Protein AF-0000000087011635 (afdb_homodimer)

Radius of gyration: 23.68 Å; Cα contacts (8 Å, |Δi|>4): 1236; chains: 2; bounding box: 45×70×46 Å

InterPro domains:
  IPR001110 Uncharacterised protein family UPF0012, conserved site [PS01227] (114-134)
  IPR003010 Carbon-nitrogen hydrolase [PF00795] (13-171)
  IPR003010 Carbon-nitrogen hydrolase [PS50263] (1-216)
  IPR036526 Carbon-nitrogen hydrolase superfamily [G3DSA:3.60.110.10] (1-232)
  IPR036526 Carbon-nitrogen hydrolase superfamily [SSF56317] (1-221)

Solvent-accessible surface area (backbone atoms only — not comparable to full-atom values): 23886 Å² total; per-residue (Å²): 87,33,38,22,34,37,24,33,79,45,71,67,49,37,54,52,43,50,49,52,42,42,73,72,57,27,44,31,38,34,22,15,20,49,64,45,60,36,54,86,66,44,64,55,70,60,52,24,49,50,12,41,76,62,56,11,32,38,29,81,17,27,23,32,68,82,48,33,43,34,24,53,34,28,34,40,79,31,42,71,67,45,69,37,36,31,56,46,61,60,76,73,42,55,79,68,38,49,58,36,69,39,46,36,33,36,67,59,96,84,42,31,33,26,52,37,48,38,62,27,56,61,38,66,64,58,59,50,54,39,41,76,71,55,34,46,35,37,39,28,23,16,69,48,37,57,92,45,44,68,63,48,49,46,44,54,50,44,55,19,64,60,57,36,25,28,34,39,33,11,19,20,28,49,79,85,53,17,40,27,55,22,37,29,40,35,39,40,72,44,96,87,70,48,74,46,74,43,78,63,31,67,45,58,79,55,75,44,62,43,62,32,77,48,57,66,75,78,29,41,65,62,24,53,56,51,60,69,64,63,75,89,64,51,74,43,70,53,125,87,34,37,22,35,38,23,34,78,45,71,70,52,37,54,51,43,50,48,52,41,42,74,71,55,27,43,31,38,34,23,13,21,50,64,47,60,34,54,87,67,45,65,55,69,60,52,25,51,50,12,40,76,63,56,12,32,36,30,82,17,29,21,30,68,83,47,33,45,35,25,52,35,28,33,40,79,31,44,72,67,44,69,39,37,31,56,47,61,60,78,72,42,56,79,66,38,50,59,34,69,39,44,37,33,36,67,60,94,85,44,32,35,26,54,38,47,37,62,28,56,60,39,66,64,58,57,49,55,39,41,77,72,54,34,45,35,36,38,27,23,15,68,51,38,58,91,45,44,70,63,46,50,45,43,55,49,45,54,19,64,62,57,37,25,30,35,39,32,10,19,19,27,48,79,88,53,17,41,27,55,22,37,29,40,35,41,41,70,44,95,87,70,48,73,46,74,42,77,64,32,69,46,58,79,56,76,45,63,42,62,32,78,47,57,66,75,77,30,41,66,62,23,53,55,50,60,70,64,63,75,88,66,49,74,44,70,53,125

Secondary structure (DSSP, 8-state):
-EEEEEE-SSHHHHHHHHHHHHHTT-SEEE--EEEEEEGGGS-HHHHHHHHHHHT-EEE--EEE-SSSEEEEEE-TTS-EEEEEE-SS--TTHHHH----SEEEEEEETTEEEEE--GGGGGSHHHHHHHHHTT--EEEEEE---GGGHHHHHHHHHHHHHHHT-EEEEEE-EETTTEE---EEEEEEE-TTS-EEEEEEEE--SSSEEEEEE--GGGGHHHHHHHHHH----EEEEP-/-EEEEEE-SSHHHHHHHHHHHHHTT-SEEE--EEEEEEGGGS-HHHHHHHHHHHT-EEE--EEE-SSSEEEEEE-TTS-EEEEEE-SS--TTHHHH----SEEEEEEETTEEEEE--GGGGGSHHHHHHHHHTT--EEEEEE---GGGHHHHHHHHHHHHHHHT-EEEEEE-EETTTEE---EEEEEEE-TTS-EEEEEEEE--SSSEEEEEE--GGGGHHHHHHHHHH----EEEEP-

Organism: Acidianus infernus (NCBI:txid12915)

pLDDT: mean 98.01, std 1.63, range [86.88, 99.0]

Nearest PDB structures (foldseek):
  5h8k-assembly1_H  TM=8.091E-01  e=4.372E-18  Medicago truncatula
  4lf0-assembly1_A  TM=7.720E-01  e=9.788E-16  Bacillus sp. (in: firmicutes)
  2plq-assembly1_A  TM=7.707E-01  e=1.041E-15  Aeribacillus pallidus
  2uxy-assembly1_A  TM=7.615E-01  e=1.252E-15  Pseudomonas aeruginosa
  4gyl-assembly1_A  TM=7.641E-01  e=2.618E-15  Bacillus sp. (in: firmicutes)

Sequence (478 aa):
MKIAIVQSSSVSSALVLTEKALLSGAKLVLLPEKWVKTIEELPLNEFQRLAIKYTAYIIPGAVEDGVSIISPIIDSNGNIKGLAKKLHLFNKEREKLIPGTYSTIFSISGIKVGIAICYDLDFPEVIRKMVLKGAEIILVPSKISYNGIEIWREYLRVRSLENRVAIVNANVYSPPDYPGKSVIFVPYKRSDNIVDLLTLAELGEEENFAIADINPLSYFHIRLERIKEIKDFDVMELQMKIAIVQSSSVSSALVLTEKALLSGAKLVLLPEKWVKTIEELPLNEFQRLAIKYTAYIIPGAVEDGVSIISPIIDSNGNIKGLAKKLHLFNKEREKLIPGTYSTIFSISGIKVGIAICYDLDFPEVIRKMVLKGAEIILVPSKISYNGIEIWREYLRVRSLENRVAIVNANVYSPPDYPGKSVIFVPYKRSDNIVDLLTLAELGEEENFAIADINPLSYFHIRLERIKEIKDFDVMELQ

Structure (mmCIF, N/CA/C/O backbone):
data_AF-0000000087011635-model_v1
#
loop_
_entity.id
_entity.type
_entity.pdbx_description
1 polymer 'Carbon-nitrogen hydrolase family protein'
#
loop_
_atom_site.group_PDB
_atom_site.id
_atom_site.type_symbol
_atom_site.label_atom_id
_atom_site.label_alt_id
_atom_site.label_comp_id
_atom_site.label_asym_id
_atom_site.label_entity_id
_atom_site.label_seq_id
_atom_site.pdbx_PDB_ins_code
_atom_site.Cartn_x
_atom_site.Cartn_y
_atom_site.Cartn_z
_atom_site.occupancy
_atom_site.B_iso_or_equiv
_atom_site.auth_seq_id
_atom_site.auth_comp_id
_atom_site.auth_asym_id
_atom_site.auth_atom_id
_atom_site.pdbx_PDB_model_num
ATOM 1 N N . MET A 1 1 ? 21.375 13.711 3.842 1 97.75 1 MET A N 1
ATOM 2 C CA . MET A 1 1 ? 20.703 14.914 4.324 1 97.75 1 MET A CA 1
ATOM 3 C C . MET A 1 1 ? 20.078 14.68 5.699 1 97.75 1 MET A C 1
ATOM 5 O O . MET A 1 1 ? 19.312 13.727 5.887 1 97.75 1 MET A O 1
ATOM 9 N N . LYS A 1 2 ? 20.391 15.477 6.691 1 98.75 2 LYS A N 1
ATOM 10 C CA . LYS A 1 2 ? 19.812 15.344 8.023 1 98.75 2 LYS A CA 1
ATOM 11 C C . LYS A 1 2 ? 18.406 15.953 8.07 1 98.75 2 LYS A C 1
ATOM 13 O O . LYS A 1 2 ? 18.25 17.156 7.844 1 98.75 2 LYS A O 1
ATOM 18 N N . ILE A 1 3 ? 17.406 15.133 8.367 1 98.94 3 ILE A N 1
ATOM 19 C CA . ILE A 1 3 ? 16.016 15.562 8.422 1 98.94 3 ILE A CA 1
ATOM 20 C C . ILE A 1 3 ? 15.445 15.281 9.812 1 98.94 3 ILE A C 1
ATOM 22 O O . ILE A 1 3 ? 15.695 14.219 10.391 1 98.94 3 ILE A O 1
ATOM 26 N N . ALA A 1 4 ? 14.727 16.234 10.336 1 98.94 4 ALA A N 1
ATOM 27 C CA . ALA A 1 4 ? 14.148 16.062 11.664 1 98.94 4 ALA A CA 1
ATOM 28 C C . ALA A 1 4 ? 12.625 16.078 11.602 1 98.94 4 ALA A C 1
ATOM 30 O O . ALA A 1 4 ? 12.031 16.75 10.758 1 98.94 4 ALA A O 1
ATOM 31 N N . ILE A 1 5 ? 12.016 15.297 12.445 1 99 5 ILE A N 1
ATOM 32 C CA . ILE A 1 5 ? 10.586 15.336 12.719 1 99 5 ILE A CA 1
ATOM 33 C C . ILE A 1 5 ? 10.344 15.883 14.125 1 99 5 ILE A C 1
ATOM 35 O O . ILE A 1 5 ? 11.125 15.625 15.039 1 99 5 ILE A O 1
ATOM 39 N N . VAL A 1 6 ? 9.258 16.656 14.281 1 98.94 6 VAL A N 1
ATOM 40 C CA . VAL A 1 6 ? 8.969 17.312 15.555 1 98.94 6 VAL A CA 1
ATOM 41 C C . VAL A 1 6 ? 7.547 16.969 16 1 98.94 6 VAL A C 1
ATOM 43 O O . VAL A 1 6 ? 6.605 17.047 15.211 1 98.94 6 VAL A O 1
ATOM 46 N N . GLN A 1 7 ? 7.43 16.484 17.219 1 98.5 7 GLN A N 1
ATOM 47 C CA . GLN A 1 7 ? 6.156 16.359 17.906 1 98.5 7 GLN A CA 1
ATOM 48 C C . GLN A 1 7 ? 6.02 17.406 19.016 1 98.5 7 GLN A C 1
ATOM 50 O O . GLN A 1 7 ? 6.73 17.359 20.016 1 98.5 7 GLN A O 1
ATOM 55 N N . SER A 1 8 ? 5.09 18.359 18.766 1 97.75 8 SER A N 1
ATOM 56 C CA . SER A 1 8 ? 4.883 19.406 19.766 1 97.75 8 SER A CA 1
ATOM 57 C C . SER A 1 8 ? 3.41 19.531 20.141 1 97.75 8 SER A C 1
ATOM 59 O O . SER A 1 8 ? 2.531 19.125 19.375 1 97.75 8 SER A O 1
ATOM 61 N N . SER A 1 9 ? 3.137 20.047 21.297 1 94.38 9 SER A N 1
ATOM 62 C CA . SER A 1 9 ? 1.762 20.234 21.75 1 94.38 9 SER A CA 1
ATOM 63 C C . SER A 1 9 ? 1.398 21.703 21.859 1 94.38 9 SER A C 1
ATOM 65 O O . SER A 1 9 ? 0.276 22.047 22.234 1 94.38 9 SER A O 1
ATOM 67 N N . SER A 1 10 ? 2.398 22.578 21.594 1 96.25 10 SER A N 1
ATOM 68 C CA . SER A 1 10 ? 2.172 24.016 21.672 1 96.25 10 SER A CA 1
ATOM 69 C C . SER A 1 10 ? 3.098 24.781 20.734 1 96.25 10 SER A C 1
ATOM 71 O O . SER A 1 10 ? 4.078 24.219 20.234 1 96.25 10 SER A O 1
ATOM 73 N N . VAL A 1 11 ? 2.758 26 20.484 1 98.12 11 VAL A N 1
ATOM 74 C CA . VAL A 1 11 ? 3.58 26.844 19.625 1 98.12 11 VAL A CA 1
ATOM 75 C C . VAL A 1 11 ? 4.965 27.016 20.25 1 98.12 11 VAL A C 1
ATOM 77 O O . VAL A 1 11 ? 5.98 26.891 19.562 1 98.12 11 VAL A O 1
ATOM 80 N N . SER A 1 12 ? 4.953 27.281 21.547 1 98 12 SER A N 1
ATOM 81 C CA . SER A 1 12 ? 6.223 27.469 22.234 1 98 12 SER A CA 1
ATOM 82 C C . SER A 1 12 ? 7.113 26.25 22.125 1 98 12 SER A C 1
ATOM 84 O O . SER A 1 12 ? 8.289 26.344 21.781 1 98 12 SER A O 1
ATOM 86 N N . SER A 1 13 ? 6.59 25.078 22.375 1 97.81 13 SER A N 1
ATOM 87 C CA . SER A 1 13 ? 7.375 23.844 22.297 1 97.81 13 SER A CA 1
ATOM 88 C C . SER A 1 13 ? 7.785 23.547 20.859 1 97.81 13 SER A C 1
ATOM 90 O O . SER A 1 13 ? 8.867 23 20.625 1 97.81 13 SER A O 1
ATOM 92 N N . ALA A 1 14 ? 6.969 23.875 19.906 1 98.75 14 ALA A N 1
ATOM 93 C CA . ALA A 1 14 ? 7.293 23.656 18.5 1 98.75 14 ALA A CA 1
ATOM 94 C C . ALA A 1 14 ? 8.531 24.453 18.094 1 98.75 14 ALA A C 1
ATOM 96 O O . ALA A 1 14 ? 9.43 23.922 17.438 1 98.75 14 ALA A O 1
ATOM 97 N N . LEU A 1 15 ? 8.508 25.703 18.516 1 98.81 15 LEU A N 1
ATOM 98 C CA . LEU A 1 15 ? 9.633 26.578 18.156 1 98.81 15 LEU A CA 1
ATOM 99 C C . LEU A 1 15 ? 10.914 26.109 18.844 1 98.81 15 LEU A C 1
ATOM 101 O O . LEU A 1 15 ? 11.969 26.047 18.203 1 98.81 15 LEU A O 1
ATOM 105 N N . VAL A 1 16 ? 10.812 25.703 20.078 1 98.81 16 VAL A N 1
ATOM 106 C CA . VAL A 1 16 ? 11.969 25.266 20.859 1 98.81 16 VAL A CA 1
ATOM 107 C C . VAL A 1 16 ? 12.508 23.969 20.281 1 98.81 16 VAL A C 1
ATOM 109 O O . VAL A 1 16 ? 13.711 23.844 20.031 1 98.81 16 VAL A O 1
ATOM 112 N N . LEU A 1 17 ? 11.688 22.984 20.031 1 98.94 17 LEU A N 1
ATOM 113 C CA . LEU A 1 17 ? 12.102 21.672 19.516 1 98.94 17 LEU A CA 1
ATOM 114 C C . LEU A 1 17 ? 12.648 21.797 18.094 1 98.94 17 LEU A C 1
ATOM 116 O O . LEU A 1 17 ? 13.609 21.109 17.734 1 98.94 17 LEU A O 1
ATOM 120 N N . THR A 1 18 ? 11.992 22.609 17.266 1 98.94 18 THR A N 1
ATOM 121 C CA . THR A 1 18 ? 12.5 22.859 15.93 1 98.94 18 THR A CA 1
ATOM 122 C C . THR A 1 18 ? 13.914 23.438 15.977 1 98.94 18 THR A C 1
ATOM 124 O O . THR A 1 18 ? 14.805 22.984 15.266 1 98.94 18 THR A O 1
ATOM 127 N N . GLU A 1 19 ? 14.062 24.438 16.812 1 98.94 19 GLU A N 1
ATOM 128 C CA . GLU A 1 19 ? 15.391 25.047 16.906 1 98.94 19 GLU A CA 1
ATOM 129 C C . GLU A 1 19 ? 16.422 24.047 17.406 1 98.94 19 GLU A C 1
ATOM 131 O O . GLU A 1 19 ? 17.562 24.016 16.922 1 98.94 19 GLU A O 1
ATOM 136 N N . LYS A 1 20 ? 16.062 23.234 18.406 1 98.88 20 LYS A N 1
ATOM 137 C CA . LYS A 1 20 ? 16.969 22.203 18.875 1 98.88 20 LYS A CA 1
ATOM 138 C C . LYS A 1 20 ? 17.359 21.25 17.75 1 98.88 20 LYS A C 1
ATOM 140 O O . LYS A 1 20 ? 18.516 20.844 17.641 1 98.88 20 LYS A O 1
ATOM 145 N N . ALA A 1 21 ? 16.391 20.844 16.906 1 98.94 21 ALA A N 1
ATOM 146 C CA . ALA A 1 21 ? 16.672 20 15.75 1 98.94 21 ALA A CA 1
ATOM 147 C C . ALA A 1 21 ? 17.656 20.656 14.789 1 98.94 21 ALA A C 1
ATOM 149 O O . ALA A 1 21 ? 18.578 20.016 14.297 1 98.94 21 ALA A O 1
ATOM 150 N N . LEU A 1 22 ? 17.438 21.953 14.57 1 98.88 22 LEU A N 1
ATOM 151 C CA . LEU A 1 22 ? 18.297 22.719 13.68 1 98.88 22 LEU A CA 1
ATOM 152 C C . LEU A 1 22 ? 19.703 22.844 14.258 1 98.88 22 LEU A C 1
ATOM 154 O O . LEU A 1 22 ? 20.688 22.672 13.547 1 98.88 22 LEU A O 1
ATOM 158 N N . LEU A 1 23 ? 19.734 23.109 15.547 1 98.75 23 LEU A N 1
ATOM 159 C CA . LEU A 1 23 ? 21.016 23.188 16.25 1 98.75 23 LEU A CA 1
ATOM 160 C C . LEU A 1 23 ? 21.766 21.859 16.141 1 98.75 23 LEU A C 1
ATOM 162 O O . LEU A 1 23 ? 23 21.844 16.109 1 98.75 23 LEU A O 1
ATOM 166 N N . SER A 1 24 ? 21.047 20.797 16.047 1 98.62 24 SER A N 1
ATOM 167 C CA . SER A 1 24 ? 21.625 19.453 15.953 1 98.62 24 SER A CA 1
ATOM 168 C C . SER A 1 24 ? 22.016 19.125 14.516 1 98.62 24 SER A C 1
ATOM 170 O O . SER A 1 24 ? 22.422 18 14.234 1 98.62 24 SER A O 1
ATOM 172 N N . GLY A 1 25 ? 21.766 20.047 13.586 1 98.56 25 GLY A N 1
ATOM 173 C CA . GLY A 1 25 ? 22.312 19.906 12.242 1 98.56 25 GLY A CA 1
ATOM 174 C C . GLY A 1 25 ? 21.266 19.547 11.203 1 98.56 25 GLY A C 1
ATOM 175 O O . GLY A 1 25 ? 21.594 19.281 10.047 1 98.56 25 GLY A O 1
ATOM 176 N N . ALA A 1 26 ? 20.016 19.484 11.562 1 98.88 26 ALA A N 1
ATOM 177 C CA . ALA A 1 26 ? 18.969 19.188 10.586 1 98.88 26 ALA A CA 1
ATOM 178 C C . ALA A 1 26 ? 18.969 20.219 9.453 1 98.88 26 ALA A C 1
ATOM 180 O O . ALA A 1 26 ? 19.109 21.406 9.695 1 98.88 26 ALA A O 1
ATOM 181 N N . LYS A 1 27 ? 18.875 19.734 8.266 1 98.75 27 LYS A N 1
ATOM 182 C CA . LYS A 1 27 ? 18.781 20.594 7.086 1 98.75 27 LYS A CA 1
ATOM 183 C C . LYS A 1 27 ? 17.328 20.781 6.648 1 98.75 27 LYS A C 1
ATOM 185 O O . LYS A 1 27 ? 17.031 21.688 5.863 1 98.75 27 LYS A O 1
ATOM 190 N N . LEU A 1 28 ? 16.5 19.969 7.133 1 98.94 28 LEU A N 1
ATOM 191 C CA . LEU A 1 28 ? 15.062 20.031 6.926 1 98.94 28 LEU A CA 1
ATOM 192 C C . LEU A 1 28 ? 14.312 19.578 8.172 1 98.94 28 LEU A C 1
ATOM 194 O O . LEU A 1 28 ? 14.68 18.578 8.797 1 98.94 28 LEU A O 1
ATOM 198 N N . VAL A 1 29 ? 13.305 20.297 8.609 1 99 29 VAL A N 1
ATOM 199 C CA . VAL A 1 29 ? 12.453 19.938 9.742 1 99 29 VAL A CA 1
ATOM 200 C C . VAL A 1 29 ? 11.008 19.812 9.281 1 99 29 VAL A C 1
ATOM 202 O O . VAL A 1 29 ? 10.508 20.672 8.547 1 99 29 VAL A O 1
ATOM 205 N N . LEU A 1 30 ? 10.383 18.766 9.664 1 99 30 LEU A N 1
ATOM 206 C CA . LEU A 1 30 ? 8.984 18.531 9.336 1 99 30 LEU A CA 1
ATOM 207 C C . LEU A 1 30 ? 8.125 18.516 10.602 1 99 30 LEU A C 1
ATOM 209 O O . LEU A 1 30 ? 8.438 17.828 11.57 1 99 30 LEU A O 1
ATOM 213 N N . LEU A 1 31 ? 7.074 19.281 10.641 1 98.94 31 LEU A N 1
ATOM 214 C CA . LEU A 1 31 ? 6.059 19.25 11.68 1 98.94 31 LEU A CA 1
ATOM 215 C C . LEU A 1 31 ? 4.766 18.625 11.164 1 98.94 31 LEU A C 1
ATOM 217 O O . LEU A 1 31 ? 4.609 18.422 9.961 1 98.94 31 LEU A O 1
ATOM 221 N N . PRO A 1 32 ? 3.785 18.281 12.039 1 98.94 32 PRO A N 1
ATOM 222 C CA . PRO A 1 32 ? 2.605 17.5 11.672 1 98.94 32 PRO A CA 1
ATOM 223 C C . PRO A 1 32 ? 1.509 18.344 11.031 1 98.94 32 PRO A C 1
ATOM 225 O O . PRO A 1 32 ? 1.62 19.578 10.984 1 98.94 32 PRO A O 1
ATOM 228 N N . GLU A 1 33 ? 0.515 17.688 10.484 1 98.75 33 GLU A N 1
ATOM 229 C CA . GLU A 1 33 ? -0.721 18.328 10.055 1 98.75 33 GLU A CA 1
ATOM 230 C C . GLU A 1 33 ? -1.56 18.766 11.25 1 98.75 33 GLU A C 1
ATOM 232 O O . GLU A 1 33 ? -1.772 17.984 12.188 1 98.75 33 GLU A O 1
ATOM 237 N N . LYS A 1 34 ? -2.027 20 11.25 1 97.81 34 LYS A N 1
ATOM 238 C CA . LYS A 1 34 ? -3.018 20.562 12.156 1 97.81 34 LYS A CA 1
ATOM 239 C C . LYS A 1 34 ? -2.57 20.438 13.609 1 97.81 34 LYS A C 1
ATOM 241 O O . LYS A 1 34 ? -3.391 20.203 14.5 1 97.81 34 LYS A O 1
ATOM 246 N N . TRP A 1 35 ? -1.239 20.422 13.781 1 98.12 35 TRP A N 1
ATOM 247 C CA . TRP A 1 35 ? -0.787 20.594 15.156 1 98.12 35 TRP A CA 1
ATOM 248 C C . TRP A 1 35 ? -1.19 21.969 15.695 1 98.12 35 TRP A C 1
ATOM 250 O O . TRP A 1 35 ? -1.37 22.141 16.906 1 98.12 35 TRP A O 1
ATOM 260 N N . VAL A 1 36 ? -1.263 22.969 14.852 1 97.88 36 VAL A N 1
ATOM 261 C CA . VAL A 1 36 ? -2.131 24.125 14.961 1 97.88 36 VAL A CA 1
ATOM 262 C C . VAL A 1 36 ? -3.164 24.109 13.836 1 97.88 36 VAL A C 1
ATOM 264 O O . VAL A 1 36 ? -2.859 23.703 12.711 1 97.88 36 VAL A O 1
ATOM 267 N N . LYS A 1 37 ? -4.316 24.641 14.086 1 95.62 37 LYS A N 1
ATOM 268 C CA . LYS A 1 37 ? -5.426 24.406 13.172 1 95.62 37 LYS A CA 1
ATOM 269 C C . LYS A 1 37 ? -5.348 25.312 11.953 1 95.62 37 LYS A C 1
ATOM 271 O O . LYS A 1 37 ? -5.535 24.875 10.82 1 95.62 37 LYS A O 1
ATOM 276 N N . THR A 1 38 ? -5.055 26.609 12.172 1 97.62 38 THR A N 1
ATOM 277 C CA . THR A 1 38 ? -5.199 27.578 11.094 1 97.62 38 THR A CA 1
ATOM 278 C C . THR A 1 38 ? -3.857 28.234 10.766 1 97.62 38 THR A C 1
ATOM 280 O O . THR A 1 38 ? -2.939 28.219 11.594 1 97.62 38 THR A O 1
ATOM 283 N N . ILE A 1 39 ? -3.816 28.844 9.594 1 97.5 39 ILE A N 1
ATOM 284 C CA . ILE A 1 39 ? -2.605 29.516 9.141 1 97.5 39 ILE A CA 1
ATOM 285 C C . ILE A 1 39 ? -2.301 30.703 10.07 1 97.5 39 ILE A C 1
ATOM 287 O O . ILE A 1 39 ? -1.136 31.031 10.297 1 97.5 39 ILE A O 1
ATOM 291 N N . GLU A 1 40 ? -3.281 31.297 10.734 1 97.25 40 GLU A N 1
ATOM 292 C CA . GLU A 1 40 ? -3.088 32.406 11.656 1 97.25 40 GLU A CA 1
ATOM 293 C C . GLU A 1 40 ? -2.396 31.953 12.938 1 97.25 40 GLU A C 1
ATOM 295 O O . GLU A 1 40 ? -1.658 32.719 13.562 1 97.25 40 GLU A O 1
ATOM 300 N N . GLU A 1 41 ? -2.6 30.703 13.25 1 98.06 41 GLU A N 1
ATOM 301 C CA . GLU A 1 41 ? -2.023 30.141 14.469 1 98.06 41 GLU A CA 1
ATOM 302 C C . GLU A 1 41 ? -0.593 29.656 14.234 1 98.06 41 GLU A C 1
ATOM 304 O O . GLU A 1 41 ? 0.145 29.406 15.188 1 98.06 41 GLU A O 1
ATOM 309 N N . LEU A 1 42 ? -0.224 29.484 13.016 1 98.25 42 LEU A N 1
ATOM 310 C CA . LEU A 1 42 ? 1.106 29.016 12.648 1 98.25 42 LEU A CA 1
ATOM 311 C C . LEU A 1 42 ? 2.145 30.125 12.836 1 98.25 42 LEU A C 1
ATOM 313 O O . LEU A 1 42 ? 2.008 31.203 12.273 1 98.25 42 LEU A O 1
ATOM 317 N N . PRO A 1 43 ? 3.137 29.891 13.672 1 98.56 43 PRO A N 1
ATOM 318 C CA . PRO A 1 43 ? 4.164 30.922 13.844 1 98.56 43 PRO A CA 1
ATOM 319 C C . PRO A 1 43 ? 5.117 31.016 12.648 1 98.56 43 PRO A C 1
ATOM 321 O O . PRO A 1 43 ? 6.32 30.797 12.797 1 98.56 43 PRO A O 1
ATOM 324 N N . LEU A 1 44 ? 4.59 31.438 11.547 1 98.56 44 LEU A N 1
ATOM 325 C CA . LEU A 1 44 ? 5.285 31.438 10.266 1 98.56 44 LEU A CA 1
ATOM 326 C C . LEU A 1 44 ? 6.527 32.312 10.32 1 98.56 44 LEU A C 1
ATOM 328 O O . LEU A 1 44 ? 7.602 31.906 9.875 1 98.56 44 LEU A O 1
ATOM 332 N N . ASN A 1 45 ? 6.359 33.5 10.875 1 98.56 45 ASN A N 1
ATOM 333 C CA . ASN A 1 45 ? 7.477 34.438 10.945 1 98.56 45 ASN A CA 1
ATOM 334 C C . ASN A 1 45 ? 8.641 33.844 11.75 1 98.56 45 ASN A C 1
ATOM 336 O O . ASN A 1 45 ? 9.805 34.031 11.375 1 98.56 45 ASN A O 1
ATOM 340 N N . GLU A 1 46 ? 8.32 33.219 12.836 1 98.81 46 GLU A N 1
ATOM 341 C CA . GLU A 1 46 ? 9.352 32.625 13.672 1 98.81 46 GLU A CA 1
ATOM 342 C C . GLU A 1 46 ? 10.047 31.469 12.938 1 98.81 46 GLU A C 1
ATOM 344 O O . GLU A 1 46 ? 11.273 31.328 13.016 1 98.81 46 GLU A O 1
ATOM 349 N N . PHE A 1 47 ? 9.32 30.641 12.242 1 98.94 47 PHE A N 1
ATOM 350 C CA . PHE A 1 47 ? 9.906 29.547 11.477 1 98.94 47 PHE A CA 1
ATOM 351 C C . PHE A 1 47 ? 10.789 30.094 10.359 1 98.94 47 PHE A C 1
ATOM 353 O O . PHE A 1 47 ? 11.852 29.531 10.078 1 98.94 47 PHE A O 1
ATOM 360 N N . GLN A 1 48 ? 10.312 31.156 9.664 1 98.88 48 GLN A N 1
ATOM 361 C CA . GLN A 1 48 ? 11.125 31.766 8.617 1 98.88 48 GLN A CA 1
ATOM 362 C C . GLN A 1 48 ? 12.445 32.281 9.18 1 98.88 48 GLN A C 1
ATOM 364 O O . GLN A 1 48 ? 13.5 32.094 8.555 1 98.88 48 GLN A O 1
ATOM 369 N N . ARG A 1 49 ? 12.367 32.906 10.344 1 98.81 49 ARG A N 1
ATOM 370 C CA . ARG A 1 49 ? 13.578 33.406 10.992 1 98.81 49 ARG A CA 1
ATOM 371 C C . ARG A 1 49 ? 14.523 32.281 11.328 1 98.81 49 ARG A C 1
ATOM 373 O O . ARG A 1 49 ? 15.734 32.375 11.141 1 98.81 49 ARG A O 1
ATOM 380 N N . LEU A 1 50 ? 13.977 31.172 11.852 1 98.88 50 LEU A N 1
ATOM 381 C CA . LEU A 1 50 ? 14.797 30 12.172 1 98.88 50 LEU A CA 1
ATOM 382 C C . LEU A 1 50 ? 15.43 29.422 10.914 1 98.88 50 LEU A C 1
ATOM 384 O O . LEU A 1 50 ? 16.594 29 10.938 1 98.88 50 LEU A O 1
ATOM 388 N N . ALA A 1 51 ? 14.648 29.375 9.836 1 98.94 51 ALA A N 1
ATOM 389 C CA . ALA A 1 51 ? 15.156 28.859 8.57 1 98.94 51 ALA A CA 1
ATOM 390 C C . ALA A 1 51 ? 16.375 29.656 8.109 1 98.94 51 ALA A C 1
ATOM 392 O O . ALA A 1 51 ? 17.391 29.062 7.688 1 98.94 51 ALA A O 1
ATOM 393 N N . ILE A 1 52 ? 16.297 30.953 8.242 1 98.75 52 ILE A N 1
ATOM 394 C CA . ILE A 1 52 ? 17.391 31.844 7.859 1 98.75 52 ILE A CA 1
ATOM 395 C C . ILE A 1 52 ? 18.594 31.594 8.773 1 98.75 52 ILE A C 1
ATOM 397 O O . ILE A 1 52 ? 19.703 31.375 8.297 1 98.75 52 ILE A O 1
ATOM 401 N N . LYS A 1 53 ? 18.281 31.641 10.023 1 98.81 53 LYS A N 1
ATOM 402 C CA . LYS A 1 53 ? 19.328 31.562 11.031 1 98.81 53 LYS A CA 1
ATOM 403 C C . LYS A 1 53 ? 20.172 30.297 10.859 1 98.81 53 LYS A C 1
ATOM 405 O O . LYS A 1 53 ? 21.391 30.328 11.031 1 98.81 53 LYS A O 1
ATOM 410 N N . TYR A 1 54 ? 19.531 29.203 10.469 1 98.81 54 TYR A N 1
ATOM 411 C CA . TYR A 1 54 ? 20.234 27.938 10.445 1 98.81 54 TYR A CA 1
ATOM 412 C C . TYR A 1 54 ? 20.406 27.422 9.023 1 98.81 54 TYR A C 1
ATOM 414 O O . TYR A 1 54 ? 20.891 26.312 8.812 1 98.81 54 TYR A O 1
ATOM 422 N N . THR A 1 55 ? 20.016 28.188 8.016 1 98.69 55 THR A N 1
ATOM 423 C CA . THR A 1 55 ? 20.109 27.844 6.605 1 98.69 55 THR A CA 1
ATOM 424 C C . THR A 1 55 ? 19.531 26.469 6.336 1 98.69 55 THR A C 1
ATOM 426 O O . THR A 1 55 ? 20.219 25.578 5.828 1 98.69 55 THR A O 1
ATOM 429 N N . ALA A 1 56 ? 18.312 26.312 6.688 1 98.81 56 ALA A N 1
ATOM 430 C CA . ALA A 1 56 ? 17.641 25.031 6.586 1 98.81 56 ALA A CA 1
ATOM 431 C C . ALA A 1 56 ? 16.219 25.188 6.062 1 98.81 56 ALA A C 1
ATOM 433 O O . ALA A 1 56 ? 15.672 26.297 6.07 1 98.81 56 ALA A O 1
ATOM 434 N N . TYR A 1 57 ? 15.68 24.156 5.527 1 98.94 57 TYR A N 1
ATOM 435 C CA . TYR A 1 57 ? 14.266 24.125 5.16 1 98.94 57 TYR A CA 1
ATOM 436 C C . TYR A 1 57 ? 13.398 23.797 6.367 1 98.94 57 TYR A C 1
ATOM 438 O O . TYR A 1 57 ? 13.789 23 7.223 1 98.94 57 TYR A O 1
ATOM 446 N N . ILE A 1 58 ? 12.266 24.391 6.422 1 98.94 58 ILE A N 1
ATOM 447 C CA . ILE A 1 58 ? 11.289 24.047 7.445 1 98.94 58 ILE A CA 1
ATOM 448 C C . ILE A 1 58 ? 9.914 23.859 6.801 1 98.94 58 ILE A C 1
ATOM 450 O O . ILE A 1 58 ? 9.43 24.75 6.094 1 98.94 58 ILE A O 1
ATOM 454 N N . ILE A 1 59 ? 9.328 22.719 6.91 1 98.94 59 ILE A N 1
ATOM 455 C CA . ILE A 1 59 ? 7.93 22.453 6.625 1 98.94 59 ILE A CA 1
ATOM 456 C C . ILE A 1 59 ? 7.117 22.484 7.918 1 98.94 59 ILE A C 1
ATOM 458 O O . ILE A 1 59 ? 7.055 21.5 8.648 1 98.94 59 ILE A O 1
ATOM 462 N N . PRO A 1 60 ? 6.52 23.547 8.227 1 98.75 60 PRO A N 1
ATOM 463 C CA . PRO A 1 60 ? 5.91 23.734 9.547 1 98.75 60 PRO A CA 1
ATOM 464 C C . PRO A 1 60 ? 4.664 22.875 9.742 1 98.75 60 PRO A C 1
ATOM 466 O O . PRO A 1 60 ? 3.957 23.016 10.742 1 98.75 60 PRO A O 1
ATOM 469 N N . GLY A 1 61 ? 4.414 21.906 8.805 1 98.38 61 GLY A N 1
ATOM 470 C CA . GLY A 1 61 ? 3.25 21.031 8.836 1 98.38 61 GLY A CA 1
ATOM 471 C C . GLY A 1 61 ? 2.205 21.391 7.801 1 98.38 61 GLY A C 1
ATOM 472 O O . GLY A 1 61 ? 2.543 21.781 6.68 1 98.38 61 GLY A O 1
ATOM 473 N N . ALA A 1 62 ? 0.981 21.047 8.062 1 98.8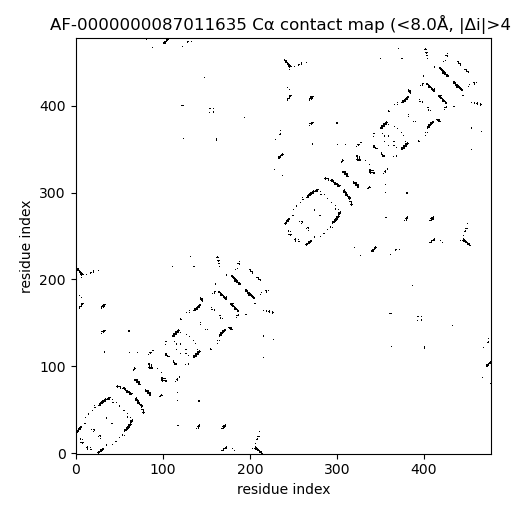1 62 ALA A N 1
ATOM 474 C CA . ALA A 1 62 ? -0.148 21.422 7.215 1 98.81 62 ALA A CA 1
ATOM 475 C C . ALA A 1 62 ? -1.292 22 8.047 1 98.81 62 ALA A C 1
ATOM 477 O O . ALA A 1 62 ? -1.577 21.516 9.141 1 98.81 62 ALA A O 1
ATOM 478 N N . VAL A 1 63 ? -1.86 23.078 7.551 1 98.69 63 VAL A N 1
ATOM 479 C CA . VAL A 1 63 ? -2.885 23.797 8.305 1 98.69 63 VAL A CA 1
ATOM 480 C C . VAL A 1 63 ? -3.994 24.25 7.355 1 98.69 63 VAL A C 1
ATOM 482 O O . VAL A 1 63 ? -3.822 24.234 6.133 1 98.69 63 VAL A O 1
ATOM 485 N N . GLU A 1 64 ? -5.098 24.656 7.945 1 98.12 64 GLU A N 1
ATOM 486 C CA . GLU A 1 64 ? -6.188 25.234 7.172 1 98.12 64 GLU A CA 1
ATOM 487 C C . GLU A 1 64 ? -5.945 26.719 6.895 1 98.12 64 GLU A C 1
ATOM 489 O O . GLU A 1 64 ? -5.504 27.453 7.777 1 98.12 64 GLU A O 1
ATOM 494 N N . ASP A 1 65 ? -6.203 27.125 5.691 1 97.31 65 ASP A N 1
ATOM 495 C CA . ASP A 1 65 ? -6.082 28.547 5.371 1 97.31 65 ASP A CA 1
ATOM 496 C C . ASP A 1 65 ? -7.453 29.172 5.109 1 97.31 65 ASP A C 1
ATOM 498 O O . ASP A 1 65 ? -7.551 30.234 4.5 1 97.31 65 ASP A O 1
ATOM 502 N N . GLY A 1 66 ? -8.477 28.531 5.508 1 94.94 66 GLY A N 1
ATOM 503 C CA . GLY A 1 66 ? -9.844 28.984 5.301 1 94.94 66 GLY A CA 1
ATOM 504 C C . GLY A 1 66 ? -10.516 28.328 4.105 1 94.94 66 GLY A C 1
ATOM 505 O O . GLY A 1 66 ? -11.734 28.141 4.09 1 94.94 66 GLY A O 1
ATOM 506 N N . VAL A 1 67 ? -9.695 27.922 3.148 1 96.56 67 VAL A N 1
ATOM 507 C CA . VAL A 1 67 ? -10.25 27.406 1.91 1 96.56 67 VAL A CA 1
ATOM 508 C C . VAL A 1 67 ? -9.703 26 1.651 1 96.56 67 VAL A C 1
ATOM 510 O O . VAL A 1 67 ? -10.336 25.188 0.964 1 96.56 67 VAL A O 1
ATOM 513 N N . SER A 1 68 ? -8.523 25.734 2.088 1 98.38 68 SER A N 1
ATOM 514 C CA . SER A 1 68 ? -7.82 24.484 1.838 1 98.38 68 SER A CA 1
ATOM 515 C C . SER A 1 68 ? -6.922 24.109 3.012 1 98.38 68 SER A C 1
ATOM 517 O O . SER A 1 68 ? -6.828 24.844 3.99 1 98.38 68 SER A O 1
ATOM 519 N N . ILE A 1 69 ? -6.414 22.891 2.965 1 98.75 69 ILE A N 1
ATOM 520 C CA . ILE A 1 69 ? -5.305 22.484 3.824 1 98.75 69 ILE A CA 1
ATOM 521 C C . ILE A 1 69 ? -3.986 22.641 3.07 1 98.75 69 ILE A C 1
ATOM 523 O O . ILE A 1 69 ? -3.783 22.016 2.027 1 98.75 69 ILE A O 1
ATOM 527 N N . ILE A 1 70 ? -3.148 23.484 3.65 1 98.75 70 ILE A N 1
ATOM 528 C CA . ILE A 1 70 ? -1.926 23.812 2.928 1 98.75 70 ILE A CA 1
ATOM 529 C C . ILE A 1 70 ? -0.711 23.531 3.809 1 98.75 70 ILE A C 1
ATOM 531 O O . ILE A 1 70 ? -0.805 23.562 5.039 1 98.75 70 ILE A O 1
ATOM 535 N N . SER A 1 71 ? 0.366 23.188 3.197 1 98.81 71 SER A N 1
ATOM 536 C CA . SER A 1 71 ? 1.675 23.031 3.822 1 98.81 71 SER A CA 1
ATOM 537 C C . SER A 1 71 ? 2.695 23.984 3.219 1 98.81 71 SER A C 1
ATOM 539 O O . SER A 1 71 ? 3.176 23.766 2.105 1 98.81 71 SER A O 1
ATOM 541 N N . PRO A 1 72 ? 3.021 25.078 3.943 1 98.81 72 PRO A N 1
ATOM 542 C CA . PRO A 1 72 ? 4.062 25.984 3.436 1 98.81 72 PRO A CA 1
ATOM 543 C C . PRO A 1 72 ? 5.441 25.328 3.4 1 98.81 72 PRO A C 1
ATOM 545 O O . PRO A 1 72 ? 5.781 24.547 4.293 1 98.81 72 PRO A O 1
ATOM 548 N N . ILE A 1 73 ? 6.172 25.625 2.346 1 98.88 73 ILE A N 1
ATOM 549 C CA . ILE A 1 73 ? 7.559 25.188 2.227 1 98.88 73 ILE A CA 1
ATOM 550 C C . ILE A 1 73 ? 8.492 26.375 2.414 1 98.88 73 ILE A C 1
ATOM 552 O O . ILE A 1 73 ? 8.602 27.234 1.53 1 98.88 73 ILE A O 1
ATOM 556 N N . ILE A 1 74 ? 9.156 26.453 3.57 1 98.88 74 ILE A N 1
ATOM 557 C CA . ILE A 1 74 ? 10.086 27.531 3.863 1 98.88 74 ILE A CA 1
ATOM 558 C C . ILE A 1 74 ? 11.5 27.109 3.473 1 98.88 74 ILE A C 1
ATOM 560 O O . ILE A 1 74 ? 12.016 26.109 3.961 1 98.88 74 ILE A O 1
ATOM 564 N N . ASP A 1 75 ? 12.125 27.891 2.602 1 98.69 75 ASP A N 1
ATOM 565 C CA . ASP A 1 75 ? 13.461 27.531 2.152 1 98.69 75 ASP A CA 1
ATOM 566 C C . ASP A 1 75 ? 14.531 28.094 3.082 1 98.69 75 ASP A C 1
ATOM 568 O O . ASP A 1 75 ? 14.211 28.703 4.105 1 98.69 75 ASP A O 1
ATOM 572 N N . SER A 1 76 ? 15.805 27.859 2.766 1 98.44 76 SER A N 1
ATOM 573 C CA . SER A 1 76 ? 16.922 28.203 3.639 1 98.44 76 SER A CA 1
ATOM 574 C C . SER A 1 76 ? 17.125 29.703 3.719 1 98.44 76 SER A C 1
ATOM 576 O O . SER A 1 76 ? 17.859 30.203 4.586 1 98.44 76 SER A O 1
ATOM 578 N N . ASN A 1 77 ? 16.453 30.484 2.861 1 98.31 77 ASN A N 1
ATOM 579 C CA . ASN A 1 77 ? 16.5 31.938 2.895 1 98.31 77 ASN A CA 1
ATOM 580 C C . ASN A 1 77 ? 15.305 32.531 3.621 1 98.31 77 ASN A C 1
ATOM 582 O O . ASN A 1 77 ? 15.109 33.75 3.615 1 98.31 77 ASN A O 1
ATOM 586 N N . GLY A 1 78 ? 14.477 31.641 4.16 1 98.5 78 GLY A N 1
ATOM 587 C CA . GLY A 1 78 ? 13.32 32.094 4.914 1 98.5 78 GLY A CA 1
ATOM 588 C C . GLY A 1 78 ? 12.125 32.438 4.035 1 98.5 78 GLY A C 1
ATOM 589 O O . GLY A 1 78 ? 11.109 32.938 4.523 1 98.5 78 GLY A O 1
ATOM 590 N N . ASN A 1 79 ? 12.234 32.219 2.734 1 98.19 79 ASN A N 1
ATOM 591 C CA . ASN A 1 79 ? 11.133 32.469 1.814 1 98.19 79 ASN A CA 1
ATOM 592 C C . ASN A 1 79 ? 10.148 31.297 1.783 1 98.19 79 ASN A C 1
ATOM 594 O O . ASN A 1 79 ? 10.539 30.141 1.938 1 98.19 79 ASN A O 1
ATOM 598 N N . ILE A 1 80 ? 8.922 31.641 1.558 1 98.25 80 ILE A N 1
ATOM 599 C CA . ILE A 1 80 ? 7.949 30.609 1.211 1 98.25 80 ILE A CA 1
ATOM 600 C C . ILE A 1 80 ? 8.109 30.219 -0.256 1 98.25 80 ILE A C 1
ATOM 602 O O . ILE A 1 80 ? 7.621 30.906 -1.147 1 98.25 80 ILE A O 1
ATOM 606 N N . LYS A 1 81 ? 8.727 29.156 -0.448 1 97.69 81 LYS A N 1
ATOM 607 C CA . LYS A 1 81 ? 9.016 28.672 -1.796 1 97.69 81 LYS A CA 1
ATOM 608 C C . LYS A 1 81 ? 7.73 28.281 -2.527 1 97.69 81 LYS A C 1
ATOM 610 O O . LYS A 1 81 ? 7.656 28.391 -3.754 1 97.69 81 LYS A O 1
ATOM 615 N N . GLY A 1 82 ? 6.746 27.812 -1.773 1 97.56 82 GLY A N 1
ATOM 616 C CA . GLY A 1 82 ? 5.457 27.375 -2.281 1 97.56 82 GLY A CA 1
ATOM 617 C C . GLY A 1 82 ? 4.562 26.781 -1.209 1 97.56 82 GLY A C 1
ATOM 618 O O . GLY A 1 82 ? 4.953 26.688 -0.044 1 97.56 82 GLY A O 1
ATOM 619 N N . LEU A 1 83 ? 3.395 26.5 -1.665 1 97.75 83 LEU A N 1
ATOM 620 C CA . LEU A 1 83 ? 2.389 25.875 -0.81 1 97.75 83 LEU A CA 1
ATOM 621 C C . LEU A 1 83 ? 1.901 24.562 -1.409 1 97.75 83 LEU A C 1
ATOM 623 O O . LEU A 1 83 ? 1.366 24.547 -2.52 1 97.75 83 LEU A O 1
ATOM 627 N N . ALA A 1 84 ? 2.176 23.516 -0.727 1 98.62 84 ALA A N 1
ATOM 628 C CA . ALA A 1 84 ? 1.507 22.266 -1.096 1 98.62 84 ALA A CA 1
ATOM 629 C C . ALA A 1 84 ? 0.071 22.234 -0.578 1 98.62 84 ALA A C 1
ATOM 631 O O . ALA A 1 84 ? -0.208 22.719 0.521 1 98.62 84 ALA A O 1
ATOM 632 N N . LYS A 1 85 ? -0.839 21.734 -1.332 1 98.56 85 LYS A N 1
ATOM 633 C CA . LYS A 1 85 ? -2.24 21.625 -0.937 1 98.56 85 LYS A CA 1
ATOM 634 C C . LYS A 1 85 ? -2.67 20.156 -0.856 1 98.56 85 LYS A C 1
ATOM 636 O O . LYS A 1 85 ? -2.287 19.344 -1.701 1 98.56 85 LYS A O 1
ATOM 641 N N . LYS A 1 86 ? -3.391 19.922 0.199 1 98.69 86 LYS A N 1
ATOM 642 C CA . LYS A 1 86 ? -3.924 18.562 0.374 1 98.69 86 LYS A CA 1
ATOM 643 C C . LYS A 1 86 ? -4.844 18.188 -0.783 1 98.69 86 LYS A C 1
ATOM 645 O O . LYS A 1 86 ? -5.77 18.922 -1.116 1 98.69 86 LYS A O 1
ATOM 650 N N . LEU A 1 87 ? -4.645 17 -1.443 1 98.56 87 LEU A N 1
ATOM 651 C CA . LEU A 1 87 ? -5.406 16.547 -2.604 1 98.56 87 LEU A CA 1
ATOM 652 C C . LEU A 1 87 ? -6.68 15.82 -2.174 1 98.56 87 LEU A C 1
ATOM 654 O O . LEU A 1 87 ? -7.73 15.977 -2.801 1 98.56 87 LEU A O 1
ATOM 658 N N . HIS A 1 88 ? -6.551 14.969 -1.19 1 98.38 88 HIS A N 1
ATOM 659 C CA . HIS A 1 88 ? -7.656 14.141 -0.709 1 98.38 88 HIS A CA 1
ATOM 660 C C . HIS A 1 88 ? -8.117 14.594 0.672 1 98.38 88 HIS A C 1
ATOM 662 O O . HIS A 1 88 ? -7.469 14.297 1.677 1 98.38 88 HIS A O 1
ATOM 668 N N . LEU A 1 89 ? -9.266 15.219 0.694 1 97.38 89 LEU A N 1
ATOM 669 C CA . LEU A 1 89 ? -9.836 15.727 1.938 1 97.38 89 LEU A CA 1
ATOM 670 C C . LEU A 1 89 ? -10.516 14.609 2.717 1 97.38 89 LEU A C 1
ATOM 672 O O . LEU A 1 89 ? -11.172 13.75 2.125 1 97.38 89 LEU A O 1
ATOM 676 N N . PHE A 1 90 ? -10.406 14.594 4.008 1 94.69 90 PHE A N 1
ATOM 677 C CA . PHE A 1 90 ? -10.883 13.508 4.855 1 94.69 90 PHE A CA 1
ATOM 678 C C . PHE A 1 90 ? -12.188 13.883 5.539 1 94.69 90 PHE A C 1
ATOM 680 O O . PHE A 1 90 ? -12.281 14.93 6.18 1 94.69 90 PHE A O 1
ATOM 687 N N . ASN A 1 91 ? -13.188 13.062 5.414 1 91.06 91 ASN A N 1
ATOM 688 C CA . ASN A 1 91 ? -14.461 13.133 6.121 1 91.06 91 ASN A CA 1
ATOM 689 C C . ASN A 1 91 ? -15.078 14.531 6.023 1 91.06 91 ASN A C 1
ATOM 691 O O . ASN A 1 91 ? -15.453 14.969 4.938 1 91.06 91 ASN A O 1
ATOM 695 N N . LYS A 1 92 ? -15.047 15.289 7.152 1 90.88 92 LYS A N 1
ATOM 696 C CA . LYS A 1 92 ? -15.742 16.578 7.238 1 90.88 92 LYS A CA 1
ATOM 697 C C . LYS A 1 92 ? -15.008 17.656 6.445 1 90.88 92 LYS A C 1
ATOM 699 O O . LYS A 1 92 ? -15.578 18.688 6.129 1 90.88 92 LYS A O 1
ATOM 704 N N . GLU A 1 93 ? -13.695 17.406 6.184 1 93.75 93 GLU A N 1
ATOM 705 C CA . GLU A 1 93 ? -12.945 18.359 5.363 1 93.75 93 GLU A CA 1
ATOM 706 C C . GLU A 1 93 ? -13.602 18.547 4 1 93.75 93 GLU A C 1
ATOM 708 O O . GLU A 1 93 ? -13.555 19.641 3.43 1 93.75 93 GLU A O 1
ATOM 713 N N . ARG A 1 94 ? -14.211 17.516 3.471 1 92.38 94 ARG A N 1
ATOM 714 C CA . ARG A 1 94 ? -14.789 17.516 2.129 1 92.38 94 ARG A CA 1
ATOM 715 C C . ARG A 1 94 ? -15.992 18.453 2.043 1 92.38 94 ARG A C 1
ATOM 717 O O . ARG A 1 94 ? -16.344 18.922 0.958 1 92.38 94 ARG A O 1
ATOM 724 N N . GLU A 1 95 ? -16.594 18.641 3.139 1 92.94 95 GLU A N 1
ATOM 725 C CA . GLU A 1 95 ? -17.797 19.469 3.18 1 92.94 95 GLU A CA 1
ATOM 726 C C . GLU A 1 95 ? -17.453 20.953 3.182 1 92.94 95 GLU A C 1
ATOM 728 O O . GLU A 1 95 ? -18.266 21.781 2.785 1 92.94 95 GLU A O 1
ATOM 733 N N . LYS A 1 96 ? -16.188 21.234 3.555 1 94.56 96 LYS A N 1
ATOM 734 C CA . LYS A 1 96 ? -15.922 22.641 3.885 1 94.56 96 LYS A CA 1
ATOM 735 C C . LYS A 1 96 ? -14.742 23.172 3.082 1 94.56 96 LYS A C 1
ATOM 737 O O . LYS A 1 96 ? -14.562 24.391 2.961 1 94.56 96 LYS A O 1
ATOM 742 N N . LEU A 1 97 ? -13.914 22.297 2.652 1 97.5 97 LEU A N 1
ATOM 743 C CA . LEU A 1 97 ? -12.648 22.734 2.078 1 97.5 97 LEU A CA 1
ATOM 744 C C . LEU A 1 97 ? -12.539 22.312 0.615 1 97.5 97 LEU A C 1
ATOM 746 O O . LEU A 1 97 ? -13.281 21.453 0.158 1 97.5 97 LEU A O 1
ATOM 750 N N . ILE A 1 98 ? -11.664 22.969 -0.075 1 97.56 98 ILE A N 1
ATOM 751 C CA . ILE A 1 98 ? -11.398 22.688 -1.482 1 97.56 98 ILE A CA 1
ATOM 752 C C . ILE A 1 98 ? -10.07 21.953 -1.619 1 97.56 98 ILE A C 1
ATOM 754 O O . ILE A 1 98 ? -9.055 22.375 -1.063 1 97.56 98 ILE A O 1
ATOM 758 N N . PRO A 1 99 ? -10.102 20.812 -2.316 1 97.88 99 PRO A N 1
ATOM 759 C CA . PRO A 1 99 ? -8.875 20.031 -2.484 1 97.88 99 PRO A CA 1
ATOM 760 C C . PRO A 1 99 ? -7.867 20.719 -3.414 1 97.88 99 PRO A C 1
ATOM 762 O O . PRO A 1 99 ? -8.25 21.547 -4.242 1 97.88 99 PRO A O 1
ATOM 765 N N . GLY A 1 100 ? -6.57 20.391 -3.193 1 97.44 100 GLY A N 1
ATOM 766 C CA . GLY A 1 100 ? -5.578 20.766 -4.191 1 97.44 100 GLY A CA 1
ATOM 767 C C . GLY A 1 100 ? -5.766 20.047 -5.512 1 97.44 100 GLY A C 1
ATOM 768 O O . GLY A 1 100 ? -6.578 19.125 -5.613 1 97.44 100 GLY A O 1
ATOM 769 N N . THR A 1 101 ? -4.938 20.484 -6.531 1 96.69 101 THR A N 1
ATOM 770 C CA . THR A 1 101 ? -5.098 19.906 -7.855 1 96.69 101 THR A CA 1
ATOM 771 C C . THR A 1 101 ? -3.773 19.328 -8.359 1 96.69 101 THR A C 1
ATOM 773 O O . THR A 1 101 ? -3.711 18.75 -9.445 1 96.69 101 THR A O 1
ATOM 776 N N . TYR A 1 102 ? -2.738 19.469 -7.566 1 98 102 TYR A N 1
ATOM 777 C CA . TYR A 1 102 ? -1.443 18.891 -7.906 1 98 102 TYR A CA 1
ATOM 778 C C . TYR A 1 102 ? -0.681 18.484 -6.648 1 98 102 TYR A C 1
ATOM 780 O O . TYR A 1 102 ? -0.839 19.094 -5.594 1 98 102 TYR A O 1
ATOM 788 N N . SER A 1 103 ? 0.087 17.391 -6.77 1 98.38 103 SER A N 1
ATOM 789 C CA . SER A 1 103 ? 1.07 17.094 -5.734 1 98.38 103 SER A CA 1
ATOM 790 C C . SER A 1 103 ? 2.34 17.922 -5.926 1 98.38 103 SER A C 1
ATOM 792 O O . SER A 1 103 ? 2.613 18.406 -7.027 1 98.38 103 SER A O 1
ATOM 794 N N . THR A 1 104 ? 3.084 18.188 -4.902 1 98.81 104 THR A N 1
ATOM 795 C CA . THR A 1 104 ? 4.168 19.172 -4.938 1 98.81 104 THR A CA 1
ATOM 796 C C . THR A 1 104 ? 5.508 18.5 -4.648 1 98.81 104 THR A C 1
ATOM 798 O O . THR A 1 104 ? 5.633 17.734 -3.688 1 98.81 104 THR A O 1
ATOM 801 N N . ILE A 1 105 ? 6.531 18.719 -5.492 1 98.88 105 ILE A N 1
ATOM 802 C CA . ILE A 1 105 ? 7.91 18.312 -5.227 1 98.88 105 ILE A CA 1
ATOM 803 C C . ILE A 1 105 ? 8.828 19.531 -5.305 1 98.88 105 ILE A C 1
ATOM 805 O O . ILE A 1 105 ? 8.469 20.547 -5.906 1 98.88 105 ILE A O 1
ATOM 809 N N . PHE A 1 106 ? 9.938 19.516 -4.652 1 98.75 106 PHE A N 1
ATOM 810 C CA . PHE A 1 106 ? 10.961 20.547 -4.68 1 98.75 106 PHE A CA 1
ATOM 811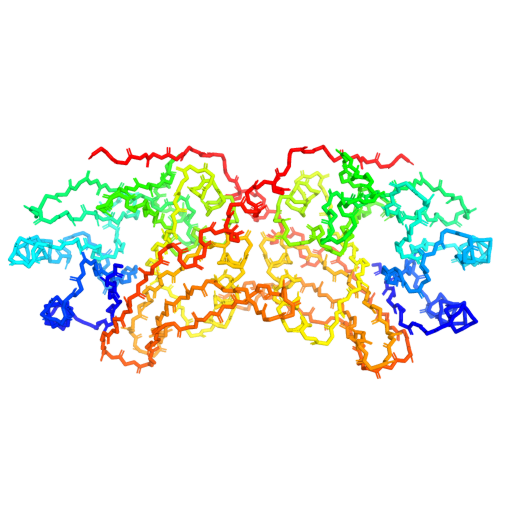 C C . PHE A 1 106 ? 12.344 19.938 -4.434 1 98.75 106 PHE A C 1
ATOM 813 O O . PHE A 1 106 ? 12.453 18.781 -4.047 1 98.75 106 PHE A O 1
ATOM 820 N N . SER A 1 107 ? 13.367 20.703 -4.719 1 98.19 107 SER A N 1
ATOM 821 C CA . SER A 1 107 ? 14.727 20.203 -4.609 1 98.19 107 SER A CA 1
ATOM 822 C C . SER A 1 107 ? 15.477 20.875 -3.465 1 98.19 107 SER A C 1
ATOM 824 O O . SER A 1 107 ? 15.336 22.078 -3.248 1 98.19 107 SER A O 1
ATOM 826 N N . ILE A 1 108 ? 16.172 20.141 -2.689 1 97.69 108 ILE A N 1
ATOM 827 C CA . ILE A 1 108 ? 17.125 20.609 -1.685 1 97.69 108 ILE A CA 1
ATOM 828 C C . ILE A 1 108 ? 18.5 20.016 -1.963 1 97.69 108 ILE A C 1
ATOM 830 O O . ILE A 1 108 ? 18.719 18.812 -1.785 1 97.69 108 ILE A O 1
ATOM 834 N N . SER A 1 109 ? 19.422 20.844 -2.398 1 95.44 109 SER A N 1
ATOM 835 C CA . SER A 1 109 ? 20.781 20.406 -2.689 1 95.44 109 SER A CA 1
ATOM 836 C C . SER A 1 109 ? 20.781 19.234 -3.658 1 95.44 109 SER A C 1
ATOM 838 O O . SER A 1 109 ? 21.453 18.219 -3.42 1 95.44 109 SER A O 1
ATOM 840 N N . GLY A 1 110 ? 19.922 19.266 -4.617 1 96.38 110 GLY A N 1
ATOM 841 C CA . GLY A 1 110 ? 19.891 18.266 -5.676 1 96.38 110 GLY A CA 1
ATOM 842 C C . GLY A 1 110 ? 19 17.078 -5.359 1 96.38 110 GLY A C 1
ATOM 843 O O . GLY A 1 110 ? 18.75 16.234 -6.223 1 96.38 110 GLY A O 1
ATOM 844 N N . ILE A 1 111 ? 18.594 16.969 -4.117 1 98.19 111 ILE A N 1
ATOM 845 C CA . ILE A 1 111 ? 17.703 15.891 -3.719 1 98.19 111 ILE A CA 1
ATOM 846 C C . ILE A 1 111 ? 16.25 16.312 -3.93 1 98.19 111 ILE A C 1
ATOM 848 O O . ILE A 1 111 ? 15.836 17.391 -3.463 1 98.19 111 ILE A O 1
ATOM 852 N N . LYS A 1 112 ? 15.469 15.555 -4.645 1 98.56 112 LYS A N 1
ATOM 853 C CA . LYS A 1 112 ? 14.062 15.875 -4.875 1 98.56 112 LYS A CA 1
ATOM 854 C C . LYS A 1 112 ? 13.18 15.328 -3.754 1 98.56 112 LYS A C 1
ATOM 856 O O . LYS A 1 112 ? 13.242 14.141 -3.432 1 98.56 112 LYS A O 1
ATOM 861 N N . VAL A 1 113 ? 12.406 16.203 -3.211 1 98.88 113 VAL A N 1
ATOM 862 C CA . VAL A 1 113 ? 11.57 15.922 -2.049 1 98.88 113 VAL A CA 1
ATOM 863 C C . VAL A 1 113 ? 10.109 16.188 -2.385 1 98.88 113 VAL A C 1
ATOM 865 O O . VAL A 1 113 ? 9.781 17.188 -3.023 1 98.88 113 VAL A O 1
ATOM 868 N N . GLY A 1 114 ? 9.219 15.234 -2.074 1 98.94 114 GLY A N 1
ATOM 869 C CA . GLY A 1 114 ? 7.789 15.43 -2.24 1 98.94 114 GLY A CA 1
ATOM 870 C C . GLY A 1 114 ? 7.051 15.578 -0.923 1 98.94 114 GLY A C 1
ATOM 871 O O . GLY A 1 114 ? 7.578 15.227 0.134 1 98.94 114 GLY A O 1
ATOM 872 N N . ILE A 1 115 ? 5.832 16.109 -0.979 1 98.94 115 ILE A N 1
ATOM 873 C CA . ILE A 1 115 ? 4.996 16.25 0.207 1 98.94 115 ILE A CA 1
ATOM 874 C C . ILE A 1 115 ? 3.633 15.602 -0.045 1 98.94 115 ILE A C 1
ATOM 876 O O . ILE A 1 115 ? 2.988 15.883 -1.061 1 98.94 115 ILE A O 1
ATOM 880 N N . ALA A 1 116 ? 3.232 14.695 0.729 1 98.88 116 ALA A N 1
ATOM 881 C CA . ALA A 1 116 ? 1.899 14.102 0.786 1 98.88 116 ALA A CA 1
ATOM 882 C C . ALA A 1 116 ? 1.239 14.367 2.137 1 98.88 116 ALA A C 1
ATOM 884 O O . ALA A 1 116 ? 1.714 13.891 3.17 1 98.88 116 ALA A O 1
ATOM 885 N N . ILE A 1 117 ? 0.153 15.094 2.152 1 98.88 117 ILE A N 1
ATOM 886 C CA . ILE A 1 117 ? -0.43 15.555 3.408 1 98.88 117 ILE A CA 1
ATOM 887 C C . ILE A 1 117 ? -1.44 14.523 3.916 1 98.88 117 ILE A C 1
ATOM 889 O O . ILE A 1 117 ? -2.549 14.422 3.385 1 98.88 117 ILE A O 1
ATOM 893 N N . CYS A 1 118 ? -1.029 13.75 4.906 1 98.69 118 CYS A N 1
ATOM 894 C CA . CYS A 1 118 ? -1.889 12.875 5.688 1 98.69 118 CYS A CA 1
ATOM 895 C C . CYS A 1 118 ? -2.678 11.938 4.785 1 98.69 118 CYS A C 1
ATOM 897 O O . CYS A 1 118 ? -2.098 11.078 4.117 1 98.69 118 CYS A O 1
ATOM 899 N N . TYR A 1 119 ? -3.957 12.109 4.594 1 98.56 119 TYR A N 1
ATOM 900 C CA . TYR A 1 119 ? -4.883 11.25 3.867 1 98.56 119 TYR A CA 1
ATOM 901 C C . TYR A 1 119 ? -4.426 11.047 2.428 1 98.56 119 TYR A C 1
ATOM 903 O O . TYR A 1 119 ? -4.754 10.039 1.799 1 98.56 119 TYR A O 1
ATOM 911 N N . ASP A 1 120 ? -3.631 11.938 1.885 1 98.81 120 ASP A N 1
ATOM 912 C CA . ASP A 1 120 ? -3.061 11.781 0.55 1 98.81 120 ASP A CA 1
ATOM 913 C C . ASP A 1 120 ? -2.309 10.453 0.428 1 98.81 120 ASP A C 1
ATOM 915 O O . ASP A 1 120 ? -2.275 9.852 -0.645 1 98.81 120 ASP A O 1
ATOM 919 N N . LEU A 1 121 ? -1.779 10.031 1.512 1 98.75 121 LEU A N 1
ATOM 920 C CA . LEU A 1 121 ? -0.893 8.867 1.492 1 98.75 121 LEU A CA 1
ATOM 921 C C . LEU A 1 121 ? -1.688 7.582 1.31 1 98.75 121 LEU A C 1
ATOM 923 O O . LEU A 1 121 ? -1.122 6.539 0.965 1 98.75 121 LEU A O 1
ATOM 927 N N . ASP A 1 122 ? -2.984 7.59 1.614 1 98.62 122 ASP A N 1
ATOM 928 C CA . ASP A 1 122 ? -3.83 6.414 1.424 1 98.62 122 ASP A CA 1
ATOM 929 C C . ASP A 1 122 ? -3.922 6.035 -0.052 1 98.62 122 ASP A C 1
ATOM 931 O O . ASP A 1 122 ? -4.352 4.934 -0.39 1 98.62 122 ASP A O 1
ATOM 935 N N . PHE A 1 123 ? -3.633 6.941 -0.904 1 98.81 123 PHE A N 1
ATOM 936 C CA . PHE A 1 123 ? -3.766 6.762 -2.346 1 98.81 123 PHE A CA 1
ATOM 937 C C . PHE A 1 123 ? -2.4 6.555 -2.992 1 98.81 123 PHE A C 1
ATOM 939 O O . PHE A 1 123 ? -1.593 7.484 -3.059 1 98.81 123 PHE A O 1
ATOM 946 N N . PRO A 1 124 ? -2.197 5.352 -3.527 1 98.75 124 PRO A N 1
ATOM 947 C CA . PRO A 1 124 ? -0.852 5.039 -4.02 1 98.75 124 PRO A CA 1
ATOM 948 C C . PRO A 1 124 ? -0.426 5.934 -5.18 1 98.75 124 PRO A C 1
ATOM 950 O O . PRO A 1 124 ? 0.77 6.16 -5.383 1 98.75 124 PRO A O 1
ATOM 953 N N . GLU A 1 125 ? -1.398 6.547 -5.941 1 98.62 125 GLU A N 1
ATOM 954 C CA . GLU A 1 125 ? -1.103 7.395 -7.094 1 98.62 125 GLU A CA 1
ATOM 955 C C . GLU A 1 125 ? -0.277 8.609 -6.684 1 98.62 125 GLU A C 1
ATOM 957 O O . GLU A 1 125 ? 0.582 9.07 -7.441 1 98.62 125 GLU A O 1
ATOM 962 N N . VAL A 1 126 ? -0.562 9.109 -5.484 1 98.88 126 VAL A N 1
ATOM 963 C CA . VAL A 1 126 ? 0.05 10.352 -5.043 1 98.88 126 VAL A CA 1
ATOM 964 C C . VAL A 1 126 ? 1.562 10.172 -4.918 1 98.88 126 VAL A C 1
ATOM 966 O O . VAL A 1 126 ? 2.336 10.945 -5.492 1 98.88 126 VAL A O 1
ATOM 969 N N . ILE A 1 127 ? 1.991 9.125 -4.227 1 98.88 127 ILE A N 1
ATOM 970 C CA . ILE A 1 127 ? 3.414 8.883 -4.027 1 98.88 127 ILE A CA 1
ATOM 971 C C . ILE A 1 127 ? 4.051 8.422 -5.336 1 98.88 127 ILE A C 1
ATOM 973 O O . ILE A 1 127 ? 5.125 8.898 -5.715 1 98.88 127 ILE A O 1
ATOM 977 N N . ARG A 1 128 ? 3.369 7.551 -6.074 1 98.75 128 ARG A N 1
ATOM 978 C CA . ARG A 1 128 ? 3.891 6.996 -7.32 1 98.75 128 ARG A CA 1
ATOM 979 C C . ARG A 1 128 ? 4.199 8.102 -8.32 1 98.75 128 ARG A C 1
ATOM 981 O O . ARG A 1 128 ? 5.281 8.125 -8.914 1 98.75 128 ARG A O 1
ATOM 988 N N . LYS A 1 129 ? 3.273 9.008 -8.477 1 98.62 129 LYS A N 1
ATOM 989 C CA . LYS A 1 129 ? 3.475 10.078 -9.461 1 98.62 129 LYS A CA 1
ATOM 990 C C . LYS A 1 129 ? 4.664 10.953 -9.078 1 98.62 129 LYS A C 1
ATOM 992 O O . LYS A 1 129 ? 5.441 11.367 -9.938 1 98.62 129 LYS A O 1
ATOM 997 N N . MET A 1 130 ? 4.809 11.273 -7.816 1 98.81 130 MET A N 1
ATOM 998 C CA . MET A 1 130 ? 5.941 12.086 -7.375 1 98.81 130 MET A CA 1
ATOM 999 C C . MET A 1 130 ? 7.258 11.352 -7.609 1 98.81 130 MET A C 1
ATOM 1001 O O . MET A 1 130 ? 8.242 11.961 -8.031 1 98.81 130 MET A O 1
ATOM 1005 N N . VAL A 1 131 ? 7.258 10.039 -7.336 1 98.75 131 VAL A N 1
ATOM 1006 C CA . VAL A 1 131 ? 8.453 9.227 -7.504 1 98.75 131 VAL A CA 1
ATOM 1007 C C . VAL A 1 131 ? 8.836 9.164 -8.984 1 98.75 131 VAL A C 1
ATOM 1009 O O . VAL A 1 131 ? 10.016 9.273 -9.336 1 98.75 131 VAL A O 1
ATOM 1012 N N . LEU A 1 132 ? 7.82 9.008 -9.828 1 98.38 132 LEU A N 1
ATOM 1013 C CA . LEU A 1 132 ? 8.07 8.961 -11.266 1 98.38 132 LEU A CA 1
ATOM 1014 C C . LEU A 1 132 ? 8.594 10.297 -11.773 1 98.38 132 LEU A C 1
ATOM 1016 O O . LEU A 1 132 ? 9.211 10.367 -12.844 1 98.38 132 LEU A O 1
ATOM 1020 N N . LYS A 1 133 ? 8.328 11.359 -11.008 1 98.44 133 LYS A N 1
ATOM 1021 C CA . LYS A 1 133 ? 8.859 12.672 -11.344 1 98.44 133 LYS A CA 1
ATOM 1022 C C . LYS A 1 133 ? 10.195 12.922 -10.648 1 98.44 133 LYS A C 1
ATOM 1024 O O . LYS A 1 133 ? 10.742 14.023 -10.727 1 98.44 133 LYS A O 1
ATOM 1029 N N . GLY A 1 134 ? 10.648 11.977 -9.891 1 98.31 134 GLY A N 1
ATOM 1030 C CA . GLY A 1 134 ? 12.023 12.031 -9.422 1 98.31 134 GLY A CA 1
ATOM 1031 C C . GLY A 1 134 ? 12.133 12.148 -7.914 1 98.31 134 GLY A C 1
ATOM 1032 O O . GLY A 1 134 ? 13.242 12.172 -7.367 1 98.31 134 GLY A O 1
ATOM 1033 N N . ALA A 1 135 ? 11.07 12.227 -7.191 1 98.81 135 ALA A N 1
ATOM 1034 C CA . ALA A 1 135 ? 11.133 12.375 -5.738 1 98.81 135 ALA A CA 1
ATOM 1035 C C . ALA A 1 135 ? 11.859 11.195 -5.098 1 98.81 135 ALA A C 1
ATOM 1037 O O . ALA A 1 135 ? 11.617 10.039 -5.445 1 98.81 135 ALA A O 1
ATOM 1038 N N . GLU A 1 136 ? 12.727 11.492 -4.168 1 98.81 136 GLU A N 1
ATOM 1039 C CA . GLU A 1 136 ? 13.539 10.492 -3.479 1 98.81 136 GLU A CA 1
ATOM 1040 C C . GLU A 1 136 ? 13.156 10.383 -2.006 1 98.81 136 GLU A C 1
ATOM 1042 O O . GLU A 1 136 ? 13.477 9.391 -1.346 1 98.81 136 GLU A O 1
ATOM 1047 N N . ILE A 1 137 ? 12.625 11.391 -1.462 1 98.94 137 ILE A N 1
ATOM 1048 C CA . ILE A 1 137 ? 12.141 11.492 -0.09 1 98.94 137 ILE A CA 1
ATOM 1049 C C . ILE A 1 137 ? 10.719 12.039 -0.083 1 98.94 137 ILE A C 1
ATOM 1051 O O . ILE A 1 137 ? 10.406 12.992 -0.804 1 98.94 137 ILE A O 1
ATOM 1055 N N . ILE A 1 138 ? 9.836 11.422 0.625 1 99 138 ILE A N 1
ATOM 1056 C CA . ILE A 1 138 ? 8.461 11.906 0.751 1 99 138 ILE A CA 1
ATOM 1057 C C . ILE A 1 138 ? 8.211 12.359 2.186 1 99 138 ILE A C 1
ATOM 1059 O O . ILE A 1 138 ? 8.375 11.586 3.131 1 99 138 ILE A O 1
ATOM 1063 N N . LEU A 1 139 ? 7.883 13.648 2.393 1 99 139 LEU A N 1
ATOM 1064 C CA . LEU A 1 139 ? 7.465 14.203 3.672 1 99 139 LEU A CA 1
ATOM 1065 C C . LEU A 1 139 ? 5.965 14.031 3.879 1 99 139 LEU A C 1
ATOM 1067 O O . LEU A 1 139 ? 5.168 14.336 2.986 1 99 139 LEU A O 1
ATOM 1071 N N . VAL A 1 140 ? 5.598 13.578 5.059 1 99 140 VAL A N 1
ATOM 1072 C CA . VAL A 1 140 ? 4.195 13.266 5.32 1 99 140 VAL A CA 1
ATOM 1073 C C . VAL A 1 140 ? 3.766 13.891 6.645 1 99 140 VAL A C 1
ATOM 1075 O O . VAL A 1 140 ? 3.748 13.219 7.68 1 99 140 VAL A O 1
ATOM 1078 N N . PRO A 1 141 ? 3.367 15.156 6.637 1 98.94 141 PRO A N 1
ATOM 1079 C CA . PRO A 1 141 ? 2.682 15.68 7.82 1 98.94 141 PRO A CA 1
ATOM 1080 C C . PRO A 1 141 ? 1.292 15.078 8.016 1 98.94 141 PRO A C 1
ATOM 1082 O O . PRO A 1 141 ? 0.493 15.047 7.074 1 98.94 141 PRO A O 1
ATOM 1085 N N . SER A 1 142 ? 1.056 14.57 9.195 1 98.88 142 SER A N 1
ATOM 1086 C CA . SER A 1 142 ? -0.204 13.852 9.367 1 98.88 142 SER A CA 1
ATOM 1087 C C . SER A 1 142 ? -0.839 14.156 10.719 1 98.88 142 SER A C 1
ATOM 1089 O O . SER A 1 142 ? -0.198 14.75 11.594 1 98.88 142 SER A O 1
ATOM 1091 N N . LYS A 1 143 ? -2.068 13.891 10.852 1 98.62 143 LYS A N 1
ATOM 1092 C CA . LYS A 1 143 ? -2.855 13.859 12.086 1 98.62 143 LYS A CA 1
ATOM 1093 C C . LYS A 1 143 ? -3.68 12.578 12.18 1 98.62 143 LYS A C 1
ATOM 1095 O O . LYS A 1 143 ? -4.836 12.547 11.758 1 98.62 143 LYS A O 1
ATOM 1100 N N . ILE A 1 144 ? -3.102 11.609 12.797 1 98.5 144 ILE A N 1
ATOM 1101 C CA . ILE A 1 144 ? -3.695 10.281 12.891 1 98.5 144 ILE A CA 1
ATOM 1102 C C . ILE A 1 144 ? -3.984 9.953 14.352 1 98.5 144 ILE A C 1
ATOM 1104 O O . ILE A 1 144 ? -3.117 10.102 15.211 1 98.5 144 ILE A O 1
ATOM 1108 N N . SER A 1 145 ? -5.141 9.539 14.602 1 97.94 145 SER A N 1
ATOM 1109 C CA . SER A 1 145 ? -5.543 9.219 15.961 1 97.94 145 SER A CA 1
ATOM 1110 C C . SER A 1 145 ? -4.98 7.871 16.406 1 97.94 145 SER A C 1
ATOM 1112 O O . SER A 1 145 ? -4.512 7.09 15.578 1 97.94 145 SER A O 1
ATOM 1114 N N . TYR A 1 146 ? -5.102 7.641 17.656 1 97.88 146 TYR A N 1
ATOM 1115 C CA . TYR A 1 146 ? -4.66 6.398 18.281 1 97.88 146 TYR A CA 1
ATOM 1116 C C . TYR A 1 146 ? -5.316 5.195 17.609 1 97.88 146 TYR A C 1
ATOM 1118 O O . TYR A 1 146 ? -4.66 4.176 17.375 1 97.88 146 TYR A O 1
ATOM 1126 N N . ASN A 1 147 ? -6.551 5.324 17.266 1 97.44 147 ASN A N 1
ATOM 1127 C CA . ASN A 1 147 ? -7.332 4.211 16.734 1 97.44 147 ASN A CA 1
ATOM 1128 C C . ASN A 1 147 ? -6.883 3.842 15.32 1 97.44 147 ASN A C 1
ATOM 1130 O O . ASN A 1 147 ? -7.184 2.75 14.836 1 97.44 147 ASN A O 1
ATOM 1134 N N . GLY A 1 148 ? -6.191 4.723 14.625 1 97.94 148 GLY A N 1
ATOM 1135 C CA . GLY A 1 148 ? -5.828 4.473 13.242 1 97.94 148 GLY A CA 1
ATOM 1136 C C . GLY A 1 148 ? -4.336 4.289 13.039 1 97.94 148 GLY A C 1
ATOM 1137 O O . GLY A 1 148 ? -3.879 4.07 11.914 1 97.94 148 GLY A O 1
ATOM 1138 N N . ILE A 1 149 ? -3.564 4.312 14.18 1 98.5 149 ILE A N 1
ATOM 1139 C CA . ILE A 1 149 ? -2.119 4.488 14.07 1 98.5 149 ILE A CA 1
ATOM 1140 C C . ILE A 1 149 ? -1.492 3.232 13.461 1 98.5 149 ILE A C 1
ATOM 1142 O O . ILE A 1 149 ? -0.535 3.32 12.688 1 98.5 149 ILE A O 1
ATOM 1146 N N . GLU A 1 150 ? -1.964 2.016 13.773 1 98.12 150 GLU A N 1
ATOM 1147 C CA . GLU A 1 150 ? -1.386 0.78 13.258 1 98.12 150 GLU A CA 1
ATOM 1148 C C . GLU A 1 150 ? -1.637 0.639 11.758 1 98.12 150 GLU A C 1
ATOM 1150 O O . GLU A 1 150 ? -0.735 0.268 11.008 1 98.12 150 GLU A O 1
ATOM 1155 N N . ILE A 1 151 ? -2.842 0.911 11.312 1 98.62 151 ILE A N 1
ATOM 1156 C CA . ILE A 1 151 ? -3.182 0.886 9.891 1 98.62 151 ILE A CA 1
ATOM 1157 C C . ILE A 1 151 ? -2.369 1.944 9.148 1 98.62 151 ILE A C 1
ATOM 1159 O O . ILE A 1 151 ? -1.851 1.687 8.062 1 98.62 151 ILE A O 1
ATOM 1163 N N . TRP A 1 152 ? -2.221 3.1 9.797 1 98.75 152 TRP A N 1
ATOM 1164 C CA . TRP A 1 152 ? -1.439 4.191 9.227 1 98.75 152 TRP A CA 1
ATOM 1165 C C . TRP A 1 152 ? 0.004 3.76 8.992 1 98.75 152 TRP A C 1
ATOM 1167 O O . TRP A 1 152 ? 0.573 4.031 7.93 1 98.75 152 TRP A O 1
ATOM 1177 N N . ARG A 1 153 ? 0.54 3.062 9.938 1 98.75 153 ARG A N 1
ATOM 1178 C CA . ARG A 1 153 ? 1.911 2.578 9.82 1 98.75 153 ARG A CA 1
ATOM 1179 C C . ARG A 1 153 ? 2.059 1.633 8.625 1 98.75 153 ARG A C 1
ATOM 1181 O O . ARG A 1 153 ? 3.072 1.661 7.93 1 98.75 153 ARG A O 1
ATOM 1188 N N . GLU A 1 154 ? 1.102 0.803 8.375 1 98.75 154 GLU A N 1
ATOM 1189 C CA . GLU A 1 154 ? 1.137 -0.088 7.219 1 98.75 154 GLU A CA 1
ATOM 1190 C C . GLU A 1 154 ? 1.166 0.703 5.914 1 98.75 154 GLU A C 1
ATOM 1192 O O . GLU A 1 154 ? 1.917 0.367 4.996 1 98.75 154 GLU A O 1
ATOM 1197 N N . TYR A 1 155 ? 0.325 1.781 5.836 1 98.88 155 TYR A N 1
ATOM 1198 C CA . TYR A 1 155 ? 0.328 2.631 4.648 1 98.88 155 TYR A CA 1
ATOM 1199 C C . TYR A 1 155 ? 1.705 3.24 4.418 1 98.88 155 TYR A C 1
ATOM 1201 O O . TYR A 1 155 ? 2.234 3.189 3.305 1 98.88 155 TYR A O 1
ATOM 1209 N N . LEU A 1 156 ? 2.279 3.787 5.488 1 98.94 156 LEU A N 1
ATOM 1210 C CA . LEU A 1 156 ? 3.596 4.41 5.398 1 98.94 156 LEU A CA 1
ATOM 1211 C C . LEU A 1 156 ? 4.629 3.42 4.875 1 98.94 156 LEU A C 1
ATOM 1213 O O . LEU A 1 156 ? 5.379 3.732 3.943 1 98.94 156 LEU A O 1
ATOM 1217 N N . ARG A 1 157 ? 4.645 2.244 5.465 1 98.94 157 ARG A N 1
ATOM 1218 C CA . ARG A 1 157 ? 5.645 1.235 5.129 1 98.94 157 ARG A CA 1
ATOM 1219 C C . ARG A 1 157 ? 5.5 0.782 3.68 1 98.94 157 ARG A C 1
ATOM 1221 O O . ARG A 1 157 ? 6.48 0.743 2.936 1 98.94 157 ARG A O 1
ATOM 1228 N N . VAL A 1 158 ? 4.309 0.515 3.281 1 98.94 158 VAL A N 1
ATOM 1229 C CA . VAL A 1 158 ? 4.094 -0.041 1.949 1 98.94 158 VAL A CA 1
ATOM 1230 C C . VAL A 1 158 ? 4.402 1.016 0.891 1 98.94 158 VAL A C 1
ATOM 1232 O O . VAL A 1 158 ? 4.93 0.698 -0.177 1 98.94 158 VAL A O 1
ATOM 1235 N N . ARG A 1 159 ? 4.078 2.324 1.201 1 98.94 159 ARG A N 1
ATOM 1236 C CA . ARG A 1 159 ? 4.449 3.377 0.261 1 98.94 159 ARG A CA 1
ATOM 1237 C C . ARG A 1 159 ? 5.957 3.418 0.052 1 98.94 159 ARG A C 1
ATOM 1239 O O . ARG A 1 159 ? 6.43 3.617 -1.07 1 98.94 159 ARG A O 1
ATOM 1246 N N . SER A 1 160 ? 6.68 3.254 1.126 1 98.94 160 SER A N 1
ATOM 1247 C CA . SER A 1 160 ? 8.133 3.223 1.019 1 98.94 160 SER A CA 1
ATOM 1248 C C . SER A 1 160 ? 8.602 1.984 0.264 1 98.94 160 SER A C 1
ATOM 1250 O O . SER A 1 160 ? 9.43 2.084 -0.65 1 98.94 160 SER A O 1
ATOM 1252 N N . LEU A 1 161 ? 8.086 0.851 0.574 1 98.88 161 LEU A N 1
ATOM 1253 C CA . LEU A 1 161 ? 8.5 -0.427 0.001 1 98.88 161 LEU A CA 1
ATOM 1254 C C . LEU A 1 161 ? 8.227 -0.462 -1.499 1 98.88 161 LEU A C 1
ATOM 1256 O O . LEU A 1 161 ? 9.094 -0.839 -2.285 1 98.88 161 LEU A O 1
ATOM 1260 N N . GLU A 1 162 ? 7.035 0.01 -1.923 1 98.81 162 GLU A N 1
ATOM 1261 C CA . GLU A 1 162 ? 6.613 -0.178 -3.309 1 98.81 162 GLU A CA 1
ATOM 1262 C C . GLU A 1 162 ? 7.246 0.867 -4.223 1 98.81 162 GLU A C 1
ATOM 1264 O O . GLU A 1 162 ? 7.227 0.72 -5.449 1 98.81 162 GLU A O 1
ATOM 1269 N N . ASN A 1 163 ? 7.781 1.926 -3.619 1 98.88 163 ASN A N 1
ATOM 1270 C CA . ASN A 1 163 ? 8.383 2.984 -4.422 1 98.88 163 ASN A CA 1
ATOM 1271 C C . ASN A 1 163 ? 9.891 3.072 -4.195 1 98.88 163 ASN A C 1
ATOM 1273 O O . ASN A 1 163 ? 10.594 3.756 -4.941 1 98.88 163 ASN A O 1
ATOM 1277 N N . ARG A 1 164 ? 10.391 2.41 -3.178 1 98.88 164 ARG A N 1
ATOM 1278 C CA . ARG A 1 164 ? 11.805 2.404 -2.816 1 98.88 164 ARG A CA 1
ATOM 1279 C C . ARG A 1 164 ? 12.305 3.818 -2.549 1 98.88 164 ARG A C 1
ATOM 1281 O O . ARG A 1 164 ? 13.352 4.219 -3.066 1 98.88 164 ARG A O 1
ATOM 1288 N N . VAL A 1 165 ? 11.578 4.543 -1.704 1 98.94 165 VAL A N 1
ATOM 1289 C CA . VAL A 1 165 ? 11.945 5.895 -1.304 1 98.94 165 VAL A CA 1
ATOM 1290 C C . VAL A 1 165 ? 11.852 6.031 0.214 1 98.94 165 VAL A C 1
ATOM 1292 O O . VAL A 1 165 ? 11.203 5.215 0.876 1 98.94 165 VAL A O 1
ATOM 1295 N N . ALA A 1 166 ? 12.5 7.051 0.791 1 98.94 166 ALA A N 1
ATOM 1296 C CA . ALA A 1 166 ? 12.359 7.363 2.211 1 98.94 166 ALA A CA 1
ATOM 1297 C C . ALA A 1 166 ? 11 7.988 2.504 1 98.94 166 ALA A C 1
ATOM 1299 O O . ALA A 1 166 ? 10.492 8.781 1.709 1 98.94 166 ALA A O 1
ATOM 1300 N N . ILE A 1 167 ? 10.453 7.637 3.564 1 98.94 167 ILE A N 1
ATOM 1301 C CA . ILE A 1 167 ? 9.25 8.273 4.094 1 98.94 167 ILE A CA 1
ATOM 1302 C C . ILE A 1 167 ? 9.578 8.977 5.41 1 98.94 167 ILE A C 1
ATOM 1304 O O . ILE A 1 167 ? 10.188 8.383 6.305 1 98.94 167 ILE A O 1
ATOM 1308 N N . VAL A 1 168 ? 9.273 10.219 5.484 1 99 168 VAL A N 1
ATOM 1309 C CA . VAL A 1 168 ? 9.406 11.031 6.688 1 99 168 VAL A CA 1
ATOM 1310 C C . VAL A 1 168 ? 8.031 11.461 7.18 1 99 168 VAL A C 1
ATOM 1312 O O . VAL A 1 168 ? 7.402 12.352 6.59 1 99 168 VAL A O 1
ATOM 1315 N N . ASN A 1 169 ? 7.602 10.859 8.227 1 99 169 ASN A N 1
ATOM 1316 C CA . ASN A 1 169 ? 6.262 11.133 8.734 1 99 169 ASN A CA 1
ATOM 1317 C C . ASN A 1 169 ? 6.309 11.859 10.078 1 99 169 ASN A C 1
ATOM 1319 O O . ASN A 1 169 ? 6.938 11.375 11.023 1 99 169 ASN A O 1
ATOM 1323 N N . ALA A 1 170 ? 5.766 13.023 10.172 1 98.94 170 ALA A N 1
ATOM 1324 C CA . ALA A 1 170 ? 5.496 13.719 11.43 1 98.94 170 ALA A CA 1
ATOM 1325 C C . ALA A 1 170 ? 4.004 13.688 11.758 1 98.94 170 ALA A C 1
ATOM 1327 O O . ALA A 1 170 ? 3.193 14.266 11.031 1 98.94 170 ALA A O 1
ATOM 1328 N N . ASN A 1 171 ? 3.629 13.023 12.797 1 98.94 171 ASN A N 1
ATOM 1329 C CA . ASN A 1 171 ? 2.24 12.906 13.227 1 98.94 171 ASN A CA 1
ATOM 1330 C C . ASN A 1 171 ? 1.974 13.727 14.484 1 98.94 171 ASN A C 1
ATOM 1332 O O . ASN A 1 171 ? 2.836 13.828 15.359 1 98.94 171 ASN A O 1
ATOM 1336 N N . VAL A 1 172 ? 0.826 14.227 14.594 1 98.44 172 VAL A N 1
ATOM 1337 C CA . VAL A 1 172 ? 0.451 15.148 15.656 1 98.44 172 VAL A CA 1
ATOM 1338 C C . VAL A 1 172 ? 0.518 14.438 17 1 98.44 172 VAL A C 1
ATOM 1340 O O . VAL A 1 172 ? 0.117 13.273 17.125 1 98.44 172 VAL A O 1
ATOM 1343 N N . TYR A 1 173 ? 1.04 15.148 17.953 1 98.19 173 TYR A N 1
ATOM 1344 C CA . TYR A 1 173 ? 0.983 14.727 19.344 1 98.19 173 TYR A CA 1
ATOM 1345 C C . TYR A 1 173 ? 0.029 15.609 20.141 1 98.19 173 TYR A C 1
ATOM 1347 O O . TYR A 1 173 ? 0.304 16.781 20.375 1 98.19 173 TYR A O 1
ATOM 1355 N N . SER A 1 174 ? -1.077 15.102 20.484 1 97.25 174 SER A N 1
ATOM 1356 C CA . SER A 1 174 ? -2.105 15.742 21.297 1 97.25 174 SER A CA 1
ATOM 1357 C C . SER A 1 174 ? -2.895 14.711 22.094 1 97.25 174 SER A C 1
ATOM 1359 O O . SER A 1 174 ? -4.004 14.336 21.719 1 97.25 174 SER A O 1
ATOM 1361 N N . PRO A 1 175 ? -2.396 14.359 23.25 1 94.44 175 PRO A N 1
ATOM 1362 C CA . PRO A 1 175 ? -3.066 13.312 24.016 1 94.44 175 PRO A CA 1
ATOM 1363 C C . PRO A 1 175 ? -4.449 13.742 24.516 1 94.44 175 PRO A C 1
ATOM 1365 O O . PRO A 1 175 ? -4.688 14.93 24.734 1 94.44 175 PRO A O 1
ATOM 1368 N N . PRO A 1 176 ? -5.332 12.75 24.656 1 95.19 176 PRO A N 1
ATOM 1369 C CA . PRO A 1 176 ? -5.121 11.312 24.484 1 95.19 176 PRO A CA 1
ATOM 1370 C C . PRO A 1 176 ? -5.418 10.844 23.062 1 95.19 176 PRO A C 1
ATOM 1372 O O . PRO A 1 176 ? -5.133 9.703 22.703 1 95.19 176 PRO A O 1
ATOM 1375 N N . ASP A 1 177 ? -5.875 11.656 22.234 1 96.81 177 ASP A N 1
ATOM 1376 C CA . ASP A 1 177 ? -6.48 11.211 20.984 1 96.81 177 ASP A CA 1
ATOM 1377 C C . ASP A 1 177 ? -5.414 10.984 19.906 1 96.81 177 ASP A C 1
ATOM 1379 O O . ASP A 1 177 ? -5.574 10.133 19.031 1 96.81 177 ASP A O 1
ATOM 1383 N N . TYR A 1 178 ? -4.383 11.766 20 1 98.31 178 TYR A N 1
ATOM 1384 C CA . TYR A 1 178 ? -3.35 11.727 18.969 1 98.31 178 TYR A CA 1
ATOM 1385 C C . TYR A 1 178 ? -1.992 11.391 19.578 1 98.31 178 TYR A C 1
ATOM 1387 O O . TYR A 1 178 ? -1.422 12.188 20.328 1 98.31 178 TYR A O 1
ATOM 1395 N N . PRO A 1 179 ? -1.438 10.281 19.234 1 98.38 179 PRO A N 1
ATOM 1396 C CA . PRO A 1 179 ? -0.304 9.734 19.984 1 98.38 179 PRO A CA 1
ATOM 1397 C C . PRO A 1 179 ? 1.043 10.234 19.469 1 98.38 179 PRO A C 1
ATOM 1399 O O . PRO A 1 179 ? 2.072 10.031 20.125 1 98.38 179 PRO A O 1
ATOM 1402 N N . GLY A 1 180 ? 1.039 10.891 18.359 1 98.62 180 GLY A N 1
ATOM 1403 C CA . GLY A 1 180 ? 2.307 11.094 17.672 1 98.62 180 GLY A CA 1
ATOM 1404 C C . GLY A 1 180 ? 2.787 9.875 16.922 1 98.62 180 GLY A C 1
ATOM 1405 O O . GLY A 1 180 ? 2.088 9.367 16.047 1 98.62 180 GLY A O 1
ATOM 1406 N N . LYS A 1 181 ? 3.93 9.32 17.453 1 98.81 181 LYS A N 1
ATOM 1407 C CA . LYS A 1 181 ? 4.5 8.133 16.828 1 98.81 181 LYS A CA 1
ATOM 1408 C C . LYS A 1 181 ? 5.008 8.453 15.414 1 98.81 181 LYS A C 1
ATOM 1410 O O . LYS A 1 181 ? 4.77 7.688 14.477 1 98.81 181 LYS A O 1
ATOM 1415 N N . SER A 1 182 ? 5.652 9.594 15.273 1 98.94 182 SER A N 1
ATOM 1416 C CA . SER A 1 182 ? 6.32 10 14.039 1 98.94 182 SER A CA 1
ATOM 1417 C C . SER A 1 182 ? 7.477 9.07 13.703 1 98.94 182 SER A C 1
ATOM 1419 O O . SER A 1 182 ? 8.062 8.445 14.602 1 98.94 182 SER A O 1
ATOM 1421 N N . VAL A 1 183 ? 7.766 8.938 12.414 1 98.94 183 VAL A N 1
ATOM 1422 C CA . VAL A 1 183 ? 8.766 7.93 12.07 1 98.94 183 VAL A CA 1
ATOM 1423 C C . VAL A 1 183 ? 9.438 8.297 10.75 1 98.94 183 VAL A C 1
ATOM 1425 O O . VAL A 1 183 ? 8.844 8.984 9.914 1 98.94 183 VAL A O 1
ATOM 1428 N N . ILE A 1 184 ? 10.688 7.895 10.594 1 98.94 184 ILE A N 1
ATOM 1429 C CA . ILE A 1 184 ? 11.453 7.992 9.359 1 98.94 184 ILE A CA 1
ATOM 1430 C C . ILE A 1 184 ? 11.969 6.609 8.953 1 98.94 184 ILE A C 1
ATOM 1432 O O . ILE A 1 184 ? 12.672 5.957 9.727 1 98.94 184 ILE A O 1
ATOM 1436 N N . PHE A 1 185 ? 11.484 6.152 7.637 1 98.06 185 PHE A N 1
ATOM 1437 C CA . PHE A 1 185 ? 11.93 4.895 7.055 1 98.06 185 PHE A CA 1
ATOM 1438 C C . PHE A 1 185 ? 12.789 5.141 5.824 1 98.06 185 PHE A C 1
ATOM 1440 O O . PHE A 1 185 ? 12.555 6.098 5.078 1 98.06 185 PHE A O 1
ATOM 1447 N N . VAL A 1 186 ? 13.758 4.227 5.676 1 98.88 186 VAL A N 1
ATOM 1448 C CA . VAL A 1 186 ? 14.414 4.133 4.375 1 98.88 186 VAL A CA 1
ATOM 1449 C C . VAL A 1 186 ? 14.422 2.682 3.9 1 98.88 186 VAL A C 1
ATOM 1451 O O . VAL A 1 186 ? 14.516 1.757 4.711 1 98.88 186 VAL A O 1
ATOM 1454 N N . PRO A 1 187 ? 14.297 2.482 2.605 1 98.88 187 PRO A N 1
ATOM 1455 C CA . PRO A 1 187 ? 14.367 1.1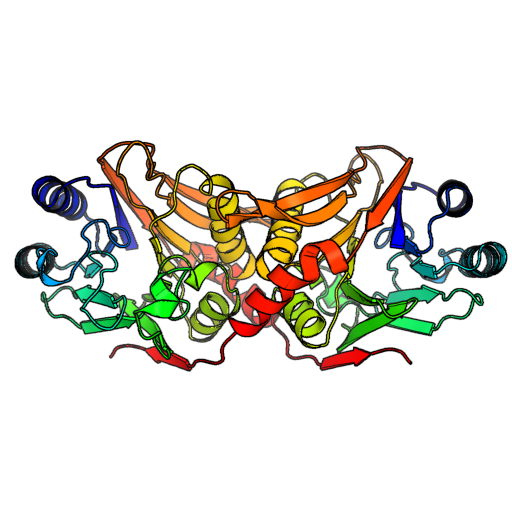12 2.094 1 98.88 187 PRO A CA 1
ATOM 1456 C C . PRO A 1 187 ? 15.805 0.608 1.951 1 98.88 187 PRO A C 1
ATOM 1458 O O . PRO A 1 187 ? 16.719 1.402 1.742 1 98.88 187 PRO A O 1
ATOM 1461 N N . TYR A 1 188 ? 15.969 -0.602 2.125 1 98.62 188 TYR A N 1
ATOM 1462 C CA . TYR A 1 188 ? 17.25 -1.241 1.871 1 98.62 188 TYR A CA 1
ATOM 1463 C C . TYR A 1 188 ? 17.062 -2.666 1.366 1 98.62 188 TYR A C 1
ATOM 1465 O O . TYR A 1 188 ? 16 -3.262 1.554 1 98.62 188 TYR A O 1
ATOM 1473 N N . LYS A 1 189 ? 17.969 -3.127 0.642 1 97.62 189 LYS A N 1
ATOM 1474 C CA . LYS A 1 189 ? 17.938 -4.5 0.148 1 97.62 189 LYS A CA 1
ATOM 1475 C C . LYS A 1 189 ? 18.672 -5.438 1.105 1 97.62 189 LYS A C 1
ATOM 1477 O O . LYS A 1 189 ? 19.844 -5.219 1.427 1 97.62 189 LYS A O 1
ATOM 1482 N N . ARG A 1 190 ? 18.031 -6.477 1.575 1 97.31 190 ARG A N 1
ATOM 1483 C CA . ARG A 1 190 ? 18.641 -7.492 2.434 1 97.31 190 ARG A CA 1
ATOM 1484 C C . ARG A 1 190 ? 19.578 -8.383 1.64 1 97.31 190 ARG A C 1
ATOM 1486 O O . ARG A 1 190 ? 19.562 -8.383 0.407 1 97.31 190 ARG A O 1
ATOM 1493 N N . SER A 1 191 ? 20.344 -9.188 2.34 1 94.81 191 SER A N 1
ATOM 1494 C CA . SER A 1 191 ? 21.281 -10.102 1.706 1 94.81 191 SER A CA 1
ATOM 1495 C C . SER A 1 191 ? 20.562 -11.156 0.871 1 94.81 191 SER A C 1
ATOM 1497 O O . SER A 1 191 ? 21.125 -11.695 -0.079 1 94.81 191 SER A O 1
ATOM 1499 N N . ASP A 1 192 ? 19.344 -11.453 1.201 1 92.62 192 ASP A N 1
ATOM 1500 C CA . ASP A 1 192 ? 18.578 -12.453 0.462 1 92.62 192 ASP A CA 1
ATOM 1501 C C . ASP A 1 192 ? 17.797 -11.805 -0.682 1 92.62 192 ASP A C 1
ATOM 1503 O O . ASP A 1 192 ? 16.906 -12.43 -1.252 1 92.62 192 ASP A O 1
ATOM 1507 N N . ASN A 1 193 ? 18.016 -10.555 -0.973 1 90.94 193 ASN A N 1
ATOM 1508 C CA . ASN A 1 193 ? 17.531 -9.797 -2.123 1 90.94 193 ASN A CA 1
ATOM 1509 C C . ASN A 1 193 ? 16.109 -9.289 -1.899 1 90.94 193 ASN A C 1
ATOM 1511 O O . ASN A 1 193 ? 15.484 -8.758 -2.816 1 90.94 193 ASN A O 1
ATOM 1515 N N . ILE A 1 194 ? 15.609 -9.461 -0.661 1 95.5 194 ILE A N 1
ATOM 1516 C CA . ILE A 1 194 ? 14.328 -8.875 -0.295 1 95.5 194 ILE A CA 1
ATOM 1517 C C . ILE A 1 194 ? 14.523 -7.422 0.12 1 95.5 194 ILE A C 1
ATOM 1519 O O . ILE A 1 194 ? 15.453 -7.102 0.859 1 95.5 194 ILE A O 1
ATOM 1523 N N . VAL A 1 195 ? 13.75 -6.543 -0.442 1 98 195 VAL A N 1
ATOM 1524 C CA . VAL A 1 195 ? 13.789 -5.148 -0.01 1 98 195 VAL A CA 1
ATOM 1525 C C . VAL A 1 195 ? 12.961 -4.984 1.265 1 98 195 VAL A C 1
ATOM 1527 O O . VAL A 1 195 ? 11.82 -5.445 1.338 1 98 195 VAL A O 1
ATOM 1530 N N . ASP A 1 196 ? 13.539 -4.398 2.24 1 98.44 196 ASP A N 1
ATOM 1531 C CA . ASP A 1 196 ? 12.922 -4.133 3.537 1 98.44 196 ASP A CA 1
ATOM 1532 C C . ASP A 1 196 ? 13.117 -2.674 3.949 1 98.44 196 ASP A C 1
ATOM 1534 O O . ASP A 1 196 ? 13.531 -1.845 3.139 1 98.44 196 ASP A O 1
ATOM 1538 N N . LEU A 1 197 ? 12.68 -2.344 5.148 1 98.75 197 LEU A N 1
ATOM 1539 C CA . LEU A 1 197 ? 12.789 -0.968 5.621 1 98.75 197 LEU A CA 1
ATOM 1540 C C . LEU A 1 197 ? 13.672 -0.889 6.863 1 98.75 197 LEU A C 1
ATOM 1542 O O . LEU A 1 197 ? 13.633 -1.779 7.715 1 98.75 197 LEU A O 1
ATOM 1546 N N . LEU A 1 198 ? 14.438 0.126 6.895 1 98.62 198 LEU A N 1
ATOM 1547 C CA . LEU A 1 198 ? 15.18 0.506 8.086 1 98.62 198 LEU A CA 1
ATOM 1548 C C . LEU A 1 198 ? 14.57 1.741 8.742 1 98.62 198 LEU A C 1
ATOM 1550 O O . LEU A 1 198 ? 14.375 2.766 8.086 1 98.62 198 LEU A O 1
ATOM 1554 N N . THR A 1 199 ? 14.172 1.604 10 1 98.81 199 THR A N 1
ATOM 1555 C CA . THR A 1 199 ? 13.727 2.775 10.75 1 98.81 199 THR A CA 1
ATOM 1556 C C . THR A 1 199 ? 14.922 3.6 11.219 1 98.81 199 THR A C 1
ATOM 1558 O O . THR A 1 199 ? 15.703 3.145 12.055 1 98.81 199 THR A O 1
ATOM 1561 N N . LEU A 1 200 ? 15.016 4.789 10.68 1 98.81 200 LEU A N 1
ATOM 1562 C CA . LEU A 1 200 ? 16.156 5.625 11.031 1 98.81 200 LEU A CA 1
ATOM 1563 C C . LEU A 1 200 ? 15.875 6.441 12.289 1 98.81 200 LEU A C 1
ATOM 1565 O O . LEU A 1 200 ? 16.797 6.762 13.047 1 98.81 200 LEU A O 1
ATOM 1569 N N . ALA A 1 201 ? 14.625 6.832 12.484 1 98.88 201 ALA A N 1
ATOM 1570 C CA . ALA A 1 201 ? 14.188 7.609 13.641 1 98.88 201 ALA A CA 1
ATOM 1571 C C . ALA A 1 201 ? 12.711 7.359 13.938 1 98.88 201 ALA A C 1
ATOM 1573 O O . ALA A 1 201 ? 11.914 7.145 13.023 1 98.88 201 ALA A O 1
ATOM 1574 N N . GLU A 1 202 ? 12.359 7.379 15.133 1 98.75 202 GLU A N 1
ATOM 1575 C CA . GLU A 1 202 ? 10.984 7.207 15.57 1 98.75 202 GLU A CA 1
ATOM 1576 C C . GLU A 1 202 ? 10.734 7.914 16.891 1 98.75 202 GLU A C 1
ATOM 1578 O O . GLU A 1 202 ? 11.609 7.953 17.766 1 98.75 202 GLU A O 1
ATOM 1583 N N . LEU A 1 203 ? 9.617 8.508 17.016 1 98.81 203 LEU A N 1
ATOM 1584 C CA . LEU A 1 203 ? 9.195 9.125 18.266 1 98.81 203 LEU A CA 1
ATOM 1585 C C . LEU A 1 203 ? 8.055 8.344 18.906 1 98.81 203 LEU A C 1
ATOM 1587 O O . LEU A 1 203 ? 7.219 7.77 18.188 1 98.81 203 LEU A O 1
ATOM 1591 N N . GLY A 1 204 ? 8.016 8.273 20.234 1 98.25 204 GLY A N 1
ATOM 1592 C CA . GLY A 1 204 ? 6.902 7.691 20.969 1 98.25 204 GLY A CA 1
ATOM 1593 C C . GLY A 1 204 ? 5.793 8.68 21.25 1 98.25 204 GLY A C 1
ATOM 1594 O O . GLY A 1 204 ? 5.562 9.609 20.484 1 98.25 204 GLY A O 1
ATOM 1595 N N . GLU A 1 205 ? 5.047 8.406 22.25 1 98.19 205 GLU A N 1
ATOM 1596 C CA . GLU A 1 205 ? 3.936 9.25 22.672 1 98.19 205 GLU A CA 1
ATOM 1597 C C . GLU A 1 205 ? 4.414 10.367 23.609 1 98.19 205 GLU A C 1
ATOM 1599 O O . GLU A 1 205 ? 4.094 10.375 24.797 1 98.19 205 GLU A O 1
ATOM 1604 N N . GLU A 1 206 ? 5.109 11.359 23.047 1 98 206 GLU A N 1
ATOM 1605 C CA . GLU A 1 206 ? 5.688 12.453 23.828 1 98 206 GLU A CA 1
ATOM 1606 C C . GLU A 1 206 ? 6.023 13.648 22.938 1 98 206 GLU A C 1
ATOM 1608 O O . GLU A 1 206 ? 6.141 13.508 21.719 1 98 206 GLU A O 1
ATOM 1613 N N . GLU A 1 207 ? 6.176 14.781 23.562 1 98 207 GLU A N 1
ATOM 1614 C CA . GLU A 1 207 ? 6.766 15.93 22.875 1 98 207 GLU A CA 1
ATOM 1615 C C . GLU A 1 207 ? 8.273 15.758 22.703 1 98 207 GLU A C 1
ATOM 1617 O O . GLU A 1 207 ? 8.984 15.523 23.672 1 98 207 GLU A O 1
ATOM 1622 N N . ASN A 1 208 ? 8.68 15.789 21.578 1 98.75 208 ASN A N 1
ATOM 1623 C CA . ASN A 1 208 ? 10.102 15.633 21.281 1 98.75 208 ASN A CA 1
ATOM 1624 C C . ASN A 1 208 ? 10.398 15.82 19.797 1 98.75 208 ASN A C 1
ATOM 1626 O O . ASN A 1 208 ? 9.508 16.156 19.031 1 98.75 208 ASN A O 1
ATOM 1630 N N . PHE A 1 209 ? 11.633 15.758 19.453 1 98.88 209 PHE A N 1
ATOM 1631 C CA . PHE A 1 209 ? 12.055 15.68 18.047 1 98.88 209 PHE A CA 1
ATOM 1632 C C . PHE A 1 209 ? 13.008 14.516 17.844 1 98.88 209 PHE A C 1
ATOM 1634 O O . PHE A 1 209 ? 13.562 13.977 18.797 1 98.88 209 PHE A O 1
ATOM 1641 N N . ALA A 1 210 ? 13.133 14.07 16.641 1 98.94 210 ALA A N 1
ATOM 1642 C CA . ALA A 1 210 ? 14.117 13.07 16.219 1 98.94 210 ALA A CA 1
ATOM 1643 C C . ALA A 1 210 ? 14.75 13.438 14.883 1 98.94 210 ALA A C 1
ATOM 1645 O O . ALA A 1 210 ? 14.117 14.086 14.047 1 98.94 210 ALA A O 1
ATOM 1646 N N . ILE A 1 211 ? 15.992 13.07 14.719 1 98.81 211 ILE A N 1
ATOM 1647 C CA . ILE A 1 211 ? 16.75 13.422 13.523 1 98.81 211 ILE A CA 1
ATOM 1648 C C . ILE A 1 211 ? 17.312 12.156 12.875 1 98.81 211 ILE A C 1
ATOM 1650 O O . ILE A 1 211 ? 17.688 11.211 13.578 1 98.81 211 ILE A O 1
ATOM 1654 N N . ALA A 1 212 ? 17.344 12.094 11.609 1 98.81 212 ALA A N 1
ATOM 1655 C CA . ALA A 1 212 ? 17.953 11 10.852 1 98.81 212 ALA A CA 1
ATOM 1656 C C . ALA A 1 212 ? 18.781 11.539 9.68 1 98.81 212 ALA A C 1
ATOM 1658 O O . ALA A 1 212 ? 18.422 12.555 9.086 1 98.81 212 ALA A O 1
ATOM 1659 N N . ASP A 1 213 ? 19.844 10.836 9.406 1 98.75 213 ASP A N 1
ATOM 1660 C CA . ASP A 1 213 ? 20.609 11.102 8.188 1 98.75 213 ASP A CA 1
ATOM 1661 C C . ASP A 1 213 ? 20.141 10.211 7.043 1 98.75 213 ASP A C 1
ATOM 1663 O O . ASP A 1 213 ? 20.344 8.992 7.07 1 98.75 213 ASP A O 1
ATOM 1667 N N . ILE A 1 214 ? 19.531 10.836 6.047 1 98.81 214 ILE A N 1
ATOM 1668 C CA . ILE A 1 214 ? 19.016 10.094 4.898 1 98.81 214 ILE A CA 1
ATOM 1669 C C . ILE A 1 214 ? 19.969 10.25 3.713 1 98.81 214 ILE A C 1
ATOM 1671 O O . ILE A 1 214 ? 20.297 11.375 3.322 1 98.81 214 ILE A O 1
ATOM 1675 N N . ASN A 1 215 ? 20.406 9.18 3.174 1 98.5 215 ASN A N 1
ATOM 1676 C CA . ASN A 1 215 ? 21.281 9.156 2 1 98.5 215 ASN A CA 1
ATOM 1677 C C . ASN A 1 215 ? 20.609 8.469 0.818 1 98.5 215 ASN A C 1
ATOM 1679 O O . ASN A 1 215 ? 20.734 7.25 0.646 1 98.5 215 ASN A O 1
ATOM 1683 N N . PRO A 1 216 ? 19.984 9.266 -0.023 1 98.5 216 PRO A N 1
ATOM 1684 C CA . PRO A 1 216 ? 19.25 8.672 -1.151 1 98.5 216 PRO A CA 1
ATOM 1685 C C . PRO A 1 216 ? 20.141 7.781 -2.018 1 98.5 216 PRO A C 1
ATOM 1687 O O . PRO A 1 216 ? 19.656 6.887 -2.703 1 98.5 216 PRO A O 1
ATOM 1690 N N . LEU A 1 217 ? 21.438 7.984 -2.035 1 98.19 217 LEU A N 1
ATOM 1691 C CA . LEU A 1 217 ? 22.344 7.145 -2.809 1 98.19 217 LEU A CA 1
ATOM 1692 C C . LEU A 1 217 ? 22.312 5.703 -2.309 1 98.19 217 LEU A C 1
ATOM 1694 O O . LEU A 1 217 ? 22.562 4.77 -3.074 1 98.19 217 LEU A O 1
ATOM 1698 N N . SER A 1 218 ? 22.016 5.539 -1.015 1 98.31 218 SER A N 1
ATOM 1699 C CA . SER A 1 218 ? 22.047 4.207 -0.415 1 98.31 218 SER A CA 1
ATOM 1700 C C . SER A 1 218 ? 20.938 3.324 -0.992 1 98.31 218 SER A C 1
ATOM 1702 O O . SER A 1 218 ? 21.031 2.096 -0.927 1 98.31 218 SER A O 1
ATOM 1704 N N . TYR A 1 219 ? 19.906 3.92 -1.53 1 98.69 219 TYR A N 1
ATOM 1705 C CA . TYR A 1 219 ? 18.844 3.113 -2.117 1 98.69 219 TYR A CA 1
ATOM 1706 C C . TYR A 1 219 ? 18.609 3.502 -3.57 1 98.69 219 TYR A C 1
ATOM 1708 O O . TYR A 1 219 ? 17.547 3.215 -4.129 1 98.69 219 TYR A O 1
ATOM 1716 N N . PHE A 1 220 ? 19.578 4.141 -4.16 1 98.44 220 PHE A N 1
ATOM 1717 C CA . PHE A 1 220 ? 19.484 4.613 -5.539 1 98.44 220 PHE A CA 1
ATOM 1718 C C . PHE A 1 220 ? 19.25 3.447 -6.492 1 98.44 220 PHE A C 1
ATOM 1720 O O . PHE A 1 220 ? 18.344 3.488 -7.324 1 98.44 220 PHE A O 1
ATOM 1727 N N . HIS A 1 221 ? 19.984 2.379 -6.34 1 98.06 221 HIS A N 1
ATOM 1728 C CA . HIS A 1 221 ? 19.953 1.269 -7.285 1 98.06 221 HIS A CA 1
ATOM 1729 C C . HIS A 1 221 ? 18.625 0.522 -7.203 1 98.06 221 HIS A C 1
ATOM 1731 O O . HIS A 1 221 ? 18.047 0.159 -8.227 1 98.06 221 HIS A O 1
ATOM 1737 N N . ILE A 1 222 ? 18.125 0.28 -5.949 1 98.31 222 ILE A N 1
ATOM 1738 C CA . ILE A 1 222 ? 16.875 -0.47 -5.836 1 98.31 222 ILE A CA 1
ATOM 1739 C C . ILE A 1 222 ? 15.703 0.392 -6.312 1 98.31 222 ILE A C 1
ATOM 1741 O O . ILE A 1 222 ? 14.727 -0.126 -6.848 1 98.31 222 ILE A O 1
ATOM 1745 N N . ARG A 1 223 ? 15.836 1.694 -6.129 1 98.5 223 ARG A N 1
ATOM 1746 C CA . ARG A 1 223 ? 14.828 2.613 -6.648 1 98.5 223 ARG A CA 1
ATOM 1747 C C . ARG A 1 223 ? 14.797 2.59 -8.172 1 98.5 223 ARG A C 1
ATOM 1749 O O . ARG A 1 223 ? 13.727 2.496 -8.773 1 98.5 223 ARG A O 1
ATOM 1756 N N . LEU A 1 224 ? 15.938 2.643 -8.797 1 97.88 224 LEU A N 1
ATOM 1757 C CA . LEU A 1 224 ? 16.047 2.621 -10.25 1 97.88 224 LEU A CA 1
ATOM 1758 C C . LEU A 1 224 ? 15.484 1.321 -10.812 1 97.88 224 LEU A C 1
ATOM 1760 O O . LEU A 1 224 ? 14.766 1.333 -11.82 1 97.88 224 LEU A O 1
ATOM 1764 N N . GLU A 1 225 ? 15.844 0.205 -10.195 1 96.88 225 GLU A N 1
ATOM 1765 C CA . GLU A 1 225 ? 15.336 -1.097 -10.617 1 96.88 225 GLU A CA 1
ATOM 1766 C C . GLU A 1 225 ? 13.812 -1.142 -10.547 1 96.88 225 GLU A C 1
ATOM 1768 O O . GLU A 1 225 ? 13.156 -1.646 -11.461 1 96.88 225 GLU A O 1
ATOM 1773 N N . ARG A 1 226 ? 13.242 -0.584 -9.477 1 98.19 226 ARG A N 1
ATOM 1774 C CA . ARG A 1 226 ? 11.797 -0.582 -9.281 1 98.19 226 ARG A CA 1
ATOM 1775 C C . ARG A 1 226 ? 11.102 0.244 -10.359 1 98.19 226 ARG A C 1
ATOM 1777 O O . ARG A 1 226 ? 10.086 -0.179 -10.922 1 98.19 226 ARG A O 1
ATOM 1784 N N . ILE A 1 227 ? 11.617 1.401 -10.648 1 98 227 ILE A N 1
ATOM 1785 C CA . ILE A 1 227 ? 11.016 2.295 -11.633 1 98 227 ILE A CA 1
ATOM 1786 C C . ILE A 1 227 ? 10.977 1.605 -12.992 1 98 227 ILE A C 1
ATOM 1788 O O . ILE A 1 227 ? 9.992 1.722 -13.727 1 98 227 ILE A O 1
ATOM 1792 N N . LYS A 1 228 ? 11.992 0.821 -13.273 1 96.88 228 LYS A N 1
ATOM 1793 C CA . LYS A 1 228 ? 12.07 0.116 -14.555 1 96.88 228 LYS A CA 1
ATOM 1794 C C . LYS A 1 228 ? 11.008 -0.972 -14.641 1 96.88 228 LYS A C 1
ATOM 1796 O O . LYS A 1 228 ? 10.648 -1.41 -15.742 1 96.88 228 LYS A O 1
ATOM 1801 N N . GLU A 1 229 ? 10.5 -1.418 -13.516 1 97.5 229 GLU A N 1
ATOM 1802 C CA . GLU A 1 229 ? 9.539 -2.514 -13.492 1 97.5 229 GLU A CA 1
ATOM 1803 C C . GLU A 1 229 ? 8.117 -2 -13.672 1 97.5 229 GLU A C 1
ATOM 1805 O O . GLU A 1 229 ? 7.195 -2.779 -13.93 1 97.5 229 GLU A O 1
ATOM 1810 N N . ILE A 1 230 ? 7.93 -0.676 -13.453 1 97.19 230 ILE A N 1
ATOM 1811 C CA . ILE A 1 230 ? 6.594 -0.107 -13.602 1 97.19 230 ILE A CA 1
ATOM 1812 C C . ILE A 1 230 ? 6.188 -0.135 -15.07 1 97.19 230 ILE A C 1
ATOM 1814 O O . ILE A 1 230 ? 6.953 0.285 -15.945 1 97.19 230 ILE A O 1
ATOM 1818 N N . LYS A 1 231 ? 5.027 -0.702 -15.328 1 93.88 231 LYS A N 1
ATOM 1819 C CA . LYS A 1 231 ? 4.605 -0.845 -16.719 1 93.88 231 LYS A CA 1
ATOM 1820 C C . LYS A 1 231 ? 3.17 -0.366 -16.906 1 93.88 231 LYS A C 1
ATOM 1822 O O . LYS A 1 231 ? 2.395 -0.312 -15.953 1 93.88 231 LYS A O 1
ATOM 1827 N N . ASP A 1 232 ? 2.941 0.066 -18.125 1 93.25 232 ASP A N 1
ATOM 1828 C CA . ASP A 1 232 ? 1.569 0.333 -18.547 1 93.25 232 ASP A CA 1
ATOM 1829 C C . ASP A 1 232 ? 0.929 -0.913 -19.156 1 93.25 232 ASP A C 1
ATOM 1831 O O . ASP A 1 232 ? 1.574 -1.643 -19.906 1 93.25 232 ASP A O 1
ATOM 1835 N N . PHE A 1 233 ? -0.2 -1.235 -18.75 1 96.44 233 PHE A N 1
ATOM 1836 C CA . PHE A 1 233 ? -0.936 -2.406 -19.203 1 96.44 233 PHE A CA 1
ATOM 1837 C C . PHE A 1 233 ? -2.438 -2.154 -19.156 1 96.44 233 PHE A C 1
ATOM 1839 O O . PHE A 1 233 ? -2.896 -1.227 -18.5 1 96.44 233 PHE A O 1
ATOM 1846 N N . ASP A 1 234 ? -3.172 -2.965 -19.906 1 96.5 234 ASP A N 1
ATOM 1847 C CA . ASP A 1 234 ? -4.629 -2.898 -19.891 1 96.5 234 ASP A CA 1
ATOM 1848 C C . ASP A 1 234 ? -5.223 -4.004 -19.016 1 96.5 234 ASP A C 1
ATOM 1850 O O . ASP A 1 234 ? -4.5 -4.887 -18.547 1 96.5 234 ASP A O 1
ATOM 1854 N N . VAL A 1 235 ? -6.477 -3.844 -18.703 1 98.25 235 VAL A N 1
ATOM 1855 C CA . VAL A 1 235 ? -7.227 -4.887 -18.016 1 98.25 235 VAL A CA 1
ATOM 1856 C C . VAL A 1 235 ? -8.102 -5.641 -19 1 98.25 235 VAL A C 1
ATOM 1858 O O . VAL A 1 235 ? -8.875 -5.031 -19.75 1 98.25 235 VAL A O 1
ATOM 1861 N N . MET A 1 236 ? -7.949 -6.91 -19.062 1 98.06 236 MET A N 1
ATOM 1862 C CA . MET A 1 236 ? -8.75 -7.762 -19.938 1 98.06 236 MET A CA 1
ATOM 1863 C C . MET A 1 236 ? -9.836 -8.484 -19.156 1 98.06 236 MET A C 1
ATOM 1865 O O . MET A 1 236 ? -9.547 -9.164 -18.156 1 98.06 236 MET A O 1
ATOM 1869 N N . GLU A 1 237 ? -11.07 -8.312 -19.516 1 97.25 237 GLU A N 1
ATOM 1870 C CA . GLU A 1 237 ? -12.18 -9.055 -18.922 1 97.25 237 GLU A CA 1
ATOM 1871 C C . GLU A 1 237 ? -12.523 -10.289 -19.75 1 97.25 237 GLU A C 1
ATOM 1873 O O . GLU A 1 237 ? -12.859 -10.18 -20.922 1 97.25 237 GLU A O 1
ATOM 1878 N N . LEU A 1 238 ? -12.477 -11.391 -19.078 1 95.94 238 LEU A N 1
ATOM 1879 C CA . LEU A 1 238 ? -12.844 -12.625 -19.766 1 95.94 238 LEU A CA 1
ATOM 1880 C C . LEU A 1 238 ? -14.352 -12.711 -19.969 1 95.94 238 LEU A C 1
ATOM 1882 O O . LEU A 1 238 ? -15.125 -12.336 -19.078 1 95.94 238 LEU A O 1
ATOM 1886 N N . GLN A 1 239 ? -14.812 -13.117 -21.219 1 86.88 239 GLN A N 1
ATOM 1887 C CA . GLN A 1 239 ? -16.234 -13.234 -21.562 1 86.88 239 GLN A CA 1
ATOM 1888 C C . GLN A 1 239 ? -16.812 -14.555 -21.062 1 86.88 239 GLN A C 1
ATOM 1890 O O . GLN A 1 239 ? -16.094 -15.562 -20.969 1 86.88 239 GLN A O 1
ATOM 1895 N N . MET B 1 1 ? -20.344 -15.219 -1.632 1 97.75 1 MET B N 1
ATOM 1896 C CA . MET B 1 1 ? -19.719 -16.297 -2.396 1 97.75 1 MET B CA 1
ATOM 1897 C C . MET B 1 1 ? -18.688 -17.047 -1.546 1 97.75 1 MET B C 1
ATOM 1899 O O . MET B 1 1 ? -17.797 -16.438 -0.961 1 97.75 1 MET B O 1
ATOM 1903 N N . LYS B 1 2 ? -18.828 -18.344 -1.406 1 98.75 2 LYS B N 1
ATOM 1904 C CA . LYS B 1 2 ? -17.859 -19.141 -0.649 1 98.75 2 LYS B CA 1
ATOM 1905 C C . LYS B 1 2 ? -16.609 -19.406 -1.467 1 98.75 2 LYS B C 1
ATOM 1907 O O . LYS B 1 2 ? -16.656 -20.031 -2.525 1 98.75 2 LYS B O 1
ATOM 1912 N N . ILE B 1 3 ? -15.461 -18.938 -0.977 1 98.94 3 ILE B N 1
ATOM 1913 C CA . ILE B 1 3 ? -14.18 -19.094 -1.658 1 98.94 3 ILE B CA 1
ATOM 1914 C C . ILE B 1 3 ? -13.203 -19.844 -0.755 1 98.94 3 ILE B C 1
ATOM 1916 O O . ILE B 1 3 ? -13.125 -19.578 0.446 1 98.94 3 ILE B O 1
ATOM 1920 N N . ALA B 1 4 ? -12.484 -20.766 -1.312 1 98.94 4 ALA B N 1
ATOM 1921 C CA . ALA B 1 4 ? -11.531 -21.547 -0.532 1 98.94 4 ALA B CA 1
ATOM 1922 C C . ALA B 1 4 ? -10.102 -21.312 -1.02 1 98.94 4 ALA B C 1
ATOM 1924 O O . ALA B 1 4 ? -9.883 -21.078 -2.209 1 98.94 4 ALA B O 1
ATOM 1925 N N . ILE B 1 5 ? -9.195 -21.328 -0.115 1 99 5 ILE B N 1
ATOM 1926 C CA . ILE B 1 5 ? -7.762 -21.359 -0.389 1 99 5 ILE B CA 1
ATOM 1927 C C . ILE B 1 5 ? -7.195 -22.719 0.021 1 99 5 ILE B C 1
ATOM 1929 O O . ILE B 1 5 ? -7.637 -23.312 1.01 1 99 5 ILE B O 1
ATOM 1933 N N . VAL B 1 6 ? -6.211 -23.219 -0.743 1 98.94 6 VAL B N 1
ATOM 1934 C CA . VAL B 1 6 ? -5.656 -24.547 -0.505 1 98.94 6 VAL B CA 1
ATOM 1935 C C . VAL B 1 6 ? -4.137 -24.453 -0.386 1 98.94 6 VAL B C 1
ATOM 1937 O O . VAL B 1 6 ? -3.479 -23.812 -1.206 1 98.94 6 VAL B O 1
ATOM 1940 N N . GLN B 1 7 ? -3.615 -25 0.671 1 98.56 7 GLN B N 1
ATOM 1941 C CA . GLN B 1 7 ? -2.188 -25.25 0.833 1 98.56 7 GLN B CA 1
ATOM 1942 C C . GLN B 1 7 ? -1.879 -26.75 0.715 1 98.56 7 GLN B C 1
ATOM 1944 O O . GLN B 1 7 ? -2.254 -27.531 1.586 1 98.56 7 GLN B O 1
ATOM 1949 N N . SER B 1 8 ? -1.194 -27.094 -0.392 1 97.81 8 SER B N 1
ATOM 1950 C CA . SER B 1 8 ? -0.847 -28.5 -0.593 1 97.81 8 SER B CA 1
ATOM 1951 C C . SER B 1 8 ? 0.646 -28.656 -0.855 1 97.81 8 SER B C 1
ATOM 1953 O O . SER B 1 8 ? 1.318 -27.719 -1.275 1 97.81 8 SER B O 1
ATOM 1955 N N . SER B 1 9 ? 1.161 -29.844 -0.591 1 94.5 9 SER B N 1
ATOM 1956 C CA . SER B 1 9 ? 2.574 -30.109 -0.824 1 94.5 9 SER B CA 1
ATOM 1957 C C . SER B 1 9 ? 2.76 -31.141 -1.938 1 94.5 9 SER B C 1
ATOM 1959 O O . SER B 1 9 ? 3.891 -31.5 -2.279 1 94.5 9 SER B O 1
ATOM 1961 N N . SER B 1 10 ? 1.629 -31.672 -2.451 1 96.38 10 SER B N 1
ATOM 1962 C CA . SER B 1 10 ? 1.679 -32.656 -3.518 1 96.38 10 SER B CA 1
ATOM 1963 C C . SER B 1 10 ? 0.43 -32.594 -4.391 1 96.38 10 SER B C 1
ATOM 1965 O O . SER B 1 10 ? -0.571 -32 -4.012 1 96.38 10 SER B O 1
ATOM 1967 N N . VAL B 1 11 ? 0.528 -33.188 -5.535 1 98.12 11 VAL B N 1
ATOM 1968 C CA . VAL B 1 11 ? -0.611 -33.25 -6.445 1 98.12 11 VAL B CA 1
ATOM 1969 C C . VAL B 1 11 ? -1.767 -34 -5.781 1 98.12 11 VAL B C 1
ATOM 1971 O O . VAL B 1 11 ? -2.914 -33.562 -5.828 1 98.12 11 VAL B O 1
ATOM 1974 N N . SER B 1 12 ? -1.421 -35.125 -5.156 1 98.06 12 SER B N 1
ATOM 1975 C CA . SER B 1 12 ? -2.451 -35.938 -4.504 1 98.06 12 SER B CA 1
ATOM 1976 C C . SER B 1 12 ? -3.168 -35.125 -3.42 1 98.06 12 SER B C 1
ATOM 1978 O O . SER B 1 12 ? -4.398 -35.094 -3.375 1 98.06 12 SER B O 1
ATOM 1980 N N . SER B 1 13 ? -2.443 -34.438 -2.568 1 97.88 13 SER B N 1
ATOM 1981 C CA . SER B 1 13 ? -3.051 -33.656 -1.498 1 97.88 13 SER B CA 1
ATOM 1982 C C . SER B 1 13 ? -3.816 -32.469 -2.055 1 97.88 13 SER B C 1
ATOM 1984 O O . SER B 1 13 ? -4.836 -32.062 -1.496 1 97.88 13 SER B O 1
ATOM 1986 N N . ALA B 1 14 ? -3.357 -31.891 -3.129 1 98.75 14 ALA B N 1
ATOM 1987 C CA . ALA B 1 14 ? -4.047 -30.766 -3.76 1 98.75 14 ALA B CA 1
ATOM 1988 C C . ALA B 1 14 ? -5.441 -31.172 -4.227 1 98.75 14 ALA B C 1
ATOM 1990 O O . ALA B 1 14 ? -6.414 -30.453 -3.988 1 98.75 14 ALA B O 1
ATOM 1991 N N . LEU B 1 15 ? -5.457 -32.312 -4.879 1 98.81 15 LEU B N 1
ATOM 1992 C CA . LEU B 1 15 ? -6.734 -32.781 -5.402 1 98.81 15 LEU B CA 1
ATOM 1993 C C . LEU B 1 15 ? -7.695 -33.125 -4.266 1 98.81 15 LEU B C 1
ATOM 1995 O O . LEU B 1 15 ? -8.875 -32.781 -4.312 1 98.81 15 LEU B O 1
ATOM 1999 N N . VAL B 1 16 ? -7.18 -33.75 -3.232 1 98.81 16 VAL B N 1
ATOM 2000 C CA . VAL B 1 16 ? -7.996 -34.156 -2.094 1 98.81 16 VAL B CA 1
ATOM 2001 C C . VAL B 1 16 ? -8.516 -32.938 -1.355 1 98.81 16 VAL B C 1
ATOM 2003 O O . VAL B 1 16 ? -9.711 -32.812 -1.072 1 98.81 16 VAL B O 1
ATOM 2006 N N . LEU B 1 17 ? -7.684 -31.969 -1.03 1 98.94 17 LEU B N 1
ATOM 2007 C CA . LEU B 1 17 ? -8.055 -30.781 -0.283 1 98.94 17 LEU B CA 1
ATOM 2008 C C . LEU B 1 17 ? -9 -29.891 -1.096 1 98.94 17 LEU B C 1
ATOM 2010 O O . LEU B 1 17 ? -9.922 -29.297 -0.543 1 98.94 17 LEU B O 1
ATOM 2014 N N . THR B 1 18 ? -8.719 -29.781 -2.402 1 98.94 18 THR B N 1
ATOM 2015 C CA . THR B 1 18 ? -9.625 -29.031 -3.273 1 98.94 18 THR B CA 1
ATOM 2016 C C . THR B 1 18 ? -11.023 -29.641 -3.248 1 98.94 18 THR B C 1
ATOM 2018 O O . THR B 1 18 ? -12.016 -28.922 -3.105 1 98.94 18 THR B O 1
ATOM 2021 N N . GLU B 1 19 ? -11.047 -30.938 -3.404 1 98.94 19 GLU B N 1
ATOM 2022 C CA . GLU B 1 19 ? -12.359 -31.594 -3.402 1 98.94 19 GLU B CA 1
ATOM 2023 C C . GLU B 1 19 ? -13.062 -31.406 -2.062 1 98.94 19 GLU B C 1
ATOM 2025 O O . GLU B 1 19 ? -14.273 -31.188 -2.018 1 98.94 19 GLU B O 1
ATOM 2030 N N . LYS B 1 20 ? -12.336 -31.531 -0.958 1 98.88 20 LYS B N 1
ATOM 2031 C CA . LYS B 1 20 ? -12.922 -31.281 0.355 1 98.88 20 LYS B CA 1
ATOM 2032 C C . LYS B 1 20 ? -13.492 -29.875 0.442 1 98.88 20 LYS B C 1
ATOM 2034 O O . LYS B 1 20 ? -14.57 -29.672 1.015 1 98.88 20 LYS B O 1
ATOM 2039 N N . ALA B 1 21 ? -12.773 -28.875 -0.067 1 98.94 21 ALA B N 1
ATOM 2040 C CA . ALA B 1 21 ? -13.25 -27.484 -0.097 1 98.94 21 ALA B CA 1
ATOM 2041 C C . ALA B 1 21 ? -14.547 -27.375 -0.89 1 98.94 21 ALA B C 1
ATOM 2043 O O . ALA B 1 21 ? -15.484 -26.703 -0.466 1 98.94 21 ALA B O 1
ATOM 2044 N N . LEU B 1 22 ? -14.57 -28.078 -2.029 1 98.88 22 LEU B N 1
ATOM 2045 C CA . LEU B 1 22 ? -15.758 -28.062 -2.883 1 98.88 22 LEU B CA 1
ATOM 2046 C C . LEU B 1 22 ? -16.938 -28.734 -2.195 1 98.88 22 LEU B C 1
ATOM 2048 O O . LEU B 1 22 ? -18.062 -28.234 -2.236 1 98.88 22 LEU B O 1
ATOM 2052 N N . LEU B 1 23 ? -16.625 -29.859 -1.583 1 98.75 23 LEU B N 1
ATOM 2053 C CA . LEU B 1 23 ? -17.641 -30.562 -0.821 1 98.75 23 LEU B CA 1
ATOM 2054 C C . LEU B 1 23 ? -18.219 -29.688 0.286 1 98.75 23 LEU B C 1
ATOM 2056 O O . LEU B 1 23 ? -19.391 -29.812 0.64 1 98.75 23 LEU B O 1
ATOM 2060 N N . SER B 1 24 ? -17.422 -28.797 0.79 1 98.62 24 SER B N 1
ATOM 2061 C CA . SER B 1 24 ? -17.828 -27.906 1.869 1 98.62 24 SER B CA 1
ATOM 2062 C C . SER B 1 24 ? -18.562 -26.688 1.328 1 98.62 24 SER B C 1
ATOM 2064 O O . SER B 1 24 ? -18.891 -25.781 2.082 1 98.62 24 SER B O 1
ATOM 2066 N N . GLY B 1 25 ? -18.703 -26.609 -0.008 1 98.56 25 GLY B N 1
ATOM 2067 C CA . GLY B 1 25 ? -19.594 -25.609 -0.584 1 98.56 25 GLY B CA 1
ATOM 2068 C C . GLY B 1 25 ? -18.859 -24.484 -1.287 1 98.56 25 GLY B C 1
ATOM 2069 O O . GLY B 1 25 ? -19.469 -23.5 -1.713 1 98.56 25 GLY B O 1
ATOM 2070 N N . ALA B 1 26 ? -17.578 -24.547 -1.382 1 98.88 26 ALA B N 1
ATOM 2071 C CA . ALA B 1 26 ? -16.828 -23.516 -2.076 1 98.88 26 ALA B CA 1
ATOM 2072 C C . ALA B 1 26 ? -17.281 -23.375 -3.527 1 98.88 26 ALA B C 1
ATOM 2074 O O . ALA B 1 26 ? -17.5 -24.375 -4.211 1 98.88 26 ALA B O 1
ATOM 2075 N N . LYS B 1 27 ? -17.469 -22.172 -3.957 1 98.75 27 LYS B N 1
ATOM 2076 C CA . LYS B 1 27 ? -17.844 -21.891 -5.34 1 98.75 27 LYS B CA 1
ATOM 2077 C C . LYS B 1 27 ? -16.625 -21.5 -6.172 1 98.75 27 LYS B C 1
ATOM 2079 O O . LYS B 1 27 ? -16.672 -21.5 -7.402 1 98.75 27 LYS B O 1
ATOM 2084 N N . LEU B 1 28 ? -15.578 -21.203 -5.516 1 98.94 28 LEU B N 1
ATOM 2085 C CA . LEU B 1 28 ? -14.281 -20.922 -6.109 1 98.94 28 LEU B CA 1
ATOM 2086 C C . LEU B 1 28 ? -13.148 -21.406 -5.215 1 98.94 28 LEU B C 1
ATOM 2088 O O . LEU B 1 28 ? -13.195 -21.234 -3.994 1 98.94 28 LEU B O 1
ATOM 2092 N N . VAL B 1 29 ? -12.164 -22.094 -5.758 1 99 29 VAL B N 1
ATOM 2093 C CA . VAL B 1 29 ? -10.984 -22.547 -5.031 1 99 29 VAL B CA 1
ATOM 2094 C C . VAL B 1 29 ? -9.727 -21.953 -5.648 1 99 29 VAL B C 1
ATOM 2096 O O . VAL B 1 29 ? -9.57 -21.938 -6.875 1 99 29 VAL B O 1
ATOM 2099 N N . LEU B 1 30 ? -8.883 -21.438 -4.832 1 99 30 LEU B N 1
ATOM 2100 C CA . LEU B 1 30 ? -7.621 -20.859 -5.273 1 99 30 LEU B CA 1
ATOM 2101 C C . LEU B 1 30 ? -6.441 -21.656 -4.734 1 99 30 LEU B C 1
ATOM 2103 O O . LEU B 1 30 ? -6.375 -21.938 -3.535 1 99 30 LEU B O 1
ATOM 2107 N N . LEU B 1 31 ? -5.531 -22.062 -5.559 1 98.94 31 LEU B N 1
ATOM 2108 C CA . LEU B 1 31 ? -4.262 -22.672 -5.176 1 98.94 31 LEU B CA 1
ATOM 2109 C C . LEU B 1 31 ? -3.104 -21.719 -5.43 1 98.94 31 LEU B C 1
ATOM 2111 O O . LEU B 1 31 ? -3.277 -20.688 -6.078 1 98.94 31 LEU B O 1
ATOM 2115 N N . PRO B 1 32 ? -1.877 -21.984 -4.906 1 98.94 32 PRO B N 1
ATOM 2116 C CA . PRO B 1 32 ? -0.763 -21.031 -4.91 1 98.94 32 PRO B CA 1
ATOM 2117 C C . PRO B 1 32 ? -0.019 -21 -6.242 1 98.94 32 PRO B C 1
ATOM 2119 O O . PRO B 1 32 ? -0.301 -21.812 -7.129 1 98.94 32 PRO B O 1
ATOM 2122 N N . GLU B 1 33 ? 0.856 -20.031 -6.395 1 98.75 33 GLU B N 1
ATOM 2123 C CA . GLU B 1 33 ? 1.819 -20 -7.492 1 98.75 33 GLU B CA 1
ATOM 2124 C C . GLU B 1 33 ? 2.9 -21.062 -7.305 1 98.75 33 GLU B C 1
ATOM 2126 O O . GLU B 1 33 ? 3.473 -21.188 -6.223 1 98.75 33 GLU B O 1
ATOM 2131 N N . LYS B 1 34 ? 3.176 -21.828 -8.336 1 97.88 34 LYS B N 1
ATOM 2132 C CA . LYS B 1 34 ? 4.301 -22.75 -8.469 1 97.88 34 LYS B CA 1
ATOM 2133 C C . LYS B 1 34 ? 4.316 -23.766 -7.336 1 97.88 34 LYS B C 1
ATOM 2135 O O . LYS B 1 34 ? 5.383 -24.156 -6.848 1 97.88 34 LYS B O 1
ATOM 2140 N N . TRP B 1 35 ? 3.102 -24.062 -6.844 1 98.12 35 TRP B N 1
ATOM 2141 C CA . TRP B 1 35 ? 3.051 -25.234 -5.973 1 98.12 35 TRP B CA 1
ATOM 2142 C C . TRP B 1 35 ? 3.414 -26.5 -6.742 1 98.12 35 TRP B C 1
ATOM 2144 O O . TRP B 1 35 ? 3.91 -27.453 -6.156 1 98.12 35 TRP B O 1
ATOM 2154 N N . VAL B 1 36 ? 3.115 -26.547 -8.008 1 97.88 36 VAL B N 1
ATOM 2155 C CA . VAL B 1 36 ? 3.82 -27.312 -9.039 1 97.88 36 VAL B CA 1
ATOM 2156 C C . VAL B 1 36 ? 4.473 -26.344 -10.031 1 97.88 36 VAL B C 1
ATOM 2158 O O . VAL B 1 36 ? 3.916 -25.297 -10.344 1 97.88 36 VAL B O 1
ATOM 2161 N N . LYS B 1 37 ? 5.562 -26.75 -10.602 1 95.69 37 LYS B N 1
ATOM 2162 C CA . LYS B 1 37 ? 6.383 -25.781 -11.32 1 95.69 37 LYS B CA 1
ATOM 2163 C C . LYS B 1 37 ? 5.836 -25.531 -12.727 1 95.69 37 LYS B C 1
ATOM 2165 O O . LYS B 1 37 ? 5.754 -24.375 -13.172 1 95.69 37 LYS B O 1
ATOM 2170 N N . THR B 1 38 ? 5.449 -26.594 -13.43 1 97.62 38 THR B N 1
ATOM 2171 C CA . THR B 1 38 ? 5.148 -26.453 -14.852 1 97.62 38 THR B CA 1
ATOM 2172 C C . THR B 1 38 ? 3.697 -26.828 -15.133 1 97.62 38 THR B C 1
ATOM 2174 O O . THR B 1 38 ? 3.064 -27.531 -14.336 1 97.62 38 THR B O 1
ATOM 2177 N N . ILE B 1 39 ? 3.244 -26.406 -16.297 1 97.5 39 ILE B N 1
ATOM 2178 C CA . ILE B 1 39 ? 1.879 -26.703 -16.719 1 97.5 39 ILE B CA 1
ATOM 2179 C C . ILE B 1 39 ? 1.704 -28.203 -16.906 1 97.5 39 ILE B C 1
ATOM 2181 O O . ILE B 1 39 ? 0.619 -28.734 -16.672 1 97.5 39 ILE B O 1
ATOM 2185 N N . GLU B 1 40 ? 2.754 -28.953 -17.203 1 97.19 40 GLU B N 1
ATOM 2186 C CA . GLU B 1 40 ? 2.693 -30.406 -17.375 1 97.19 40 GLU B CA 1
ATOM 2187 C C . GLU B 1 40 ? 2.465 -31.109 -16.031 1 97.19 40 GLU B C 1
ATOM 2189 O O . GLU B 1 40 ? 1.845 -32.188 -15.977 1 97.19 40 GLU B O 1
ATOM 2194 N N . GLU B 1 41 ? 2.912 -30.469 -15 1 98.12 41 GLU B N 1
ATOM 2195 C CA . GLU B 1 41 ? 2.791 -31.047 -13.664 1 98.12 41 GLU B CA 1
ATOM 2196 C C . GLU B 1 41 ? 1.429 -30.734 -13.047 1 98.12 41 GLU B C 1
ATOM 2198 O O . GLU B 1 41 ? 1.035 -31.344 -12.055 1 98.12 41 GLU B O 1
ATOM 2203 N N . LEU B 1 42 ? 0.749 -29.781 -13.578 1 98.25 42 LEU B N 1
ATOM 2204 C CA . LEU B 1 42 ? -0.557 -29.359 -13.086 1 98.25 42 LEU B CA 1
ATOM 2205 C C . LEU B 1 42 ? -1.634 -30.375 -13.461 1 98.25 42 LEU B C 1
ATOM 2207 O O . LEU B 1 42 ? -1.808 -30.688 -14.641 1 98.25 42 LEU B O 1
ATOM 2211 N N . PRO B 1 43 ? -2.303 -30.953 -12.492 1 98.56 43 PRO B N 1
ATOM 2212 C CA . PRO B 1 43 ? -3.363 -31.906 -12.828 1 98.56 43 PRO B CA 1
ATOM 2213 C C . PRO B 1 43 ? -4.617 -31.219 -13.367 1 98.56 43 PRO B C 1
ATOM 2215 O O . PRO B 1 43 ? -5.691 -31.328 -12.766 1 98.56 43 PRO B O 1
ATOM 2218 N N . LEU B 1 44 ? -4.496 -30.641 -14.516 1 98.56 44 LEU B N 1
ATOM 2219 C CA . LEU B 1 44 ? -5.523 -29.797 -15.117 1 98.56 44 LEU B CA 1
ATOM 2220 C C . LEU B 1 44 ? -6.801 -30.594 -15.367 1 98.56 44 LEU B C 1
ATOM 2222 O O . LEU B 1 44 ? -7.895 -30.141 -15.031 1 98.56 44 LEU B O 1
ATOM 2226 N N . ASN B 1 45 ? -6.633 -31.781 -15.922 1 98.56 45 ASN B N 1
ATOM 2227 C CA . ASN B 1 45 ? -7.793 -32.594 -16.219 1 98.56 45 ASN B CA 1
ATOM 2228 C C . ASN B 1 45 ? -8.586 -32.938 -14.969 1 98.56 45 ASN B C 1
ATOM 2230 O O . ASN B 1 45 ? -9.82 -32.938 -14.984 1 98.56 45 ASN B O 1
ATOM 2234 N N . GLU B 1 46 ? -7.887 -33.281 -13.922 1 98.81 46 GLU B N 1
ATOM 2235 C CA . GLU B 1 46 ? -8.547 -33.594 -12.664 1 98.81 46 GLU B CA 1
ATOM 2236 C C . GLU B 1 46 ? -9.273 -32.375 -12.094 1 98.81 46 GLU B C 1
ATOM 2238 O O . GLU B 1 46 ? -10.391 -32.5 -11.594 1 98.81 46 GLU B O 1
ATOM 2243 N N . PHE B 1 47 ? -8.68 -31.219 -12.141 1 98.94 47 PHE B N 1
ATOM 2244 C CA . PHE B 1 47 ? -9.312 -30 -11.656 1 98.94 47 PHE B CA 1
ATOM 2245 C C . PHE B 1 47 ? -10.547 -29.656 -12.484 1 98.94 47 PHE B C 1
ATOM 2247 O O . PHE B 1 47 ? -11.562 -29.219 -11.945 1 98.94 47 PHE B O 1
ATOM 2254 N N . GLN B 1 48 ? -10.438 -29.828 -13.828 1 98.88 48 GLN B N 1
ATOM 2255 C CA . GLN B 1 48 ? -11.586 -29.594 -14.695 1 98.88 48 GLN B CA 1
ATOM 2256 C C . GLN B 1 48 ? -12.75 -30.5 -14.336 1 98.88 48 GLN B C 1
ATOM 2258 O O . GLN B 1 48 ? -13.898 -30.078 -14.289 1 98.88 48 GLN B O 1
ATOM 2263 N N . ARG B 1 49 ? -12.414 -31.766 -14.086 1 98.81 49 ARG B N 1
ATOM 2264 C CA . ARG B 1 49 ? -13.438 -32.719 -13.695 1 98.81 49 ARG B CA 1
ATOM 2265 C C . ARG B 1 49 ? -14.094 -32.344 -12.375 1 98.81 49 ARG B C 1
ATOM 2267 O O . ARG B 1 49 ? -15.312 -32.438 -12.227 1 98.81 49 ARG B O 1
ATOM 2274 N N . LEU B 1 50 ? -13.281 -31.891 -11.414 1 98.88 50 LEU B N 1
ATOM 2275 C CA . LEU B 1 50 ? -13.812 -31.438 -10.125 1 98.88 50 LEU B CA 1
ATOM 2276 C C . LEU B 1 50 ? -14.703 -30.219 -10.305 1 98.88 50 LEU B C 1
ATOM 2278 O O . LEU B 1 50 ? -15.742 -30.094 -9.656 1 98.88 50 LEU B O 1
ATOM 2282 N N . ALA B 1 51 ? -14.266 -29.297 -11.18 1 98.94 51 ALA B N 1
ATOM 2283 C CA . ALA B 1 51 ? -15.055 -28.094 -11.445 1 98.94 51 ALA B CA 1
ATOM 2284 C C . ALA B 1 51 ? -16.453 -28.453 -11.953 1 98.94 51 ALA B C 1
ATOM 2286 O O . ALA B 1 51 ? -17.438 -27.891 -11.5 1 98.94 51 ALA B O 1
ATOM 2287 N N . ILE B 1 52 ? -16.5 -29.438 -12.836 1 98.75 52 ILE B N 1
ATOM 2288 C CA . ILE B 1 52 ? -17.766 -29.891 -13.391 1 98.75 52 ILE B CA 1
ATOM 2289 C C . ILE B 1 52 ? -18.609 -30.547 -12.297 1 98.75 52 ILE B C 1
ATOM 2291 O O . ILE B 1 52 ? -19.766 -30.188 -12.109 1 98.75 52 ILE B O 1
ATOM 2295 N N . LYS B 1 53 ? -17.953 -31.422 -11.641 1 98.81 53 LYS B N 1
ATOM 2296 C CA . LYS B 1 53 ? -18.641 -32.25 -10.641 1 98.81 53 LYS B CA 1
ATOM 2297 C C . LYS B 1 53 ? -19.328 -31.359 -9.602 1 98.81 53 LYS B C 1
ATOM 2299 O O . LYS B 1 53 ? -20.438 -31.672 -9.156 1 98.81 53 LYS B O 1
ATOM 2304 N N . TYR B 1 54 ? -18.688 -30.266 -9.242 1 98.81 54 TYR B N 1
ATOM 2305 C CA . TYR B 1 54 ? -19.203 -29.484 -8.125 1 98.81 54 TYR B CA 1
ATOM 2306 C C . TYR B 1 54 ? -19.703 -28.125 -8.602 1 98.81 54 TYR B C 1
ATOM 2308 O O . TYR B 1 54 ? -20.078 -27.266 -7.789 1 98.81 54 TYR B O 1
ATOM 2316 N N . THR B 1 55 ? -19.719 -27.859 -9.906 1 98.69 55 THR B N 1
ATOM 2317 C CA . THR B 1 55 ? -20.172 -26.609 -10.516 1 98.69 55 THR B CA 1
ATOM 2318 C C . THR B 1 55 ? -19.516 -25.406 -9.852 1 98.69 55 THR B C 1
ATOM 2320 O O . THR B 1 55 ? -20.203 -24.531 -9.328 1 98.69 55 THR B O 1
ATOM 2323 N N . ALA B 1 56 ? -18.25 -25.406 -9.859 1 98.81 56 ALA B N 1
ATOM 2324 C CA . ALA B 1 56 ? -17.469 -24.375 -9.188 1 98.81 56 ALA B CA 1
ATOM 2325 C C . ALA B 1 56 ? -16.297 -23.922 -10.047 1 98.81 56 ALA B C 1
ATOM 2327 O O . ALA B 1 56 ? -15.914 -24.625 -11 1 98.81 56 ALA B O 1
ATOM 2328 N N . TYR B 1 57 ? -15.797 -22.766 -9.797 1 98.94 57 TYR B N 1
ATOM 2329 C CA . TYR B 1 57 ? -14.562 -22.297 -10.406 1 98.94 57 TYR B CA 1
ATOM 2330 C C . TYR B 1 57 ? -13.344 -22.828 -9.672 1 98.94 57 TYR B C 1
ATOM 2332 O O . TYR B 1 57 ? -13.367 -22.969 -8.445 1 98.94 57 TYR B O 1
ATOM 2340 N N . ILE B 1 58 ? -12.336 -23.125 -10.383 1 98.94 58 ILE B N 1
ATOM 2341 C CA . ILE B 1 58 ? -11.07 -23.516 -9.781 1 98.94 58 ILE B CA 1
ATOM 2342 C C . ILE B 1 58 ? -9.93 -22.75 -10.453 1 98.94 58 ILE B C 1
ATOM 2344 O O . ILE B 1 58 ? -9.789 -22.766 -11.672 1 98.94 58 ILE B O 1
ATOM 2348 N N . ILE B 1 59 ? -9.195 -21.984 -9.727 1 98.94 59 ILE B N 1
ATOM 2349 C CA . ILE B 1 59 ? -7.914 -21.406 -10.117 1 98.94 59 ILE B CA 1
ATOM 2350 C C . ILE B 1 59 ? -6.777 -22.266 -9.57 1 98.94 59 ILE B C 1
ATOM 2352 O O . ILE B 1 59 ? -6.383 -22.125 -8.406 1 98.94 59 ILE B O 1
ATOM 2356 N N . PRO B 1 60 ? -6.266 -23.141 -10.32 1 98.75 60 PRO B N 1
ATOM 2357 C CA . PRO B 1 60 ? -5.328 -24.141 -9.797 1 98.75 60 PRO B CA 1
ATOM 2358 C C . PRO B 1 60 ? -3.979 -23.531 -9.414 1 98.75 60 PRO B C 1
ATOM 2360 O O . PRO B 1 60 ? -3.039 -24.266 -9.094 1 98.75 60 PRO B O 1
ATOM 2363 N N . GLY B 1 61 ? -3.879 -22.172 -9.375 1 98.38 61 GLY B N 1
ATOM 2364 C CA . GLY B 1 61 ? -2.652 -21.453 -9.062 1 98.38 61 GLY B CA 1
ATOM 2365 C C . GLY B 1 61 ? -2.008 -20.828 -10.281 1 98.38 61 GLY B C 1
ATOM 2366 O O . GLY B 1 61 ? -2.701 -20.328 -11.172 1 98.38 61 GLY B O 1
ATOM 2367 N N . ALA B 1 62 ? -0.731 -20.609 -10.219 1 98.81 62 ALA B N 1
ATOM 2368 C CA . ALA B 1 62 ? 0.048 -20.109 -11.352 1 98.81 62 ALA B CA 1
ATOM 2369 C C . ALA B 1 62 ? 1.3 -20.953 -11.57 1 98.81 62 ALA B C 1
ATOM 2371 O O . ALA B 1 62 ? 1.95 -21.375 -10.617 1 98.81 62 ALA B O 1
ATOM 2372 N N . VAL B 1 63 ? 1.553 -21.266 -12.828 1 98.69 63 VAL B N 1
ATOM 2373 C CA . VAL B 1 63 ? 2.65 -22.156 -13.172 1 98.69 63 VAL B CA 1
ATOM 2374 C C . VAL B 1 63 ? 3.369 -21.641 -14.414 1 98.69 63 VAL B C 1
ATOM 2376 O O . VAL B 1 63 ? 2.857 -20.766 -15.117 1 98.69 63 VAL B O 1
ATOM 2379 N N . GLU B 1 64 ? 4.531 -22.203 -14.664 1 98.12 64 GLU B N 1
ATOM 2380 C CA . GLU B 1 64 ? 5.27 -21.891 -15.883 1 98.12 64 GLU B CA 1
ATOM 2381 C C . GLU B 1 64 ? 4.766 -22.734 -17.062 1 98.12 64 GLU B C 1
ATOM 2383 O O . GLU B 1 64 ? 4.508 -23.922 -16.906 1 98.12 64 GLU B O 1
ATOM 2388 N N . ASP B 1 65 ? 4.605 -22.094 -18.188 1 97.31 65 ASP B N 1
ATOM 2389 C CA . ASP B 1 65 ? 4.215 -22.844 -19.375 1 97.31 65 ASP B CA 1
ATOM 2390 C C . ASP B 1 65 ? 5.359 -22.891 -20.391 1 97.31 65 ASP B C 1
ATOM 2392 O O . ASP B 1 65 ? 5.137 -23.156 -21.578 1 97.31 65 ASP B O 1
ATOM 2396 N N . GLY B 1 66 ? 6.535 -22.609 -19.969 1 94.88 66 GLY B N 1
ATOM 2397 C CA . GLY B 1 66 ? 7.715 -22.594 -20.828 1 94.88 66 GLY B CA 1
ATOM 2398 C C . GLY B 1 66 ? 8.086 -21.188 -21.297 1 94.88 66 GLY B C 1
ATOM 2399 O O . GLY B 1 66 ? 9.266 -20.906 -21.516 1 94.88 66 GLY B O 1
ATOM 2400 N N . VAL B 1 67 ? 7.078 -20.344 -21.359 1 96.56 67 VAL B N 1
ATOM 2401 C CA . VAL B 1 67 ? 7.324 -19.016 -21.922 1 96.56 67 VAL B CA 1
ATOM 2402 C C . VAL B 1 67 ? 6.91 -17.953 -20.906 1 96.56 67 VAL B C 1
ATOM 2404 O O . VAL B 1 67 ? 7.449 -16.844 -20.906 1 96.56 67 VAL B O 1
ATOM 2407 N N . SER B 1 68 ? 5.949 -18.25 -20.094 1 98.38 68 SER B N 1
ATOM 2408 C CA . SER B 1 68 ? 5.379 -17.297 -19.141 1 98.38 68 SER B CA 1
ATOM 2409 C C . SER B 1 68 ? 4.91 -18.016 -17.875 1 98.38 68 SER B C 1
ATOM 2411 O O . SER B 1 68 ? 5.008 -19.234 -17.781 1 98.38 68 SER B O 1
ATOM 2413 N N . ILE B 1 69 ? 4.574 -17.219 -16.875 1 98.75 69 ILE B N 1
ATOM 2414 C CA . ILE B 1 69 ? 3.82 -17.719 -15.727 1 98.75 69 ILE B CA 1
ATOM 2415 C C . ILE B 1 69 ? 2.332 -17.453 -15.93 1 98.75 69 ILE B C 1
ATOM 2417 O O . ILE B 1 69 ? 1.92 -16.297 -16.078 1 98.75 69 ILE B O 1
ATOM 2421 N N . ILE B 1 70 ? 1.594 -18.531 -15.93 1 98.75 70 ILE B N 1
ATOM 2422 C CA . ILE B 1 70 ? 0.183 -18.391 -16.266 1 98.75 70 ILE B CA 1
ATOM 2423 C C . ILE B 1 70 ? -0.678 -19 -15.156 1 98.75 70 ILE B C 1
ATOM 2425 O O . ILE B 1 70 ? -0.239 -19.891 -14.445 1 98.75 70 ILE B O 1
ATOM 2429 N N . SER B 1 71 ? -1.829 -18.469 -14.984 1 98.81 71 SER B N 1
ATOM 2430 C CA . SER B 1 71 ? -2.871 -18.984 -14.102 1 98.81 71 SER B CA 1
ATOM 2431 C C . SER B 1 71 ? -4.137 -19.328 -14.883 1 98.81 71 SER B C 1
ATOM 2433 O O . SER B 1 71 ? -4.883 -18.422 -15.289 1 98.81 71 SER B O 1
ATOM 2435 N N . PRO B 1 72 ? -4.379 -20.625 -15.125 1 98.81 72 PRO B N 1
ATOM 2436 C CA . PRO B 1 72 ? -5.629 -21 -15.789 1 98.81 72 PRO B CA 1
ATOM 2437 C C . PRO B 1 72 ? -6.863 -20.703 -14.938 1 98.81 72 PRO B C 1
ATOM 2439 O O . PRO B 1 72 ? -6.828 -20.875 -13.719 1 98.81 72 PRO B O 1
ATOM 2442 N N . ILE B 1 73 ? -7.898 -20.234 -15.602 1 98.88 73 ILE B N 1
ATOM 2443 C CA . ILE B 1 73 ? -9.188 -20.031 -14.953 1 98.88 73 ILE B CA 1
ATOM 2444 C C . ILE B 1 73 ? -10.18 -21.094 -15.43 1 98.88 73 ILE B C 1
ATOM 2446 O O . ILE B 1 73 ? -10.656 -21.047 -16.562 1 98.88 73 ILE B O 1
ATOM 2450 N N . ILE B 1 74 ? -10.477 -22.078 -14.57 1 98.88 74 ILE B N 1
ATOM 2451 C CA . ILE B 1 74 ? -11.422 -23.14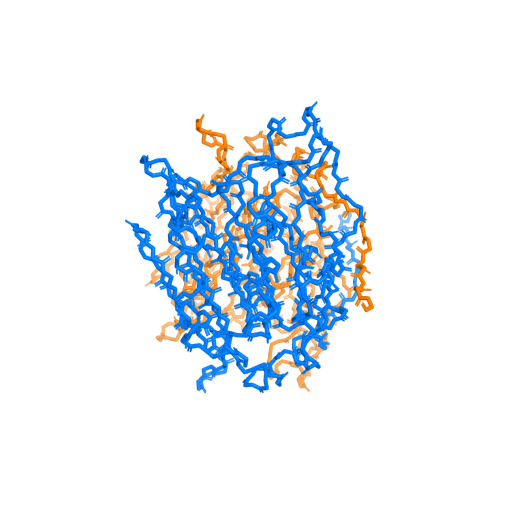1 -14.898 1 98.88 74 ILE B CA 1
ATOM 2452 C C . ILE B 1 74 ? -12.82 -22.75 -14.43 1 98.88 74 ILE B C 1
ATOM 2454 O O . ILE B 1 74 ? -13.031 -22.484 -13.242 1 98.88 74 ILE B O 1
ATOM 2458 N N . ASP B 1 75 ? -13.766 -22.734 -15.367 1 98.69 75 ASP B N 1
ATOM 2459 C CA . ASP B 1 75 ? -15.117 -22.328 -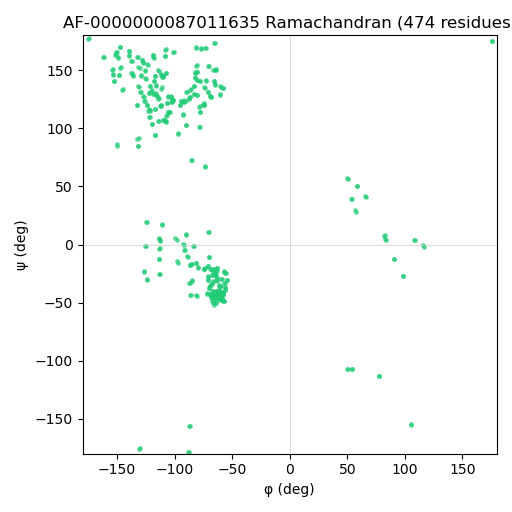14.992 1 98.69 75 ASP B CA 1
ATOM 2460 C C . ASP B 1 75 ? -15.938 -23.516 -14.516 1 98.69 75 ASP B C 1
ATOM 2462 O O . ASP B 1 75 ? -15.422 -24.641 -14.406 1 98.69 75 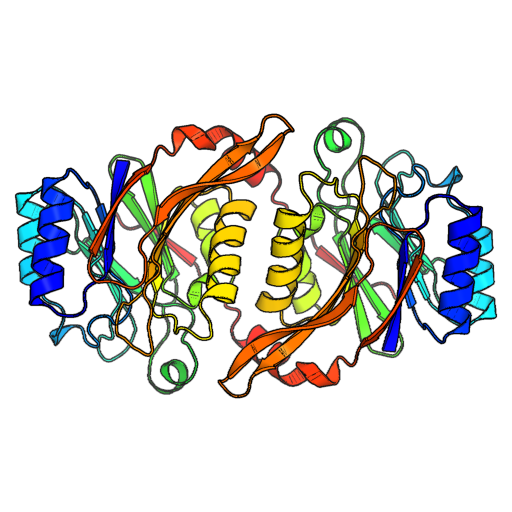ASP B O 1
ATOM 2466 N N . SER B 1 76 ? -17.203 -23.297 -14.172 1 98.44 76 SER B N 1
ATOM 2467 C CA . SER B 1 76 ? -18.062 -24.297 -13.539 1 98.44 76 SER B CA 1
ATOM 2468 C C . SER B 1 76 ? -18.422 -25.406 -14.523 1 98.44 76 SER B C 1
ATOM 2470 O O . SER B 1 76 ? -18.938 -26.453 -14.117 1 98.44 76 SER B O 1
ATOM 2472 N N . ASN B 1 77 ? -18.125 -25.219 -15.812 1 98.31 77 ASN B N 1
ATOM 2473 C CA . ASN B 1 77 ? -18.359 -26.25 -16.828 1 98.31 77 ASN B CA 1
ATOM 2474 C C . ASN B 1 77 ? -17.078 -27.016 -17.156 1 98.31 77 ASN B C 1
ATOM 2476 O O . ASN B 1 77 ? -17.062 -27.812 -18.094 1 98.31 77 ASN B O 1
ATOM 2480 N N . GLY B 1 78 ? -16.031 -26.703 -16.406 1 98.5 78 GLY B N 1
ATOM 2481 C CA . GLY B 1 78 ? -14.773 -27.406 -16.594 1 98.5 78 GLY B CA 1
ATOM 2482 C C . GLY B 1 78 ? -13.945 -26.844 -17.734 1 98.5 78 GLY B C 1
ATOM 2483 O O . GLY B 1 78 ? -12.906 -27.406 -18.094 1 98.5 78 GLY B O 1
ATOM 2484 N N . ASN B 1 79 ? -14.391 -25.75 -18.359 1 98.19 79 ASN B N 1
ATOM 2485 C CA . ASN B 1 79 ? -13.648 -25.109 -19.438 1 98.19 79 ASN B CA 1
ATOM 2486 C C . ASN B 1 79 ? -12.57 -24.188 -18.906 1 98.19 79 ASN B C 1
ATOM 2488 O O . ASN B 1 79 ? -12.742 -23.562 -17.859 1 98.19 79 ASN B O 1
ATOM 2492 N N . ILE B 1 80 ? -11.523 -24.109 -19.641 1 98.25 80 ILE B N 1
ATOM 2493 C CA . ILE B 1 80 ? -10.562 -23.031 -19.391 1 98.25 80 ILE B CA 1
ATOM 2494 C C . ILE B 1 80 ? -11.086 -21.719 -19.984 1 98.25 80 ILE B C 1
ATOM 2496 O O . ILE B 1 80 ? -10.969 -21.484 -21.188 1 98.25 80 ILE B O 1
ATOM 2500 N N . LYS B 1 81 ? -11.594 -20.938 -19.172 1 97.62 81 LYS B N 1
ATOM 2501 C CA . LYS B 1 81 ? -12.195 -19.672 -19.578 1 97.62 81 LYS B CA 1
ATOM 2502 C C . LYS B 1 81 ? -11.133 -18.719 -20.125 1 97.62 81 LYS B C 1
ATOM 2504 O O . LYS B 1 81 ? -11.43 -17.891 -20.984 1 97.62 81 LYS B O 1
ATOM 2509 N N . GLY B 1 82 ? -9.922 -18.812 -19.594 1 97.56 82 GLY B N 1
ATOM 2510 C CA . GLY B 1 82 ? -8.789 -17.984 -19.969 1 97.56 82 GLY B CA 1
ATOM 2511 C C . GLY B 1 82 ? -7.555 -18.234 -19.125 1 97.56 82 GLY B C 1
ATOM 2512 O O . GLY B 1 82 ? -7.582 -19.062 -18.219 1 97.56 82 GLY B O 1
ATOM 2513 N N . LEU B 1 83 ? -6.539 -17.562 -19.547 1 97.69 83 LEU B N 1
ATOM 2514 C CA . LEU B 1 83 ? -5.262 -17.625 -18.844 1 97.69 83 LEU B CA 1
ATOM 2515 C C . LEU B 1 83 ? -4.809 -16.234 -18.406 1 97.69 83 LEU B C 1
ATOM 2517 O O . LEU B 1 83 ? -4.637 -15.344 -19.234 1 97.69 83 LEU B O 1
ATOM 2521 N N . ALA B 1 84 ? -4.727 -16.062 -17.141 1 98.56 84 ALA B N 1
ATOM 2522 C CA . ALA B 1 84 ? -4.035 -14.867 -16.656 1 98.56 84 ALA B CA 1
ATOM 2523 C C . ALA B 1 84 ? -2.52 -15.047 -16.734 1 98.56 84 ALA B C 1
ATOM 2525 O O . ALA B 1 84 ? -2.002 -16.141 -16.484 1 98.56 84 ALA B O 1
ATOM 2526 N N . LYS B 1 85 ? -1.799 -14.031 -17.109 1 98.56 85 LYS B N 1
ATOM 2527 C CA . LYS B 1 85 ? -0.341 -14.062 -17.188 1 98.56 85 LYS B CA 1
ATOM 2528 C C . LYS B 1 85 ? 0.283 -13.078 -16.203 1 98.56 85 LYS B C 1
ATOM 2530 O O . LYS B 1 85 ? -0.216 -11.961 -16.031 1 98.56 85 LYS B O 1
ATOM 2535 N N . LYS B 1 86 ? 1.302 -13.594 -15.578 1 98.69 86 LYS B N 1
ATOM 2536 C CA . LYS B 1 86 ? 2.035 -12.742 -14.648 1 98.69 86 LYS B CA 1
ATOM 2537 C C . LYS B 1 86 ? 2.623 -11.531 -15.359 1 98.69 86 LYS B C 1
ATOM 2539 O O . LYS B 1 86 ? 3.316 -11.672 -16.375 1 98.69 86 LYS B O 1
ATOM 2544 N N . LEU B 1 87 ? 2.4 -10.258 -14.852 1 98.56 87 LEU B N 1
ATOM 2545 C CA . LEU B 1 87 ? 2.844 -9.016 -15.477 1 98.56 87 LEU B CA 1
ATOM 2546 C C . LEU B 1 87 ? 4.266 -8.672 -15.055 1 98.56 87 LEU B C 1
ATOM 2548 O O . LEU B 1 87 ? 5.059 -8.188 -15.859 1 98.56 87 LEU B O 1
ATOM 2552 N N . HIS B 1 88 ? 4.543 -8.82 -13.781 1 98.38 88 HIS B N 1
ATOM 2553 C CA . HIS B 1 88 ? 5.836 -8.477 -13.203 1 98.38 88 HIS B CA 1
ATOM 2554 C C . HIS B 1 88 ? 6.613 -9.727 -12.797 1 98.38 88 HIS B C 1
ATOM 2556 O O . HIS B 1 88 ? 6.32 -10.336 -11.773 1 98.38 88 HIS B O 1
ATOM 2562 N N . LEU B 1 89 ? 7.621 -10.008 -13.562 1 97.44 89 LEU B N 1
ATOM 2563 C CA . LEU B 1 89 ? 8.453 -11.18 -13.32 1 97.44 89 LEU B CA 1
ATOM 2564 C C . LEU B 1 89 ? 9.477 -10.906 -12.219 1 97.44 89 LEU B C 1
ATOM 2566 O O . LEU B 1 89 ? 10.039 -9.812 -12.148 1 97.44 89 LEU B O 1
ATOM 2570 N N . PHE B 1 90 ? 9.742 -11.852 -11.375 1 94.75 90 PHE B N 1
ATOM 2571 C CA . PHE B 1 90 ? 10.578 -11.664 -10.195 1 94.75 90 PHE B CA 1
ATOM 2572 C C . PHE B 1 90 ? 11.969 -12.25 -10.414 1 94.75 90 PHE B C 1
ATOM 2574 O O . PHE B 1 90 ? 12.102 -13.406 -10.812 1 94.75 90 PHE B O 1
ATOM 2581 N N . ASN B 1 91 ? 12.977 -11.477 -10.18 1 91.25 91 ASN B N 1
ATOM 2582 C CA . ASN B 1 91 ? 14.383 -11.875 -10.164 1 91.25 91 ASN B CA 1
ATOM 2583 C C . ASN B 1 91 ? 14.75 -12.672 -11.406 1 91.25 91 ASN B C 1
ATOM 2585 O O . ASN B 1 91 ? 14.75 -12.133 -12.516 1 91.25 91 ASN B O 1
ATOM 2589 N N . LYS B 1 92 ? 14.945 -14.008 -11.25 1 90.88 92 LYS B N 1
ATOM 2590 C CA . LYS B 1 92 ? 15.461 -14.844 -12.32 1 90.88 92 LYS B CA 1
ATOM 2591 C C . LYS B 1 92 ? 14.391 -15.094 -13.383 1 90.88 92 LYS B C 1
ATOM 2593 O O . LYS B 1 92 ? 14.711 -15.5 -14.508 1 90.88 92 LYS B O 1
ATOM 2598 N N . GLU B 1 93 ? 13.109 -14.922 -13.008 1 93.81 93 GLU B N 1
ATOM 2599 C CA . GLU B 1 93 ? 12.039 -15.062 -13.992 1 93.81 93 GLU B CA 1
ATOM 2600 C C . GLU B 1 93 ? 12.25 -14.117 -15.172 1 93.81 93 GLU B C 1
ATOM 2602 O O . GLU B 1 93 ? 11.891 -14.445 -16.297 1 93.81 93 GLU B O 1
ATOM 2607 N N . ARG B 1 94 ? 12.812 -12.953 -14.922 1 92.38 94 ARG B N 1
ATOM 2608 C CA . ARG B 1 94 ? 12.977 -11.898 -15.922 1 92.38 94 ARG B CA 1
ATOM 2609 C C . ARG B 1 94 ? 13.961 -12.312 -17 1 92.38 94 ARG B C 1
ATOM 2611 O O . ARG B 1 94 ? 13.922 -11.797 -18.125 1 92.38 94 ARG B O 1
ATOM 2618 N N . GLU B 1 95 ? 14.828 -13.18 -16.625 1 93 95 GLU B N 1
ATOM 2619 C CA . GLU B 1 95 ? 15.875 -13.617 -17.547 1 93 95 GLU B CA 1
ATOM 2620 C C . GLU B 1 95 ? 15.344 -14.664 -18.531 1 93 95 GLU B C 1
ATOM 2622 O O . GLU B 1 95 ? 15.898 -14.828 -19.625 1 93 95 GLU B O 1
ATOM 2627 N N . LYS B 1 96 ? 14.234 -15.281 -18.141 1 94.5 96 LYS B N 1
ATOM 2628 C CA . LYS B 1 96 ? 13.891 -16.5 -18.875 1 94.5 96 LYS B CA 1
ATOM 2629 C C . LYS B 1 96 ? 12.469 -16.438 -19.422 1 94.5 96 LYS B C 1
ATOM 2631 O O . LYS B 1 96 ? 12.102 -17.188 -20.328 1 94.5 96 LYS B O 1
ATOM 2636 N N . LEU B 1 97 ? 11.672 -15.633 -18.828 1 97.44 97 LEU B N 1
ATOM 2637 C CA . LEU B 1 97 ? 10.25 -15.68 -19.141 1 97.44 97 LEU B CA 1
ATOM 2638 C C . LEU B 1 97 ? 9.781 -14.344 -19.719 1 97.44 97 LEU B C 1
ATOM 2640 O O . LEU B 1 97 ? 10.461 -13.328 -19.578 1 97.44 97 LEU B O 1
ATOM 2644 N N . ILE B 1 98 ? 8.664 -14.391 -20.359 1 97.62 98 ILE B N 1
ATOM 2645 C CA . ILE B 1 98 ? 8.039 -13.219 -20.969 1 97.62 98 ILE B CA 1
ATOM 2646 C C . ILE B 1 98 ? 6.836 -12.789 -20.125 1 97.62 98 ILE B C 1
ATOM 2648 O O . ILE B 1 98 ? 5.98 -13.609 -19.797 1 97.62 98 ILE B O 1
ATOM 2652 N N . PRO B 1 99 ? 6.809 -11.516 -19.75 1 97.88 99 PRO B N 1
ATOM 2653 C CA . PRO B 1 99 ? 5.691 -11.023 -18.938 1 97.88 99 PRO B CA 1
ATOM 2654 C C . PRO B 1 99 ? 4.387 -10.938 -19.719 1 97.88 99 PRO B C 1
ATOM 2656 O O . PRO B 1 99 ? 4.402 -10.852 -20.953 1 97.88 99 PRO B O 1
ATOM 2659 N N . GLY B 1 100 ? 3.252 -11.047 -18.969 1 97.5 100 GLY B N 1
ATOM 2660 C CA . GLY B 1 100 ? 1.978 -10.695 -19.578 1 97.5 100 GLY B CA 1
ATOM 2661 C C . GLY B 1 100 ? 1.87 -9.227 -19.938 1 97.5 100 GLY B C 1
ATOM 2662 O O . GLY B 1 100 ? 2.732 -8.43 -19.562 1 97.5 100 GLY B O 1
ATOM 2663 N N . THR B 1 101 ? 0.736 -8.891 -20.641 1 96.75 101 THR B N 1
ATOM 2664 C CA . THR B 1 101 ? 0.58 -7.512 -21.094 1 96.75 101 THR B CA 1
ATOM 2665 C C . THR B 1 101 ? -0.747 -6.934 -20.609 1 96.75 101 THR B C 1
ATOM 2667 O O . THR B 1 101 ? -1.047 -5.762 -20.844 1 96.75 101 THR B O 1
ATOM 2670 N N . TYR B 1 102 ? -1.52 -7.742 -19.906 1 98.06 102 TYR B N 1
ATOM 2671 C CA . TYR B 1 102 ? -2.771 -7.27 -19.328 1 98.06 102 TYR B CA 1
ATOM 2672 C C . TYR B 1 102 ? -3.078 -8 -18.031 1 98.06 102 TYR B C 1
ATOM 2674 O O . TYR B 1 102 ? -2.697 -9.164 -17.859 1 98.06 102 TYR B O 1
ATOM 2682 N N . SER B 1 103 ? -3.703 -7.277 -17.094 1 98.38 103 SER B N 1
ATOM 2683 C CA . SER B 1 103 ? -4.297 -7.957 -15.953 1 98.38 103 SER B CA 1
ATOM 2684 C C . SER B 1 103 ? -5.664 -8.531 -16.297 1 98.38 103 SER B C 1
ATOM 2686 O O . SER B 1 103 ? -6.305 -8.094 -17.266 1 98.38 103 SER B O 1
ATOM 2688 N N . THR B 1 104 ? -6.102 -9.555 -15.633 1 98.81 104 THR B N 1
ATOM 2689 C CA . THR B 1 104 ? -7.27 -10.328 -16.047 1 98.81 104 THR B CA 1
ATOM 2690 C C . THR B 1 104 ? -8.367 -10.25 -14.992 1 98.81 104 THR B C 1
ATOM 2692 O O . THR B 1 104 ? -8.109 -10.445 -13.805 1 98.81 104 THR B O 1
ATOM 2695 N N . ILE B 1 105 ? -9.617 -9.922 -15.391 1 98.88 105 ILE B N 1
ATOM 2696 C CA . ILE B 1 105 ? -10.789 -10.016 -14.539 1 98.88 105 ILE B CA 1
ATOM 2697 C C . ILE B 1 105 ? -11.836 -10.906 -15.203 1 98.88 105 ILE B C 1
ATOM 2699 O O . ILE B 1 105 ? -11.805 -11.117 -16.422 1 98.88 105 ILE B O 1
ATOM 2703 N N . PHE B 1 106 ? -12.695 -11.5 -14.453 1 98.75 106 PHE B N 1
ATOM 2704 C CA . PHE B 1 106 ? -13.812 -12.32 -14.922 1 98.75 106 PHE B CA 1
ATOM 2705 C C . PHE B 1 106 ? -14.969 -12.266 -13.938 1 98.75 106 PHE B C 1
ATOM 2707 O O . PHE B 1 106 ? -14.82 -11.773 -12.812 1 98.75 106 PHE B O 1
ATOM 2714 N N . SER B 1 107 ? -16.125 -12.711 -14.367 1 98.19 107 SER B N 1
ATOM 2715 C CA . SER B 1 107 ? -17.328 -12.625 -13.547 1 98.19 107 SER B CA 1
ATOM 2716 C C . SER B 1 107 ? -17.797 -14.008 -13.102 1 98.19 107 SER B C 1
ATOM 2718 O O . SER B 1 107 ? -17.75 -14.961 -13.875 1 98.19 107 SER B O 1
ATOM 2720 N N . ILE B 1 108 ? -18.125 -14.164 -11.883 1 97.69 108 ILE B N 1
ATOM 2721 C CA . ILE B 1 108 ? -18.797 -15.328 -11.32 1 97.69 108 ILE B CA 1
ATOM 2722 C C . ILE B 1 108 ? -20.109 -14.898 -10.672 1 97.69 108 ILE B C 1
ATOM 2724 O O . ILE B 1 108 ? -20.109 -14.242 -9.625 1 97.69 108 ILE B O 1
ATOM 2728 N N . SER B 1 109 ? -21.219 -15.266 -11.281 1 95.38 109 SER B N 1
ATOM 2729 C CA . SER B 1 109 ? -22.531 -14.93 -10.758 1 95.38 109 SER B CA 1
ATOM 2730 C C . SER B 1 109 ? -22.672 -13.43 -10.508 1 95.38 109 SER B C 1
ATOM 2732 O O . SER B 1 109 ? -23.109 -13.008 -9.438 1 95.38 109 SER B O 1
ATOM 2734 N N . GLY B 1 110 ? -22.141 -12.648 -11.375 1 96.31 110 GLY B N 1
ATOM 2735 C CA . GLY B 1 110 ? -22.297 -11.203 -11.32 1 96.31 110 GLY B CA 1
ATOM 2736 C C . GLY B 1 110 ? -21.203 -10.516 -10.523 1 96.31 110 GLY B C 1
ATOM 2737 O O . GLY B 1 110 ? -21.109 -9.289 -10.516 1 96.31 110 GLY B O 1
ATOM 2738 N N . ILE B 1 111 ? -20.438 -11.289 -9.789 1 98.19 111 ILE B N 1
ATOM 2739 C CA . ILE B 1 111 ? -19.328 -10.742 -9.008 1 98.19 111 ILE B CA 1
ATOM 2740 C C . ILE B 1 111 ? -18.062 -10.688 -9.875 1 98.19 111 ILE B C 1
ATOM 2742 O O . ILE B 1 111 ? -17.672 -11.695 -10.469 1 98.19 111 ILE B O 1
ATOM 2746 N N . LYS B 1 112 ? -17.438 -9.555 -10 1 98.5 112 LYS B N 1
ATOM 2747 C CA . LYS B 1 112 ? -16.203 -9.422 -10.781 1 98.5 112 LYS B CA 1
ATOM 2748 C C . LYS B 1 112 ? -14.984 -9.75 -9.938 1 98.5 112 LYS B C 1
ATOM 2750 O O . LYS B 1 112 ? -14.797 -9.188 -8.859 1 98.5 112 LYS B O 1
ATOM 2755 N N . VAL B 1 113 ? -14.195 -10.633 -10.445 1 98.88 113 VAL B N 1
ATOM 2756 C CA . VAL B 1 113 ? -13.031 -11.172 -9.75 1 98.88 113 VAL B CA 1
ATOM 2757 C C . VAL B 1 113 ? -11.773 -10.922 -10.578 1 98.88 113 VAL B C 1
ATOM 2759 O O . VAL B 1 113 ? -11.781 -11.102 -11.797 1 98.88 113 VAL B O 1
ATOM 2762 N N . GLY B 1 114 ? -10.719 -10.383 -9.961 1 98.94 114 GLY B N 1
ATOM 2763 C CA . GLY B 1 114 ? -9.438 -10.211 -10.617 1 98.94 114 GLY B CA 1
ATOM 2764 C C . GLY B 1 114 ? -8.375 -11.164 -10.117 1 98.94 114 GLY B C 1
ATOM 2765 O O . GLY B 1 114 ? -8.523 -11.766 -9.047 1 98.94 114 GLY B O 1
ATOM 2766 N N . ILE B 1 115 ? -7.305 -11.336 -10.883 1 98.94 115 ILE B N 1
ATOM 2767 C CA . ILE B 1 115 ? -6.184 -12.18 -10.492 1 98.94 115 ILE B CA 1
ATOM 2768 C C . ILE B 1 115 ? -4.883 -11.383 -10.57 1 98.94 115 ILE B C 1
ATOM 2770 O O . ILE B 1 115 ? -4.602 -10.742 -11.586 1 98.94 115 ILE B O 1
ATOM 2774 N N . ALA B 1 116 ? -4.16 -11.281 -9.547 1 98.88 116 ALA B N 1
ATOM 2775 C CA . ALA B 1 116 ? -2.801 -10.75 -9.469 1 98.88 116 ALA B CA 1
ATOM 2776 C C . ALA B 1 116 ? -1.818 -11.82 -9.008 1 98.88 116 ALA B C 1
ATOM 2778 O O . ALA B 1 116 ? -1.907 -12.312 -7.879 1 98.88 116 ALA B O 1
ATOM 2779 N N . ILE B 1 117 ? -0.878 -12.188 -9.836 1 98.88 117 ILE B N 1
ATOM 2780 C CA . ILE B 1 117 ? -0.021 -13.336 -9.555 1 98.88 117 ILE B CA 1
ATOM 2781 C C . ILE B 1 117 ? 1.216 -12.883 -8.781 1 98.88 117 ILE B C 1
ATOM 2783 O O . ILE B 1 117 ? 2.125 -12.273 -9.359 1 98.88 117 ILE B O 1
ATOM 2787 N N . CYS B 1 118 ? 1.212 -13.125 -7.492 1 98.69 118 CYS B N 1
ATOM 2788 C CA . CYS B 1 118 ? 2.367 -12.984 -6.609 1 98.69 118 CYS B CA 1
ATOM 2789 C C . CYS B 1 118 ? 2.973 -11.594 -6.723 1 98.69 118 CYS B C 1
ATOM 2791 O O . CYS B 1 118 ? 2.342 -10.609 -6.344 1 98.69 118 CYS B O 1
ATOM 2793 N N . TYR B 1 119 ? 4.109 -11.406 -7.328 1 98.56 119 TYR B N 1
ATOM 2794 C CA . TYR B 1 119 ? 4.891 -10.18 -7.43 1 98.56 119 TYR B CA 1
ATOM 2795 C C . TYR B 1 119 ? 4.066 -9.062 -8.055 1 98.56 119 TYR B C 1
ATOM 2797 O O . TYR B 1 119 ? 4.324 -7.883 -7.809 1 98.56 119 TYR B O 1
ATOM 2805 N N . ASP B 1 120 ? 3.045 -9.375 -8.812 1 98.81 120 ASP B N 1
ATOM 2806 C CA . ASP B 1 120 ? 2.141 -8.375 -9.367 1 98.81 120 ASP B CA 1
ATOM 2807 C C . ASP B 1 120 ? 1.557 -7.488 -8.273 1 98.81 120 ASP B C 1
ATOM 2809 O O . ASP B 1 120 ? 1.29 -6.309 -8.492 1 98.81 120 ASP B O 1
ATOM 2813 N N . LEU B 1 121 ? 1.42 -8.047 -7.133 1 98.75 121 LEU B N 1
ATOM 2814 C CA . LEU B 1 121 ? 0.721 -7.363 -6.051 1 98.75 121 LEU B CA 1
ATOM 2815 C C . LEU B 1 121 ? 1.586 -6.258 -5.457 1 98.75 121 LEU B C 1
ATOM 2817 O O . LEU B 1 121 ? 1.08 -5.375 -4.762 1 98.75 121 LEU B O 1
ATOM 2821 N N . ASP B 1 122 ? 2.906 -6.312 -5.645 1 98.62 122 ASP B N 1
ATOM 2822 C CA . ASP B 1 122 ? 3.803 -5.27 -5.156 1 98.62 122 ASP B CA 1
ATOM 2823 C C . ASP B 1 122 ? 3.51 -3.932 -5.828 1 98.62 122 ASP B C 1
ATOM 2825 O O . ASP B 1 122 ? 3.961 -2.883 -5.363 1 98.62 122 ASP B O 1
ATOM 2829 N N . PHE B 1 123 ? 2.861 -3.965 -6.938 1 98.81 123 PHE B N 1
ATOM 2830 C CA . PHE B 1 123 ? 2.594 -2.781 -7.75 1 98.81 123 PHE B CA 1
ATOM 2831 C C . PHE B 1 123 ? 1.139 -2.35 -7.609 1 98.81 123 PHE B C 1
ATOM 2833 O O . PHE B 1 123 ? 0.235 -3.035 -8.094 1 98.81 123 PHE B O 1
ATOM 2840 N N . PRO B 1 124 ? 0.945 -1.167 -7.02 1 98.75 124 PRO B N 1
ATOM 2841 C CA . PRO B 1 124 ? -0.433 -0.776 -6.715 1 98.75 124 PRO B CA 1
ATOM 2842 C C . PRO B 1 124 ? -1.287 -0.599 -7.965 1 98.75 124 PRO B C 1
ATOM 2844 O O . PRO B 1 124 ? -2.508 -0.761 -7.914 1 98.75 124 PRO B O 1
ATOM 2847 N N . GLU B 1 125 ? -0.655 -0.331 -9.164 1 98.62 125 GLU B N 1
ATOM 2848 C CA . GLU B 1 125 ? -1.379 -0.112 -10.406 1 98.62 125 GLU B CA 1
ATOM 2849 C C . GLU B 1 125 ? -2.195 -1.342 -10.797 1 98.62 125 GLU B C 1
ATOM 2851 O O . GLU B 1 125 ? -3.289 -1.218 -11.352 1 98.62 125 GLU B O 1
ATOM 2856 N N . VAL B 1 126 ? -1.638 -2.512 -10.492 1 98.88 126 VAL B N 1
ATOM 2857 C CA . VAL B 1 126 ? -2.25 -3.758 -10.945 1 98.88 126 VAL B CA 1
ATOM 2858 C C . VAL B 1 126 ? -3.623 -3.922 -10.297 1 98.88 126 VAL B C 1
ATOM 2860 O O . VAL B 1 126 ? -4.621 -4.133 -10.992 1 98.88 126 VAL B O 1
ATOM 2863 N N . ILE B 1 127 ? -3.701 -3.758 -8.984 1 98.88 127 ILE B N 1
ATOM 2864 C CA . ILE B 1 127 ? -4.961 -3.92 -8.266 1 98.88 127 ILE B CA 1
ATOM 2865 C C . ILE B 1 127 ? -5.887 -2.746 -8.57 1 98.88 127 ILE B C 1
ATOM 2867 O O . ILE B 1 127 ? -7.074 -2.938 -8.844 1 98.88 127 ILE B O 1
ATOM 2871 N N . ARG B 1 128 ? -5.34 -1.533 -8.594 1 98.75 128 ARG B N 1
ATOM 2872 C CA . ARG B 1 128 ? -6.125 -0.324 -8.82 1 98.75 128 ARG B CA 1
ATOM 2873 C C . ARG B 1 128 ? -6.852 -0.385 -10.164 1 98.75 128 ARG B C 1
ATOM 2875 O O . ARG B 1 128 ? -8.047 -0.108 -10.234 1 98.75 128 ARG B O 1
ATOM 2882 N N . LYS B 1 129 ? -6.133 -0.774 -11.18 1 98.69 129 LYS B N 1
ATOM 2883 C CA . LYS B 1 129 ? -6.746 -0.812 -12.508 1 98.69 129 LYS B CA 1
ATOM 2884 C C . LYS B 1 129 ? -7.875 -1.836 -12.562 1 98.69 129 LYS B C 1
ATOM 2886 O O . LYS B 1 129 ? -8.914 -1.589 -13.18 1 98.69 129 LYS B O 1
ATOM 2891 N N . MET B 1 130 ? -7.695 -2.986 -11.961 1 98.88 130 MET B N 1
ATOM 2892 C CA . MET B 1 130 ? -8.75 -3.998 -11.945 1 98.88 130 MET B CA 1
ATOM 2893 C C . MET B 1 130 ? -9.969 -3.504 -11.172 1 98.88 130 MET B C 1
ATOM 2895 O O . MET B 1 130 ? -11.102 -3.729 -11.586 1 98.88 130 MET B O 1
ATOM 2899 N N . VAL B 1 131 ? -9.719 -2.812 -10.055 1 98.75 131 VAL B N 1
ATOM 2900 C CA . VAL B 1 131 ? -10.797 -2.293 -9.219 1 98.75 131 VAL B CA 1
ATOM 2901 C C . VAL B 1 131 ? -11.57 -1.228 -9.984 1 98.75 131 VAL B C 1
ATOM 2903 O O . VAL B 1 131 ? -12.805 -1.199 -9.945 1 98.75 131 VAL B O 1
ATOM 2906 N N . LEU B 1 132 ? -10.836 -0.374 -10.703 1 98.38 132 LEU B N 1
ATOM 2907 C CA . LEU B 1 132 ? -11.484 0.668 -11.492 1 98.38 132 LEU B CA 1
ATOM 2908 C C . LEU B 1 132 ? -12.305 0.062 -12.633 1 98.38 132 LEU B C 1
ATOM 2910 O O . LEU B 1 132 ? -13.211 0.708 -13.156 1 98.38 132 LEU B O 1
ATOM 2914 N N . LYS B 1 133 ? -11.969 -1.182 -12.992 1 98.44 133 LYS B N 1
ATOM 2915 C CA . LYS B 1 133 ? -12.742 -1.898 -14.008 1 98.44 133 LYS B CA 1
ATOM 2916 C C . LYS B 1 133 ? -13.836 -2.74 -13.359 1 98.44 133 LYS B C 1
ATOM 2918 O O . LYS B 1 133 ? -14.523 -3.506 -14.047 1 98.44 133 LYS B O 1
ATOM 2923 N N . GLY B 1 134 ? -13.93 -2.709 -12.078 1 98.31 134 GLY B N 1
ATOM 2924 C CA . GLY B 1 134 ? -15.109 -3.26 -11.414 1 98.31 134 GLY B CA 1
ATOM 2925 C C . GLY B 1 134 ? -14.789 -4.449 -10.531 1 98.31 134 GLY B C 1
ATOM 2926 O O . GLY B 1 134 ? -15.68 -5 -9.883 1 98.31 134 GLY B O 1
ATOM 2927 N N . ALA B 1 135 ? -13.586 -4.887 -10.43 1 98.81 135 ALA B N 1
ATOM 2928 C CA . ALA B 1 135 ? -13.242 -6.043 -9.617 1 98.81 135 ALA B CA 1
ATOM 2929 C C . ALA B 1 135 ? -13.594 -5.805 -8.148 1 98.81 135 ALA B C 1
ATOM 2931 O O . ALA B 1 135 ? -13.32 -4.734 -7.602 1 98.81 135 ALA B O 1
ATOM 2932 N N . GLU B 1 136 ? -14.18 -6.793 -7.523 1 98.81 136 GLU B N 1
ATOM 2933 C CA . GLU B 1 136 ? -14.617 -6.719 -6.137 1 98.81 136 GLU B CA 1
ATOM 2934 C C . GLU B 1 136 ? -13.812 -7.664 -5.25 1 98.81 136 GLU B C 1
ATOM 2936 O O . GLU B 1 136 ? -13.797 -7.52 -4.023 1 98.81 136 GLU B O 1
ATOM 2941 N N . ILE B 1 137 ? -13.281 -8.672 -5.797 1 98.94 137 ILE B N 1
ATOM 2942 C CA . ILE B 1 137 ? -12.438 -9.672 -5.148 1 98.94 137 ILE B CA 1
ATOM 2943 C C . ILE B 1 137 ? -11.156 -9.867 -5.957 1 98.94 137 ILE B C 1
ATOM 2945 O O . ILE B 1 137 ? -11.195 -9.945 -7.188 1 98.94 137 ILE B O 1
ATOM 2949 N N . ILE B 1 138 ? -10.031 -9.844 -5.324 1 99 138 ILE B N 1
ATOM 2950 C CA . ILE B 1 138 ? -8.758 -10.094 -5.992 1 99 138 ILE B CA 1
ATOM 2951 C C . ILE B 1 138 ? -8.164 -11.406 -5.504 1 99 138 ILE B C 1
ATOM 2953 O O . ILE B 1 138 ? -7.949 -11.594 -4.305 1 99 138 ILE B O 1
ATOM 2957 N N . LEU B 1 139 ? -7.957 -12.375 -6.398 1 99 139 LEU B N 1
ATOM 2958 C CA . LEU B 1 139 ? -7.266 -13.633 -6.129 1 99 139 LEU B CA 1
ATOM 2959 C C . LEU B 1 139 ? -5.758 -13.477 -6.309 1 99 139 LEU B C 1
ATOM 2961 O O . LEU B 1 139 ? -5.301 -12.938 -7.316 1 99 139 LEU B O 1
ATOM 2965 N N . VAL B 1 140 ? -5.012 -13.977 -5.348 1 99 140 VAL B N 1
ATOM 2966 C CA . VAL B 1 140 ? -3.566 -13.773 -5.367 1 99 140 VAL B CA 1
ATOM 2967 C C . VAL B 1 140 ? -2.859 -15.102 -5.113 1 99 140 VAL B C 1
ATOM 2969 O O . VAL B 1 140 ? -2.475 -15.398 -3.979 1 99 140 VAL B O 1
ATOM 2972 N N . PRO B 1 141 ? -2.646 -15.898 -6.148 1 98.94 141 PRO B N 1
ATOM 2973 C CA . PRO B 1 141 ? -1.721 -17.031 -5.988 1 98.94 141 PRO B CA 1
ATOM 2974 C C . PRO B 1 141 ? -0.27 -16.578 -5.832 1 98.94 141 PRO B C 1
ATOM 2976 O O . PRO B 1 141 ? 0.223 -15.773 -6.629 1 98.94 141 PRO B O 1
ATOM 2979 N N . SER B 1 142 ? 0.366 -17.062 -4.793 1 98.88 142 SER B N 1
ATOM 2980 C CA . SER B 1 142 ? 1.703 -16.547 -4.531 1 98.88 142 SER B CA 1
ATOM 2981 C C . SER B 1 142 ? 2.656 -17.656 -4.098 1 98.88 142 SER B C 1
ATOM 2983 O O . SER B 1 142 ? 2.225 -18.766 -3.791 1 98.88 142 SER B O 1
ATOM 2985 N N . LYS B 1 143 ? 3.896 -17.406 -4.16 1 98.62 143 LYS B N 1
ATOM 2986 C CA . LYS B 1 143 ? 5.004 -18.172 -3.604 1 98.62 143 LYS B CA 1
ATOM 2987 C C . LYS B 1 143 ? 5.98 -17.266 -2.852 1 98.62 143 LYS B C 1
ATOM 2989 O O . LYS B 1 143 ? 6.953 -16.781 -3.428 1 98.62 143 LYS B O 1
ATOM 2994 N N . ILE B 1 144 ? 5.723 -17.125 -1.6 1 98.5 144 ILE B N 1
ATOM 2995 C CA . ILE B 1 144 ? 6.488 -16.219 -0.748 1 98.5 144 ILE B CA 1
ATOM 2996 C C . ILE B 1 144 ? 7.227 -17.031 0.322 1 98.5 144 ILE B C 1
ATOM 2998 O O . ILE B 1 144 ? 6.633 -17.875 0.996 1 98.5 144 ILE B O 1
ATOM 3002 N N . SER B 1 145 ? 8.453 -16.781 0.443 1 98 145 SER B N 1
ATOM 3003 C CA . SER B 1 145 ? 9.266 -17.5 1.413 1 98 145 SER B CA 1
ATOM 3004 C C . SER B 1 145 ? 9.039 -16.984 2.828 1 98 145 SER B C 1
ATOM 3006 O O . SER B 1 145 ? 8.453 -15.914 3.014 1 98 145 SER B O 1
ATOM 3008 N N . TYR B 1 146 ? 9.547 -17.719 3.748 1 97.88 146 TYR B N 1
ATOM 3009 C CA . TYR B 1 146 ? 9.469 -17.391 5.164 1 97.88 146 TYR B CA 1
ATOM 3010 C C . TYR B 1 146 ? 10.055 -16 5.426 1 97.88 146 TYR B C 1
ATOM 3012 O O . TYR B 1 146 ? 9.5 -15.227 6.207 1 97.88 146 TYR B O 1
ATOM 3020 N N . ASN B 1 147 ? 11.109 -15.68 4.762 1 97.5 147 ASN B N 1
ATOM 3021 C CA . ASN B 1 147 ? 11.836 -14.438 5.004 1 97.5 147 ASN B CA 1
ATOM 3022 C C . ASN B 1 147 ? 11.055 -13.227 4.52 1 97.5 147 ASN B C 1
ATOM 3024 O O . ASN B 1 147 ? 11.336 -12.094 4.914 1 97.5 147 ASN B O 1
ATOM 3028 N N . GLY B 1 148 ? 10.078 -13.414 3.645 1 97.94 148 GLY B N 1
ATOM 3029 C CA . GLY B 1 148 ? 9.367 -12.289 3.061 1 97.94 148 GLY B CA 1
ATOM 3030 C C . GLY B 1 148 ? 7.914 -12.211 3.498 1 97.94 148 GLY B C 1
ATOM 3031 O O . GLY B 1 148 ? 7.184 -11.305 3.086 1 97.94 148 GLY B O 1
ATOM 3032 N N . ILE B 1 149 ? 7.504 -13.141 4.418 1 98.56 149 ILE B N 1
ATOM 3033 C CA . ILE B 1 149 ? 6.082 -13.367 4.645 1 98.56 149 ILE B CA 1
ATOM 3034 C C . ILE B 1 149 ? 5.477 -12.156 5.355 1 98.56 149 ILE B C 1
ATOM 3036 O O . ILE B 1 149 ? 4.332 -11.781 5.09 1 98.56 149 ILE B O 1
ATOM 3040 N N . GLU B 1 150 ? 6.168 -11.5 6.293 1 98.12 150 GLU B N 1
ATOM 3041 C CA . GLU B 1 150 ? 5.633 -10.359 7.031 1 98.12 150 GLU B CA 1
ATOM 3042 C C . GLU B 1 150 ? 5.457 -9.141 6.121 1 98.12 150 GLU B C 1
ATOM 3044 O O . GLU B 1 150 ? 4.43 -8.461 6.18 1 98.12 150 GLU B O 1
ATOM 3049 N N . ILE B 1 151 ? 6.434 -8.859 5.297 1 98.62 151 ILE B N 1
ATOM 3050 C CA . ILE B 1 151 ? 6.348 -7.766 4.332 1 98.62 151 ILE B CA 1
ATOM 3051 C C . ILE B 1 151 ? 5.227 -8.047 3.336 1 98.62 151 ILE B C 1
ATOM 3053 O O . ILE B 1 151 ? 4.457 -7.148 2.988 1 98.62 151 ILE B O 1
ATOM 3057 N N . TRP B 1 152 ? 5.125 -9.312 2.947 1 98.81 152 TRP B N 1
ATOM 3058 C CA . TRP B 1 152 ? 4.074 -9.734 2.023 1 98.81 152 TRP B CA 1
ATOM 3059 C C . TRP B 1 152 ? 2.693 -9.461 2.604 1 98.81 152 TRP B C 1
ATOM 3061 O O . TRP B 1 152 ? 1.812 -8.945 1.909 1 98.81 152 TRP B O 1
ATOM 3071 N N . ARG B 1 153 ? 2.549 -9.742 3.859 1 98.75 153 ARG B N 1
ATOM 3072 C CA . ARG B 1 153 ? 1.277 -9.508 4.535 1 98.75 153 ARG B CA 1
ATOM 3073 C C . ARG B 1 153 ? 0.917 -8.023 4.516 1 98.75 153 ARG B C 1
ATOM 3075 O O . ARG B 1 153 ? -0.25 -7.664 4.352 1 98.75 153 ARG B O 1
ATOM 3082 N N . GLU B 1 154 ? 1.86 -7.156 4.684 1 98.75 154 GLU B N 1
ATOM 3083 C CA . GLU B 1 154 ? 1.609 -5.719 4.617 1 98.75 154 GLU B CA 1
ATOM 3084 C C . GLU B 1 154 ? 1.102 -5.312 3.236 1 98.75 154 GLU B C 1
ATOM 3086 O O . GLU B 1 154 ? 0.168 -4.512 3.123 1 98.75 154 GLU B O 1
ATOM 3091 N N . TYR B 1 155 ? 1.736 -5.875 2.164 1 98.88 155 TYR B N 1
ATOM 3092 C CA . TYR B 1 155 ? 1.279 -5.59 0.809 1 98.88 155 TYR B CA 1
ATOM 3093 C C . TYR B 1 155 ? -0.173 -6.012 0.623 1 98.88 155 TYR B C 1
ATOM 3095 O O . TYR B 1 155 ? -0.992 -5.234 0.121 1 98.88 155 TYR B O 1
ATOM 3103 N N . LEU B 1 156 ? -0.479 -7.234 1.056 1 98.94 156 LEU B N 1
ATOM 3104 C CA . LEU B 1 156 ? -1.835 -7.758 0.929 1 98.94 156 LEU B CA 1
ATOM 3105 C C . LEU B 1 156 ? -2.838 -6.84 1.619 1 98.94 156 LEU B C 1
ATOM 3107 O O . LEU B 1 156 ? -3.857 -6.473 1.029 1 98.94 156 LEU B O 1
ATOM 3111 N N . ARG B 1 157 ? -2.525 -6.477 2.846 1 98.94 157 ARG B N 1
ATOM 3112 C CA . ARG B 1 157 ? -3.438 -5.676 3.656 1 98.94 157 ARG B CA 1
ATOM 3113 C C . ARG B 1 157 ? -3.66 -4.301 3.039 1 98.94 157 ARG B C 1
ATOM 3115 O O . ARG B 1 157 ? -4.801 -3.857 2.889 1 98.94 157 ARG B O 1
ATOM 3122 N N . VAL B 1 158 ? -2.615 -3.682 2.637 1 98.94 158 VAL B N 1
ATOM 3123 C CA . VAL B 1 158 ? -2.721 -2.312 2.143 1 98.94 158 VAL B CA 1
ATOM 3124 C C . VAL B 1 158 ? -3.459 -2.301 0.806 1 98.94 158 VAL B C 1
ATOM 3126 O O . VAL B 1 158 ? -4.227 -1.38 0.522 1 98.94 158 VAL B O 1
ATOM 3129 N N . ARG B 1 159 ? -3.232 -3.371 -0.045 1 98.94 159 ARG B N 1
ATOM 3130 C CA . ARG B 1 159 ? -3.994 -3.451 -1.288 1 98.94 159 ARG B CA 1
ATOM 3131 C C . ARG B 1 159 ? -5.492 -3.523 -1.009 1 98.94 159 ARG B C 1
ATOM 3133 O O . ARG B 1 159 ? -6.289 -2.906 -1.717 1 98.94 159 ARG B O 1
ATOM 3140 N N . SER B 1 160 ? -5.844 -4.277 -0.005 1 98.94 160 SER B N 1
ATOM 3141 C CA . SER B 1 160 ? -7.25 -4.363 0.375 1 98.94 160 SER B CA 1
ATOM 3142 C C . SER B 1 160 ? -7.754 -3.039 0.939 1 98.94 160 SER B C 1
ATOM 3144 O O . SER B 1 160 ? -8.812 -2.549 0.535 1 98.94 160 SER B O 1
ATOM 3146 N N . LEU B 1 161 ? -7.023 -2.43 1.801 1 98.88 161 LEU B N 1
ATOM 3147 C CA . LEU B 1 161 ? -7.41 -1.203 2.488 1 98.88 161 LEU B CA 1
ATOM 3148 C C . LEU B 1 161 ? -7.582 -0.056 1.498 1 98.88 161 LEU B C 1
ATOM 3150 O O . LEU B 1 161 ? -8.586 0.657 1.537 1 98.88 161 LEU B O 1
ATOM 3154 N N . GLU B 1 162 ? -6.645 0.085 0.546 1 98.81 162 GLU B N 1
ATOM 3155 C CA . GLU B 1 162 ? -6.621 1.27 -0.306 1 98.81 162 GLU B CA 1
ATOM 3156 C C . GLU B 1 162 ? -7.625 1.146 -1.448 1 98.81 162 GLU B C 1
ATOM 3158 O O . GLU B 1 162 ? -7.949 2.137 -2.107 1 98.81 162 GLU B O 1
ATOM 3163 N N . ASN B 1 163 ? -8.094 -0.084 -1.695 1 98.88 163 ASN B N 1
ATOM 3164 C CA . ASN B 1 163 ? -9.031 -0.292 -2.789 1 98.88 163 ASN B CA 1
ATOM 3165 C C . ASN B 1 163 ? -10.406 -0.716 -2.273 1 98.88 163 ASN B C 1
ATOM 3167 O O . ASN B 1 163 ? -11.383 -0.728 -3.027 1 98.88 163 ASN B O 1
ATOM 3171 N N . ARG B 1 164 ? -10.492 -1.065 -1.015 1 98.88 164 ARG B N 1
ATOM 3172 C CA . ARG B 1 164 ? -11.734 -1.506 -0.374 1 98.88 164 ARG B CA 1
ATOM 3173 C C . ARG B 1 164 ? -12.312 -2.721 -1.087 1 98.88 164 ARG B C 1
ATOM 3175 O O . ARG B 1 164 ? -13.508 -2.754 -1.394 1 98.88 164 ARG B O 1
ATOM 3182 N N . VAL B 1 165 ? -11.469 -3.729 -1.292 1 98.94 165 VAL B N 1
ATOM 3183 C CA . VAL B 1 165 ? -11.883 -4.98 -1.914 1 98.94 165 VAL B CA 1
ATOM 3184 C C . VAL B 1 165 ? -11.367 -6.16 -1.093 1 98.94 165 VAL B C 1
ATOM 3186 O O . VAL B 1 165 ? -10.461 -6.004 -0.273 1 98.94 165 VAL B O 1
ATOM 3189 N N . ALA B 1 166 ? -11.945 -7.352 -1.285 1 98.94 166 ALA B N 1
ATOM 3190 C CA . ALA B 1 166 ? -11.453 -8.578 -0.665 1 98.94 166 ALA B CA 1
ATOM 3191 C C . ALA B 1 166 ? -10.156 -9.039 -1.328 1 98.94 166 ALA B C 1
ATOM 3193 O O . ALA B 1 166 ? -10.008 -8.945 -2.549 1 98.94 166 ALA B O 1
ATOM 3194 N N . ILE B 1 167 ? -9.281 -9.492 -0.568 1 98.94 167 ILE B N 1
ATOM 3195 C CA . ILE B 1 167 ? -8.07 -10.156 -1.045 1 98.94 167 ILE B CA 1
ATOM 3196 C C . ILE B 1 167 ? -8.094 -11.625 -0.64 1 98.94 167 ILE B C 1
ATOM 3198 O O . ILE B 1 167 ? -8.336 -11.953 0.523 1 98.94 167 ILE B O 1
ATOM 3202 N N . VAL B 1 168 ? -7.938 -12.484 -1.575 1 99 168 VAL B N 1
ATOM 3203 C CA . VAL B 1 168 ? -7.824 -13.922 -1.373 1 99 168 VAL B CA 1
ATOM 3204 C C . VAL B 1 168 ? -6.43 -14.391 -1.779 1 99 168 VAL B C 1
ATOM 3206 O O . VAL B 1 168 ? -6.121 -14.484 -2.969 1 99 168 VAL B O 1
ATOM 3209 N N . ASN B 1 169 ? -5.645 -14.688 -0.815 1 99 169 ASN B N 1
ATOM 3210 C CA . ASN B 1 169 ? -4.262 -15.062 -1.083 1 99 169 ASN B CA 1
ATOM 3211 C C . ASN B 1 169 ? -4.012 -16.531 -0.753 1 99 169 ASN B C 1
ATOM 3213 O O . ASN B 1 169 ? -4.281 -16.984 0.365 1 99 169 ASN B O 1
ATOM 3217 N N . ALA B 1 170 ? -3.615 -17.328 -1.696 1 98.94 170 ALA B N 1
ATOM 3218 C CA . ALA B 1 170 ? -3.09 -18.672 -1.492 1 98.94 170 ALA B CA 1
ATOM 3219 C C . ALA B 1 170 ? -1.577 -18.703 -1.696 1 98.94 170 ALA B C 1
ATOM 3221 O O . ALA B 1 170 ? -1.089 -18.469 -2.805 1 98.94 170 ALA B O 1
ATOM 3222 N N . ASN B 1 171 ? -0.842 -18.953 -0.677 1 98.94 171 ASN B N 1
ATOM 3223 C CA . ASN B 1 171 ? 0.615 -19.016 -0.72 1 98.94 171 ASN B CA 1
ATOM 3224 C C . ASN B 1 171 ? 1.126 -20.453 -0.604 1 98.94 171 ASN B C 1
ATOM 3226 O O . ASN B 1 171 ? 0.547 -21.266 0.119 1 98.94 171 ASN B O 1
ATOM 3230 N N . VAL B 1 172 ? 2.182 -20.719 -1.227 1 98.44 172 VAL B N 1
ATOM 3231 C CA . VAL B 1 172 ? 2.725 -22.062 -1.336 1 98.44 172 VAL B CA 1
ATOM 3232 C C . VAL B 1 172 ? 3.145 -22.562 0.044 1 98.44 172 VAL B C 1
ATOM 3234 O O . VAL B 1 172 ? 3.711 -21.812 0.84 1 98.44 172 VAL B O 1
ATOM 3237 N N . TYR B 1 173 ? 2.816 -23.797 0.268 1 98.25 173 TYR B N 1
ATOM 3238 C CA . TYR B 1 173 ? 3.33 -24.531 1.427 1 98.25 173 TYR B CA 1
ATOM 3239 C C . TYR B 1 173 ? 4.352 -25.578 1.007 1 98.25 173 TYR B C 1
ATOM 3241 O O . TYR B 1 173 ? 4 -26.578 0.374 1 98.25 173 TYR B O 1
ATOM 3249 N N . SER B 1 174 ? 5.57 -25.344 1.257 1 97.31 174 SER B N 1
ATOM 3250 C CA . SER B 1 174 ? 6.699 -26.234 0.998 1 97.31 174 SER B CA 1
ATOM 3251 C C . SER B 1 174 ? 7.816 -26.016 2.014 1 97.31 174 SER B C 1
ATOM 3253 O O . SER B 1 174 ? 8.805 -25.344 1.722 1 97.31 174 SER B O 1
ATOM 3255 N N . PRO B 1 175 ? 7.723 -26.656 3.145 1 94.44 175 PRO B N 1
ATOM 3256 C CA . PRO B 1 175 ? 8.727 -26.438 4.191 1 94.44 175 PRO B CA 1
ATOM 3257 C C . PRO B 1 175 ? 10.117 -26.906 3.783 1 94.44 175 PRO B C 1
ATOM 3259 O O . PRO B 1 175 ? 10.25 -27.844 2.986 1 94.44 175 PRO B O 1
ATOM 3262 N N . PRO B 1 176 ? 11.141 -26.25 4.328 1 95.19 176 PRO B N 1
ATOM 3263 C CA . PRO B 1 176 ? 11.078 -25.172 5.324 1 95.19 176 PRO B CA 1
ATOM 3264 C C . PRO B 1 176 ? 11.008 -23.781 4.695 1 95.19 176 PRO B C 1
ATOM 3266 O O . PRO B 1 176 ? 10.797 -22.797 5.398 1 95.19 176 PRO B O 1
ATOM 3269 N N . ASP B 1 177 ? 11.094 -23.672 3.445 1 96.81 177 ASP B N 1
ATOM 3270 C CA . ASP B 1 177 ? 11.359 -22.375 2.826 1 96.81 177 ASP B CA 1
ATOM 3271 C C . ASP B 1 177 ? 10.062 -21.594 2.627 1 96.81 177 ASP B C 1
ATOM 3273 O O . ASP B 1 177 ? 10.07 -20.359 2.658 1 96.81 177 ASP B O 1
ATOM 3277 N N . TYR B 1 178 ? 9.008 -22.312 2.422 1 98.31 178 TYR B N 1
ATOM 3278 C CA . TYR B 1 178 ? 7.734 -21.672 2.109 1 98.31 178 TYR B CA 1
ATOM 3279 C C . TYR B 1 178 ? 6.668 -22.047 3.129 1 98.31 178 TYR B C 1
ATOM 3281 O O . TYR B 1 178 ? 6.246 -23.203 3.188 1 98.31 178 TYR B O 1
ATOM 3289 N N . PRO B 1 179 ? 6.18 -21.125 3.873 1 98.44 179 PRO B N 1
ATOM 3290 C CA . PRO B 1 179 ? 5.395 -21.438 5.07 1 98.44 179 PRO B CA 1
ATOM 3291 C C . PRO B 1 179 ? 3.904 -21.594 4.777 1 98.44 179 PRO B C 1
ATOM 3293 O O . PRO B 1 179 ? 3.145 -22.047 5.633 1 98.44 179 PRO B O 1
ATOM 3296 N N . GLY B 1 180 ? 3.49 -21.234 3.602 1 98.69 180 GLY B N 1
ATOM 3297 C CA . GLY B 1 180 ? 2.062 -21.031 3.398 1 98.69 180 GLY B CA 1
ATOM 3298 C C . GLY B 1 180 ? 1.553 -19.719 3.951 1 98.69 180 GLY B C 1
ATOM 3299 O O . GLY B 1 180 ? 2.031 -18.656 3.566 1 98.69 180 GLY B O 1
ATOM 3300 N N . LYS B 1 181 ? 0.694 -19.875 5.012 1 98.81 181 LYS B N 1
ATOM 3301 C CA . LYS B 1 181 ? 0.13 -18.672 5.637 1 98.81 181 LYS B CA 1
ATOM 3302 C C . LYS B 1 181 ? -0.799 -17.938 4.68 1 98.81 181 LYS B C 1
ATOM 3304 O O . LYS B 1 181 ? -0.749 -16.703 4.582 1 98.81 181 LYS B O 1
ATOM 3309 N N . SER B 1 182 ? -1.604 -18.688 3.941 1 98.94 182 SER B N 1
ATOM 3310 C CA . SER B 1 182 ? -2.646 -18.156 3.07 1 98.94 182 SER B CA 1
ATOM 3311 C C . SER B 1 182 ? -3.719 -17.438 3.873 1 98.94 182 SER B C 1
ATOM 3313 O O . SER B 1 182 ? -3.934 -17.734 5.047 1 98.94 182 SER B O 1
ATOM 3315 N N . VAL B 1 183 ? -4.34 -16.438 3.238 1 98.94 183 VAL B N 1
ATOM 3316 C CA . VAL B 1 183 ? -5.254 -15.641 4.043 1 98.94 183 VAL B CA 1
ATOM 3317 C C . VAL B 1 183 ? -6.324 -15.023 3.143 1 98.94 183 VAL B C 1
ATOM 3319 O O . VAL B 1 183 ? -6.094 -14.805 1.951 1 98.94 183 VAL B O 1
ATOM 3322 N N . ILE B 1 184 ? -7.508 -14.797 3.707 1 98.94 184 ILE B N 1
ATOM 3323 C CA . ILE B 1 184 ? -8.609 -14.062 3.084 1 98.94 184 ILE B CA 1
ATOM 3324 C C . ILE B 1 184 ? -9.023 -12.906 3.98 1 98.94 184 ILE B C 1
ATOM 3326 O O . ILE B 1 184 ? -9.391 -13.109 5.141 1 98.94 184 ILE B O 1
ATOM 3330 N N . PHE B 1 185 ? -8.883 -11.586 3.35 1 98.06 185 PHE B N 1
ATOM 3331 C CA . PHE B 1 185 ? -9.305 -10.359 4.023 1 98.06 185 PHE B CA 1
ATOM 3332 C C . PHE B 1 185 ? -10.516 -9.75 3.332 1 98.06 185 PHE B C 1
ATOM 3334 O O . PHE B 1 185 ? -10.648 -9.836 2.107 1 98.06 185 PHE B O 1
ATOM 3341 N N . VAL B 1 186 ? -11.375 -9.141 4.184 1 98.88 186 VAL B N 1
ATOM 3342 C CA . VAL B 1 186 ? -12.359 -8.219 3.627 1 98.88 186 VAL B CA 1
ATOM 3343 C C . VAL B 1 186 ? -12.312 -6.895 4.383 1 98.88 186 VAL B C 1
ATOM 3345 O O . VAL B 1 186 ? -12.039 -6.867 5.586 1 98.88 186 VAL B O 1
ATOM 3348 N N . PRO B 1 187 ? -12.547 -5.809 3.689 1 98.88 187 PRO B N 1
ATOM 3349 C CA . PRO B 1 187 ? -12.586 -4.52 4.383 1 98.88 187 PRO B CA 1
ATOM 3350 C C . PRO B 1 187 ? -13.922 -4.262 5.078 1 98.88 187 PRO B C 1
ATOM 3352 O O . PRO B 1 187 ? -14.953 -4.77 4.645 1 98.88 187 PRO B O 1
ATOM 3355 N N . TYR B 1 188 ? -13.859 -3.586 6.109 1 98.56 188 TYR B N 1
ATOM 3356 C CA . TYR B 1 188 ? -15.07 -3.137 6.789 1 98.56 188 TYR B CA 1
ATOM 3357 C C . TYR B 1 188 ? -14.852 -1.781 7.453 1 98.56 188 TYR B C 1
ATOM 3359 O O . TYR B 1 188 ? -13.711 -1.382 7.699 1 98.56 188 TYR B O 1
ATOM 3367 N N . LYS B 1 189 ? -15.852 -1.056 7.586 1 97.62 189 LYS B N 1
ATOM 3368 C CA . LYS B 1 189 ? -15.805 0.233 8.273 1 97.62 189 LYS B CA 1
ATOM 3369 C C . LYS B 1 189 ? -16.094 0.077 9.758 1 97.62 189 LYS B C 1
ATOM 3371 O O . LYS B 1 189 ? -17.141 -0.455 10.141 1 97.62 189 LYS B O 1
ATOM 3376 N N . ARG B 1 190 ? -15.219 0.514 10.625 1 97.25 190 ARG B N 1
ATOM 3377 C CA . ARG B 1 190 ? -15.414 0.496 12.07 1 97.25 190 ARG B CA 1
ATOM 3378 C C . ARG B 1 190 ? -16.422 1.549 12.492 1 97.25 190 ARG B C 1
ATOM 3380 O O . ARG B 1 190 ? -16.766 2.441 11.719 1 97.25 190 ARG B O 1
ATOM 3387 N N . SER B 1 191 ? -16.844 1.478 13.727 1 94.75 191 SER B N 1
ATOM 3388 C CA . SER B 1 191 ? -17.797 2.432 14.273 1 94.75 191 SER B CA 1
ATOM 3389 C C . SER B 1 191 ? -17.219 3.842 14.305 1 94.75 191 SER B C 1
ATOM 3391 O O . SER B 1 191 ? -17.969 4.824 14.273 1 94.75 191 SER B O 1
ATOM 3393 N N . ASP B 1 192 ? -15.93 3.959 14.375 1 92.44 192 ASP B N 1
ATOM 3394 C CA . ASP B 1 192 ? -15.297 5.273 14.414 1 92.44 192 ASP B CA 1
ATOM 3395 C C . ASP B 1 192 ? -14.969 5.77 13.008 1 92.44 192 ASP B C 1
ATOM 3397 O O . ASP B 1 192 ? -14.195 6.719 12.844 1 92.44 192 ASP B O 1
ATOM 3401 N N . ASN B 1 193 ? -15.43 5.113 11.977 1 90.69 193 ASN B N 1
ATOM 3402 C CA . ASN B 1 193 ? -15.398 5.504 10.57 1 90.69 193 ASN B CA 1
ATOM 3403 C C . ASN B 1 193 ? -14.047 5.184 9.93 1 90.69 193 ASN B C 1
ATOM 3405 O O . ASN B 1 193 ? -13.797 5.574 8.789 1 90.69 193 ASN B O 1
ATOM 3409 N N . ILE B 1 194 ? -13.195 4.473 10.688 1 95.38 194 ILE B N 1
ATOM 3410 C CA . ILE B 1 194 ? -11.945 3.977 10.117 1 95.38 194 ILE B CA 1
ATOM 3411 C C . ILE B 1 194 ? -12.203 2.668 9.375 1 95.38 194 ILE B C 1
ATOM 3413 O O . ILE B 1 194 ? -12.914 1.794 9.875 1 95.38 194 ILE B O 1
ATOM 3417 N N . VAL B 1 195 ? -11.742 2.586 8.164 1 97.94 195 VAL B N 1
ATOM 3418 C CA . VAL B 1 195 ? -11.828 1.326 7.43 1 97.94 195 VAL B CA 1
ATOM 3419 C C . VAL B 1 195 ? -10.695 0.396 7.863 1 97.94 195 VAL B C 1
ATOM 3421 O O . VAL B 1 195 ? -9.531 0.8 7.906 1 97.94 195 VAL B O 1
ATOM 3424 N N . ASP B 1 196 ? -11.039 -0.789 8.211 1 98.44 196 ASP B N 1
ATOM 3425 C CA . ASP B 1 196 ? -10.117 -1.83 8.656 1 98.44 196 ASP B CA 1
ATOM 3426 C C . ASP B 1 196 ? -10.367 -3.139 7.91 1 98.44 196 ASP B C 1
ATOM 3428 O O . ASP B 1 196 ? -11.117 -3.168 6.93 1 98.44 196 ASP B O 1
ATOM 3432 N N . LEU B 1 197 ? -9.648 -4.176 8.297 1 98.75 197 LEU B N 1
ATOM 3433 C CA . LEU B 1 197 ? -9.789 -5.465 7.625 1 98.75 197 LEU B CA 1
ATOM 3434 C C . LEU B 1 197 ? -10.281 -6.531 8.602 1 98.75 197 LEU B C 1
ATOM 3436 O O . LEU B 1 197 ? -9.891 -6.535 9.773 1 98.75 197 LEU B O 1
ATOM 3440 N N . LEU B 1 198 ? -11.125 -7.336 8.109 1 98.62 198 LEU B N 1
ATOM 3441 C CA . LEU B 1 198 ? -11.539 -8.555 8.797 1 98.62 198 LEU B CA 1
ATOM 3442 C C . LEU B 1 198 ? -10.93 -9.789 8.133 1 98.62 198 LEU B C 1
ATOM 3444 O O . LEU B 1 198 ? -11.062 -9.977 6.922 1 98.62 198 LEU B O 1
ATOM 3448 N N . THR B 1 199 ? -10.18 -10.555 8.898 1 98.81 199 THR B N 1
ATOM 3449 C CA . THR B 1 199 ? -9.688 -11.836 8.391 1 98.81 199 THR B CA 1
ATOM 3450 C C . THR B 1 199 ? -10.789 -12.891 8.438 1 98.81 199 THR B C 1
ATOM 3452 O O . THR B 1 199 ? -11.234 -13.281 9.516 1 98.81 199 THR B O 1
ATOM 3455 N N . LEU B 1 200 ? -11.188 -13.312 7.27 1 98.81 200 LEU B N 1
ATOM 3456 C CA . LEU B 1 200 ? -12.281 -14.281 7.215 1 98.81 200 LEU B CA 1
ATOM 3457 C C . LEU B 1 200 ? -11.75 -15.703 7.332 1 98.81 200 LEU B C 1
ATOM 3459 O O . LEU B 1 200 ? -12.445 -16.594 7.84 1 98.81 200 LEU B O 1
ATOM 3463 N N . ALA B 1 201 ? -10.555 -15.953 6.805 1 98.88 201 ALA B N 1
ATOM 3464 C CA . ALA B 1 201 ? -9.906 -17.25 6.836 1 98.88 201 ALA B CA 1
ATOM 3465 C C . ALA B 1 201 ? -8.391 -17.109 6.77 1 98.88 201 ALA B C 1
ATOM 3467 O O . ALA B 1 201 ? -7.871 -16.203 6.117 1 98.88 201 ALA B O 1
ATOM 3468 N N . GLU B 1 202 ? -7.723 -17.953 7.398 1 98.75 202 GLU B N 1
ATOM 3469 C CA . GLU B 1 202 ? -6.262 -17.969 7.391 1 98.75 202 GLU B CA 1
ATOM 3470 C C . GLU B 1 202 ? -5.734 -19.391 7.637 1 98.75 202 GLU B C 1
ATOM 3472 O O . GLU B 1 202 ? -6.328 -20.156 8.398 1 98.75 202 GLU B O 1
ATOM 3477 N N . LEU B 1 203 ? -4.711 -19.734 6.957 1 98.88 203 LEU B N 1
ATOM 3478 C CA . LEU B 1 203 ? -4.023 -21 7.176 1 98.88 203 LEU B CA 1
ATOM 3479 C C . LEU B 1 203 ? -2.654 -20.781 7.805 1 98.88 203 LEU B C 1
ATOM 3481 O O . LEU B 1 203 ? -1.995 -19.781 7.527 1 98.88 203 LEU B O 1
ATOM 3485 N N . GLY B 1 204 ? -2.229 -21.688 8.672 1 98.25 204 GLY B N 1
ATOM 3486 C CA . GLY B 1 204 ? -0.886 -21.672 9.227 1 98.25 204 GLY B CA 1
ATOM 3487 C C . GLY B 1 204 ? 0.122 -22.422 8.375 1 98.25 204 GLY B C 1
ATOM 3488 O O . GLY B 1 204 ? 0.002 -22.453 7.148 1 98.25 204 GLY B O 1
ATOM 3489 N N . GLU B 1 205 ? 1.151 -22.859 8.984 1 98.25 205 GLU B N 1
ATOM 3490 C CA . GLU B 1 205 ? 2.213 -23.609 8.32 1 98.25 205 GLU B CA 1
ATOM 3491 C C . GLU B 1 205 ? 1.873 -25.094 8.234 1 98.25 205 GLU B C 1
ATOM 3493 O O . GLU B 1 205 ? 2.508 -25.922 8.891 1 98.25 205 GLU B O 1
ATOM 3498 N N . GLU B 1 206 ? 0.934 -25.453 7.367 1 98 206 GLU B N 1
ATOM 3499 C CA . GLU B 1 206 ? 0.458 -26.828 7.238 1 98 206 GLU B CA 1
ATOM 3500 C C . GLU B 1 206 ? -0.261 -27.031 5.91 1 98 206 GLU B C 1
ATOM 3502 O O . GLU B 1 206 ? -0.695 -26.078 5.27 1 98 206 GLU B O 1
ATOM 3507 N N . GLU B 1 207 ? -0.377 -28.281 5.527 1 98 207 GLU B N 1
ATOM 3508 C CA . GLU B 1 207 ? -1.275 -28.641 4.438 1 98 207 GLU B CA 1
ATOM 3509 C C . GLU B 1 207 ? -2.734 -28.609 4.887 1 98 207 GLU B C 1
ATOM 3511 O O . GLU B 1 207 ? -3.104 -29.234 5.875 1 98 207 GLU B O 1
ATOM 3516 N N . ASN B 1 208 ? -3.453 -27.844 4.273 1 98.75 208 ASN B N 1
ATOM 3517 C CA . ASN B 1 208 ? -4.867 -27.719 4.621 1 98.75 208 ASN B CA 1
ATOM 3518 C C . ASN B 1 208 ? -5.598 -26.812 3.639 1 98.75 208 ASN B C 1
ATOM 3520 O O . ASN B 1 208 ? -5.02 -26.359 2.648 1 98.75 208 ASN B O 1
ATOM 3524 N N . PHE B 1 209 ? -6.871 -26.656 3.824 1 98.88 209 PHE B N 1
ATOM 3525 C CA . PHE B 1 209 ? -7.664 -25.656 3.127 1 98.88 209 PHE B CA 1
ATOM 3526 C C . PHE B 1 209 ? -8.477 -24.828 4.113 1 98.88 209 PHE B C 1
ATOM 3528 O O . PHE B 1 209 ? -8.656 -25.219 5.266 1 98.88 209 PHE B O 1
ATOM 3535 N N . ALA B 1 210 ? -8.883 -23.672 3.723 1 98.94 210 ALA B N 1
ATOM 3536 C CA . ALA B 1 210 ? -9.797 -22.812 4.477 1 98.94 210 ALA B CA 1
ATOM 3537 C C . ALA B 1 210 ? -10.836 -22.188 3.553 1 98.94 210 ALA B C 1
ATOM 3539 O O . ALA B 1 210 ? -10.555 -21.922 2.379 1 98.94 210 ALA B O 1
ATOM 3540 N N . ILE B 1 211 ? -12.016 -21.969 4.078 1 98.81 211 ILE B N 1
ATOM 3541 C CA . ILE B 1 211 ? -13.125 -21.438 3.295 1 98.81 211 ILE B CA 1
ATOM 3542 C C . ILE B 1 211 ? -13.68 -20.188 3.975 1 98.81 211 ILE B C 1
ATOM 3544 O O . ILE B 1 211 ? -13.719 -20.109 5.203 1 98.81 211 ILE B O 1
ATOM 3548 N 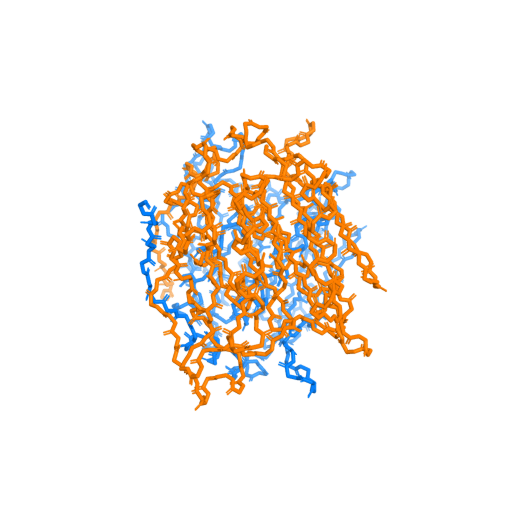N . ALA B 1 212 ? -14.07 -19.234 3.238 1 98.81 212 ALA B N 1
ATOM 3549 C CA . ALA B 1 212 ? -14.727 -18.016 3.734 1 98.81 212 ALA B CA 1
ATOM 3550 C C . ALA B 1 212 ? -15.914 -17.641 2.854 1 98.81 212 ALA B C 1
ATOM 3552 O O . ALA B 1 212 ? -15.883 -17.859 1.639 1 98.81 212 ALA B O 1
ATOM 3553 N N . ASP B 1 213 ? -16.922 -17.109 3.488 1 98.75 213 ASP B N 1
ATOM 3554 C CA . ASP B 1 213 ? -18.031 -16.5 2.76 1 98.75 213 ASP B CA 1
ATOM 3555 C C . ASP B 1 213 ? -17.812 -15.008 2.553 1 98.75 213 ASP B C 1
ATOM 3557 O O . ASP B 1 213 ? -17.844 -14.234 3.51 1 98.75 213 ASP B O 1
ATOM 3561 N N . ILE B 1 214 ? -17.594 -14.633 1.302 1 98.81 214 ILE B N 1
ATOM 3562 C CA . ILE B 1 214 ? -17.344 -13.234 0.97 1 98.81 214 ILE B CA 1
ATOM 3563 C C . ILE B 1 214 ? -18.594 -12.609 0.389 1 98.81 214 ILE B C 1
ATOM 3565 O O . ILE B 1 214 ? -19.172 -13.133 -0.567 1 98.81 214 ILE B O 1
ATOM 3569 N N . ASN B 1 215 ? -19.047 -11.547 0.95 1 98.5 215 ASN B N 1
ATOM 3570 C CA . ASN B 1 215 ? -20.203 -10.797 0.481 1 98.5 215 ASN B CA 1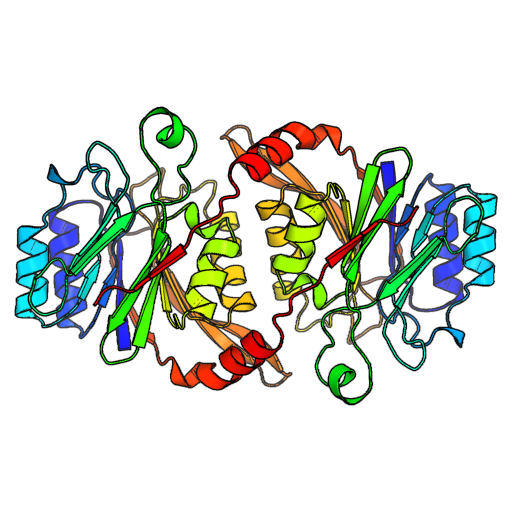
ATOM 3571 C C . ASN B 1 215 ? -19.812 -9.383 0.047 1 98.5 215 ASN B C 1
ATOM 3573 O O . ASN B 1 215 ? -19.812 -8.453 0.858 1 98.5 215 ASN B O 1
ATOM 3577 N N . PRO B 1 216 ? -19.562 -9.227 -1.23 1 98.44 216 PRO B N 1
ATOM 3578 C CA . PRO B 1 216 ? -19.141 -7.914 -1.714 1 98.44 216 PRO B CA 1
ATOM 3579 C C . PRO B 1 216 ? -20.109 -6.801 -1.351 1 98.44 216 PRO B C 1
ATOM 3581 O O . PRO B 1 216 ? -19.734 -5.629 -1.281 1 98.44 216 PRO B O 1
ATOM 3584 N N . LEU B 1 217 ? -21.359 -7.09 -1.126 1 98.19 217 LEU B N 1
ATOM 3585 C CA . LEU B 1 217 ? -22.344 -6.078 -0.735 1 98.19 217 LEU B CA 1
ATOM 3586 C C . LEU B 1 217 ? -21.984 -5.465 0.613 1 98.19 217 LEU B C 1
ATOM 3588 O O . LEU B 1 217 ? -22.312 -4.309 0.885 1 98.19 217 LEU B O 1
ATOM 3592 N N . SER B 1 218 ? -21.297 -6.254 1.457 1 98.31 218 SER B N 1
ATOM 3593 C CA . SER B 1 218 ? -20.969 -5.789 2.803 1 98.31 218 SER B CA 1
ATOM 3594 C C . SER B 1 218 ? -19.984 -4.629 2.764 1 98.31 218 SER B C 1
ATOM 3596 O O . SER B 1 218 ? -19.891 -3.855 3.719 1 98.31 218 SER B O 1
ATOM 3598 N N . TYR B 1 219 ? -19.234 -4.508 1.688 1 98.69 219 TYR B N 1
ATOM 3599 C CA . TYR B 1 219 ? -18.297 -3.395 1.599 1 98.69 219 TYR B CA 1
ATOM 3600 C C . TYR B 1 219 ? -18.531 -2.576 0.337 1 98.69 219 TYR B C 1
ATOM 3602 O O . TYR B 1 219 ? -17.656 -1.842 -0.112 1 98.69 219 TYR B O 1
ATOM 3610 N N . PHE B 1 220 ? -19.703 -2.723 -0.223 1 98.44 220 PHE B N 1
ATOM 3611 C CA . PHE B 1 220 ? -20.078 -2.033 -1.454 1 98.44 220 PHE B CA 1
ATOM 3612 C C . PHE B 1 220 ? -19.984 -0.522 -1.276 1 98.44 220 PHE B C 1
ATOM 3614 O O . PHE B 1 220 ? -19.375 0.169 -2.088 1 98.44 220 PHE B O 1
ATOM 3621 N N . HIS B 1 221 ? -20.516 -0.005 -0.19 1 98 221 HIS B N 1
ATOM 3622 C CA . HIS B 1 221 ? -20.609 1.438 0.009 1 98 221 HIS B CA 1
ATOM 3623 C C . HIS B 1 221 ? -19.234 2.057 0.218 1 98 221 HIS B C 1
ATOM 3625 O O . HIS B 1 221 ? -18.938 3.121 -0.33 1 98 221 HIS B O 1
ATOM 3631 N N . ILE B 1 222 ? -18.359 1.385 1.035 1 98.31 222 ILE B N 1
ATOM 3632 C CA . ILE B 1 222 ? -17.047 1.973 1.291 1 98.31 222 ILE B CA 1
ATOM 3633 C C . ILE B 1 222 ? -16.188 1.886 0.032 1 98.31 222 ILE B C 1
ATOM 3635 O O . ILE B 1 222 ? -15.344 2.754 -0.213 1 98.31 222 ILE B O 1
ATOM 3639 N N . ARG B 1 223 ? -16.422 0.844 -0.762 1 98.5 223 ARG B N 1
ATOM 3640 C CA . ARG B 1 223 ? -15.727 0.728 -2.043 1 98.5 223 ARG B CA 1
ATOM 3641 C C . ARG B 1 223 ? -16.141 1.851 -2.99 1 98.5 223 ARG B C 1
ATOM 3643 O O . ARG B 1 223 ? -15.281 2.49 -3.607 1 98.5 223 ARG B O 1
ATOM 3650 N N . LEU B 1 224 ? -17.406 2.121 -3.088 1 97.88 224 LEU B N 1
ATOM 3651 C CA . LEU B 1 224 ? -17.922 3.176 -3.955 1 97.88 224 LEU B CA 1
ATOM 3652 C C . LEU B 1 224 ? -17.391 4.539 -3.525 1 97.88 224 LEU B C 1
ATOM 3654 O O . LEU B 1 224 ? -17 5.352 -4.367 1 97.88 224 LEU B O 1
ATOM 3658 N N . GLU B 1 225 ? -17.422 4.801 -2.227 1 96.88 225 GLU B N 1
ATOM 3659 C CA . GLU B 1 225 ? -16.906 6.055 -1.693 1 96.88 225 GLU B CA 1
ATOM 3660 C C . GLU B 1 225 ? -15.43 6.234 -2.053 1 96.88 225 GLU B C 1
ATOM 3662 O O . GLU B 1 225 ? -15.008 7.324 -2.443 1 96.88 225 GLU B O 1
ATOM 3667 N N . ARG B 1 226 ? -14.648 5.156 -1.945 1 98.19 226 ARG B N 1
ATOM 3668 C CA . ARG B 1 226 ? -13.227 5.207 -2.244 1 98.19 226 ARG B CA 1
ATOM 3669 C C . ARG B 1 226 ? -12.984 5.52 -3.717 1 98.19 226 ARG B C 1
ATOM 3671 O O . ARG B 1 226 ? -12.125 6.344 -4.051 1 98.19 226 ARG B O 1
ATOM 3678 N N . ILE B 1 227 ? -13.695 4.871 -4.59 1 98 227 ILE B N 1
ATOM 3679 C CA . ILE B 1 227 ? -13.531 5.059 -6.023 1 98 227 ILE B CA 1
ATOM 3680 C C . ILE B 1 227 ? -13.797 6.52 -6.387 1 98 227 ILE B C 1
ATOM 3682 O O . ILE B 1 227 ? -13.078 7.102 -7.211 1 98 227 ILE B O 1
ATOM 3686 N N . LYS B 1 228 ? -14.742 7.125 -5.703 1 96.81 228 LYS B N 1
ATOM 3687 C CA . LYS B 1 228 ? -15.086 8.516 -5.965 1 96.81 228 LYS B CA 1
ATOM 3688 C C . LYS B 1 228 ? -13.961 9.461 -5.539 1 96.81 228 LYS B C 1
ATOM 3690 O O . LYS B 1 228 ? -13.883 10.594 -6.008 1 96.81 228 LYS B O 1
ATOM 3695 N N . GLU B 1 229 ? -13.102 9 -4.652 1 97.5 229 GLU B N 1
ATOM 3696 C CA . GLU B 1 229 ? -12.039 9.852 -4.117 1 97.5 229 GLU B CA 1
ATOM 3697 C C . GLU B 1 229 ? -10.805 9.812 -5.012 1 97.5 229 GLU B C 1
ATOM 3699 O O . GLU B 1 229 ? -9.906 10.648 -4.871 1 97.5 229 GLU B O 1
ATOM 3704 N N . ILE B 1 230 ? -10.734 8.789 -5.887 1 97.19 230 ILE B N 1
ATOM 3705 C CA . ILE B 1 230 ? -9.586 8.68 -6.777 1 97.19 230 ILE B CA 1
ATOM 3706 C C . ILE B 1 230 ? -9.609 9.828 -7.793 1 97.19 230 ILE B C 1
ATOM 3708 O O . ILE B 1 230 ? -10.641 10.078 -8.422 1 97.19 230 ILE B O 1
ATOM 3712 N N . LYS B 1 231 ? -8.508 10.539 -7.863 1 93.88 231 LYS B N 1
ATOM 3713 C CA . LYS B 1 231 ? -8.484 11.703 -8.742 1 93.88 231 LYS B CA 1
ATOM 3714 C C . LYS B 1 231 ? -7.25 11.688 -9.641 1 93.88 231 LYS B C 1
ATOM 3716 O O . LYS B 1 231 ? -6.25 11.047 -9.32 1 93.88 231 LYS B O 1
ATOM 3721 N N . ASP B 1 232 ? -7.434 12.297 -10.781 1 93.19 232 ASP B N 1
ATOM 3722 C CA . ASP B 1 232 ? -6.289 12.594 -11.641 1 93.19 232 ASP B CA 1
ATOM 3723 C C . ASP B 1 232 ? -5.695 13.961 -11.305 1 93.19 232 ASP B C 1
ATOM 3725 O O . ASP B 1 232 ? -6.43 14.922 -11.062 1 93.19 232 ASP B O 1
ATOM 3729 N N . PHE B 1 233 ? -4.473 14.047 -11.148 1 96.56 233 PHE B N 1
ATOM 3730 C CA . PHE B 1 233 ? -3.754 15.266 -10.805 1 96.56 233 PHE B CA 1
ATOM 3731 C C . PHE B 1 233 ? -2.352 15.258 -11.398 1 96.56 233 PHE B C 1
ATOM 3733 O O . PHE B 1 233 ? -1.843 14.211 -11.789 1 96.56 233 PHE B O 1
ATOM 3740 N N . ASP B 1 234 ? -1.778 16.438 -11.484 1 96.5 234 ASP B N 1
ATOM 3741 C CA . ASP B 1 234 ? -0.401 16.562 -11.945 1 96.5 234 ASP B CA 1
ATOM 3742 C C . ASP B 1 234 ? 0.557 16.766 -10.773 1 96.5 234 ASP B C 1
ATOM 3744 O O . ASP B 1 234 ? 0.123 16.938 -9.633 1 96.5 234 ASP B O 1
ATOM 3748 N N . VAL B 1 235 ? 1.816 16.594 -11.055 1 98.31 235 VAL B N 1
ATOM 3749 C CA . VAL B 1 235 ? 2.863 16.891 -10.086 1 98.31 235 VAL B CA 1
ATOM 3750 C C . VAL B 1 235 ? 3.506 18.234 -10.422 1 98.31 235 VAL B C 1
ATOM 3752 O O . VAL B 1 235 ? 3.943 18.453 -11.547 1 98.31 235 VAL B O 1
ATOM 3755 N N . MET B 1 236 ? 3.51 19.109 -9.492 1 98.12 236 MET B N 1
ATOM 3756 C CA . MET B 1 236 ? 4.125 20.422 -9.656 1 98.12 236 MET B CA 1
ATOM 3757 C C . MET B 1 236 ? 5.477 20.484 -8.953 1 98.12 236 MET B C 1
ATOM 3759 O O . MET B 1 236 ? 5.574 20.203 -7.762 1 98.12 236 MET B O 1
ATOM 3763 N N . GLU B 1 237 ? 6.516 20.797 -9.672 1 97.38 237 GLU B N 1
ATOM 3764 C CA . GLU B 1 237 ? 7.836 21.016 -9.078 1 97.38 237 GLU B CA 1
ATOM 3765 C C . GLU B 1 237 ? 8.086 22.484 -8.797 1 97.38 237 GLU B C 1
ATOM 3767 O O . GLU B 1 237 ? 8.047 23.312 -9.711 1 97.38 237 GLU B O 1
ATOM 3772 N N . LEU B 1 238 ? 8.367 22.75 -7.566 1 96.12 238 LEU B N 1
ATOM 3773 C CA . LEU B 1 238 ? 8.672 24.141 -7.203 1 96.12 238 LEU B CA 1
ATOM 3774 C C . LEU B 1 238 ? 10.055 24.531 -7.699 1 96.12 238 LEU B C 1
ATOM 3776 O O . LEU B 1 238 ? 11 23.734 -7.637 1 96.12 238 LEU B O 1
ATOM 3780 N N . GLN B 1 239 ? 10.18 25.766 -8.32 1 87 239 GLN B N 1
ATOM 3781 C CA . GLN B 1 239 ? 11.438 26.281 -8.852 1 87 239 GLN B CA 1
ATOM 3782 C C . GLN B 1 239 ? 12.289 26.891 -7.754 1 87 239 GLN B C 1
ATOM 3784 O O . GLN B 1 239 ? 11.766 27.422 -6.77 1 87 239 GLN B O 1
#

Foldseek 3Di:
DKEKEFADQAQVLLLVQVLVSLVVPHQEYEAAAPSPAEPVRQPLVSVLVSLQVSQHWYFSYWYHHQAFIWIFIQGSNSDRPDIATAADQDDCCVVGHDGDDAWDWDDDPRAIETEHEAVSLVDLCNLQVSVLVPHQEYEYRYEDWPVCVVVVVVSQFVSCQLQQHKYWYFYYADPDTGQTFTWIWGWAADPVRRIGIDTQDTDTRDGHMDMGDDDSVRRVVVNVVSSVPDDDDDDDDDD/DKEKEFADQAQVLLLVQVLVSLVVPHQEYEAAAPSPAEPVRQPLVSVLVSLQVSQHWYFNYWYHHQAFIWIFIQGSNSDRPDIATAADADDCCVVGHDGDDAWDWDDDPNAIETEHEAVSLVDLCNLQVSVLVPHQEYEYRYEDWPVCVVVVVVSQFVSCQLQQHKYWYFYYADPDTGQTFTWIWGWAADPVRRIGIDTQDTDTRDGHMDMGDDDSVRRVVVNVVSSVVDDDDDDDDDD